Protein AF-0000000080598314 (afdb_homodimer)

Organism: Ricinus communis (NCBI:txid3988)

Structure (mmCIF, N/CA/C/O backbone):
data_AF-0000000080598314-model_v1
#
loop_
_entity.id
_entity.type
_entity.pdbx_description
1 polymer 'Transcriptional activator protein ahyR/asaR, putative'
#
loop_
_atom_site.group_PDB
_atom_site.id
_atom_site.type_symbol
_atom_site.label_atom_id
_atom_site.label_alt_id
_atom_site.label_comp_id
_atom_site.label_asym_id
_atom_site.label_entity_id
_atom_site.label_seq_id
_atom_site.pdbx_PDB_ins_code
_atom_site.Cartn_x
_atom_site.Cartn_y
_atom_site.Cartn_z
_atom_site.occupancy
_atom_site.B_iso_or_equiv
_atom_site.auth_seq_id
_atom_site.auth_comp_id
_atom_site.auth_asym_id
_atom_site.auth_atom_id
_atom_site.pdbx_PDB_model_num
ATOM 1 N N . MET A 1 1 ? 4.078 -26.5 -6.188 1 47.78 1 MET A N 1
ATOM 2 C CA . MET A 1 1 ? 5.285 -25.906 -5.629 1 47.78 1 MET A CA 1
ATOM 3 C C . MET A 1 1 ? 4.965 -24.562 -4.961 1 47.78 1 MET A C 1
ATOM 5 O O . MET A 1 1 ? 5.422 -24.312 -3.846 1 47.78 1 MET A O 1
ATOM 9 N N . GLU A 1 2 ? 4.184 -23.562 -5.617 1 55.38 2 GLU A N 1
ATOM 10 C CA . GLU A 1 2 ? 3.812 -22.297 -5 1 55.38 2 GLU A CA 1
ATOM 11 C C . GLU A 1 2 ? 2.939 -22.516 -3.766 1 55.38 2 GLU A C 1
ATOM 13 O O . GLU A 1 2 ? 3.098 -21.828 -2.756 1 55.38 2 GLU A O 1
ATOM 18 N N . ASP A 1 3 ? 2.238 -23.625 -3.836 1 63.28 3 ASP A N 1
ATOM 19 C CA . ASP A 1 3 ? 1.354 -24.031 -2.752 1 63.28 3 ASP A CA 1
ATOM 20 C C . ASP A 1 3 ? 2.152 -24.422 -1.51 1 63.28 3 ASP A C 1
ATOM 22 O O . ASP A 1 3 ? 1.759 -24.109 -0.387 1 63.28 3 ASP A O 1
ATOM 26 N N . GLU A 1 4 ? 3.418 -24.734 -1.801 1 84.06 4 GLU A N 1
ATOM 27 C CA . GLU A 1 4 ? 4.215 -25.266 -0.698 1 84.06 4 GLU A CA 1
ATOM 28 C C . GLU A 1 4 ? 4.883 -24.141 0.092 1 84.06 4 GLU A C 1
ATOM 30 O O . GLU A 1 4 ? 5.031 -24.234 1.312 1 84.06 4 GLU A O 1
ATOM 35 N N . PHE A 1 5 ? 5.137 -23.016 -0.471 1 91.69 5 PHE A N 1
ATOM 36 C CA . PHE A 1 5 ? 5.832 -21.938 0.22 1 91.69 5 PHE A CA 1
ATOM 37 C C . PHE A 1 5 ? 4.926 -21.297 1.263 1 91.69 5 PHE A C 1
ATOM 39 O O . PHE A 1 5 ? 5.34 -21.078 2.404 1 91.69 5 PHE A O 1
ATOM 46 N N . ALA A 1 6 ? 3.684 -21.016 0.855 1 90.88 6 ALA A N 1
ATOM 47 C CA . ALA A 1 6 ? 2.738 -20.391 1.767 1 90.88 6 ALA A CA 1
ATOM 48 C C . ALA A 1 6 ? 2.521 -21.234 3.018 1 90.88 6 ALA A C 1
ATOM 50 O O . ALA A 1 6 ? 2.525 -20.719 4.137 1 90.88 6 ALA A O 1
ATOM 51 N N . ALA A 1 7 ? 2.393 -22.453 2.77 1 90.31 7 ALA A N 1
ATOM 52 C CA . ALA A 1 7 ? 2.186 -23.375 3.891 1 90.31 7 ALA A CA 1
ATOM 53 C C . ALA A 1 7 ? 3.426 -23.438 4.777 1 90.31 7 ALA A C 1
ATOM 55 O O . ALA A 1 7 ? 3.316 -23.469 6.004 1 90.31 7 ALA A O 1
ATOM 56 N N . ALA A 1 8 ? 4.555 -23.484 4.172 1 94.62 8 ALA A N 1
ATOM 57 C CA . ALA A 1 8 ? 5.809 -23.547 4.914 1 94.62 8 ALA A CA 1
ATOM 58 C C . ALA A 1 8 ? 6.016 -22.266 5.734 1 94.62 8 ALA A C 1
ATOM 60 O O . ALA A 1 8 ? 6.512 -22.328 6.859 1 94.62 8 ALA A O 1
ATOM 61 N N . LEU A 1 9 ? 5.66 -21.156 5.156 1 94.81 9 LEU A N 1
ATOM 62 C CA . LEU A 1 9 ? 5.793 -19.875 5.855 1 94.81 9 LEU A CA 1
ATOM 63 C C . LEU A 1 9 ? 4.91 -19.859 7.102 1 94.81 9 LEU A C 1
ATOM 65 O O . LEU A 1 9 ? 5.324 -19.344 8.148 1 94.81 9 LEU A O 1
ATOM 69 N N . GLU A 1 10 ? 3.75 -20.375 6.957 1 90.56 10 GLU A N 1
ATOM 70 C CA . GLU A 1 10 ? 2.82 -20.406 8.086 1 90.56 10 GLU A CA 1
ATOM 71 C C . GLU A 1 10 ? 3.369 -21.234 9.242 1 90.56 10 GLU A C 1
ATOM 73 O O . GLU A 1 10 ? 3.084 -20.953 10.406 1 90.56 10 GLU A O 1
ATOM 78 N N . ALA A 1 11 ? 4.129 -22.188 8.93 1 93.56 11 ALA A N 1
ATOM 79 C CA . ALA A 1 11 ? 4.688 -23.094 9.93 1 93.56 11 ALA A CA 1
ATOM 80 C C . ALA A 1 11 ? 5.891 -22.469 10.625 1 93.56 11 ALA A C 1
ATOM 82 O O . ALA A 1 11 ? 6.34 -22.953 11.664 1 93.56 11 ALA A O 1
ATOM 83 N N . CYS A 1 12 ? 6.465 -21.406 10.055 1 96.5 12 CYS A N 1
ATOM 84 C CA . CYS A 1 12 ? 7.594 -20.734 10.68 1 96.5 12 CYS A CA 1
ATOM 85 C C . CYS A 1 12 ? 7.164 -20.031 11.961 1 96.5 12 CYS A C 1
ATOM 87 O O . CYS A 1 12 ? 6.215 -19.25 11.953 1 96.5 12 CYS A O 1
ATOM 89 N N . ALA A 1 13 ? 7.902 -20.234 13.039 1 96.62 13 ALA A N 1
ATOM 90 C CA . ALA A 1 13 ? 7.543 -19.641 14.328 1 96.62 13 ALA A CA 1
ATOM 91 C C . ALA A 1 13 ? 8.508 -18.531 14.719 1 96.62 13 ALA A C 1
ATOM 93 O O . ALA A 1 13 ? 8.328 -17.891 15.75 1 96.62 13 ALA A O 1
ATOM 94 N N . THR A 1 14 ? 9.539 -18.328 13.953 1 97.06 14 THR A N 1
ATOM 95 C CA . THR A 1 14 ? 10.516 -17.281 14.234 1 97.06 14 THR A CA 1
ATOM 96 C C . THR A 1 14 ? 10.875 -16.516 12.969 1 97.06 14 THR A C 1
ATOM 98 O O . THR A 1 14 ? 10.719 -17.031 11.859 1 97.06 14 THR A O 1
ATOM 101 N N . ILE A 1 15 ? 11.375 -15.375 13.203 1 97.19 15 ILE A N 1
ATOM 102 C CA . ILE A 1 15 ? 11.828 -14.555 12.086 1 97.19 15 ILE A CA 1
ATOM 103 C C . ILE A 1 15 ? 12.984 -15.25 11.367 1 97.19 15 ILE A C 1
ATOM 105 O O . ILE A 1 15 ? 13.062 -15.219 10.133 1 97.19 15 ILE A O 1
ATOM 109 N N . ASP A 1 16 ? 13.828 -15.867 12.086 1 97.56 16 ASP A N 1
ATOM 110 C CA . ASP A 1 16 ? 14.969 -16.562 11.5 1 97.56 16 ASP A CA 1
ATOM 111 C C . ASP A 1 16 ? 14.516 -17.688 10.57 1 97.56 16 ASP A C 1
ATOM 113 O O . ASP A 1 16 ? 15.125 -17.922 9.523 1 97.56 16 ASP A O 1
ATOM 117 N N . ALA A 1 17 ? 13.492 -18.375 11.008 1 98.06 17 ALA A N 1
ATOM 118 C CA . ALA A 1 17 ? 12.953 -19.438 10.164 1 98.06 17 ALA A CA 1
ATOM 119 C C . ALA A 1 17 ? 12.367 -18.859 8.875 1 98.06 17 ALA A C 1
ATOM 121 O O . ALA A 1 17 ? 12.539 -19.438 7.801 1 98.06 17 ALA A O 1
ATOM 122 N N . VAL A 1 18 ? 11.664 -17.719 8.977 1 98 18 VAL A N 1
ATOM 123 C CA . VAL A 1 18 ? 11.102 -17.047 7.812 1 98 18 VAL A CA 1
ATOM 124 C C . VAL A 1 18 ? 12.227 -16.609 6.875 1 98 18 VAL A C 1
ATOM 126 O O . VAL A 1 18 ? 12.164 -16.859 5.668 1 98 18 VAL A O 1
ATOM 129 N N . LYS A 1 19 ? 13.25 -16.016 7.469 1 98.12 19 LYS A N 1
ATOM 130 C CA . LYS A 1 19 ? 14.414 -15.547 6.723 1 98.12 19 LYS A CA 1
ATOM 131 C C . LYS A 1 19 ? 15.07 -16.703 5.961 1 98.12 19 LYS A C 1
ATOM 133 O O . LYS A 1 19 ? 15.383 -16.562 4.777 1 98.12 19 LYS A O 1
ATOM 138 N N . ALA A 1 20 ? 15.234 -17.828 6.578 1 97.81 20 ALA A N 1
ATOM 139 C CA . ALA A 1 20 ? 15.883 -18.984 5.969 1 97.81 20 ALA A CA 1
ATOM 140 C C . ALA A 1 20 ? 15.039 -19.531 4.824 1 97.81 20 ALA A C 1
ATOM 142 O O . ALA A 1 20 ? 15.57 -19.906 3.773 1 97.81 20 ALA A O 1
ATOM 143 N N . LEU A 1 21 ? 13.773 -19.672 5.082 1 97.38 21 LEU A N 1
ATOM 144 C CA . LEU A 1 21 ? 12.867 -20.188 4.059 1 97.38 21 LEU A CA 1
ATOM 145 C C . LEU A 1 21 ? 12.844 -19.266 2.842 1 97.38 21 LEU A C 1
ATOM 147 O O . LEU A 1 21 ? 12.898 -19.734 1.704 1 97.38 21 LEU A O 1
ATOM 151 N N . PHE A 1 22 ? 12.758 -17.938 3.066 1 98 22 PHE A N 1
ATOM 152 C CA . PHE A 1 22 ? 12.75 -16.969 1.981 1 98 22 PHE A CA 1
ATOM 153 C C . PHE A 1 22 ? 14.047 -17.016 1.192 1 98 22 PHE A C 1
ATOM 155 O O . PHE A 1 22 ? 14.031 -17.031 -0.041 1 98 22 PHE A O 1
ATOM 162 N N . LYS A 1 23 ? 15.109 -17.094 1.912 1 97.88 23 LYS A N 1
ATOM 163 C CA . LYS A 1 23 ? 16.422 -17.203 1.292 1 97.88 23 LYS A CA 1
ATOM 164 C C . LYS A 1 23 ? 16.484 -18.391 0.336 1 97.88 23 LYS A C 1
ATOM 166 O O . LYS A 1 23 ? 16.953 -18.25 -0.798 1 97.88 23 LYS A O 1
ATOM 171 N N . ARG A 1 24 ? 16.031 -19.5 0.752 1 96.75 24 ARG A N 1
ATOM 172 C CA . ARG A 1 24 ? 16.062 -20.719 -0.065 1 96.75 24 ARG A CA 1
ATOM 173 C C . ARG A 1 24 ? 15.195 -20.547 -1.312 1 96.75 24 ARG A C 1
ATOM 175 O O . ARG A 1 24 ? 15.578 -20.984 -2.402 1 96.75 24 ARG A O 1
ATOM 182 N N . ARG A 1 25 ? 14.094 -19.922 -1.12 1 96.25 25 ARG A N 1
ATOM 183 C CA . ARG A 1 25 ? 13.156 -19.797 -2.23 1 96.25 25 ARG A CA 1
ATOM 184 C C . ARG A 1 25 ? 13.688 -18.844 -3.293 1 96.25 25 ARG A C 1
ATOM 186 O O . ARG A 1 25 ? 13.594 -19.125 -4.488 1 96.25 25 ARG A O 1
ATOM 193 N N . ILE A 1 26 ? 14.242 -17.703 -2.906 1 96.81 26 ILE A N 1
ATOM 194 C CA . ILE A 1 26 ? 14.664 -16.719 -3.893 1 96.81 26 ILE A CA 1
ATOM 195 C C . ILE A 1 26 ? 15.977 -17.156 -4.531 1 96.81 26 ILE A C 1
ATOM 197 O O . ILE A 1 26 ? 16.328 -16.703 -5.625 1 96.81 26 ILE A O 1
ATOM 201 N N . ALA A 1 27 ? 16.75 -18.078 -3.846 1 96.5 27 ALA A N 1
ATOM 202 C CA . ALA A 1 27 ? 17.984 -18.609 -4.41 1 96.5 27 ALA A CA 1
ATOM 203 C C . ALA A 1 27 ? 17.703 -19.359 -5.711 1 96.5 27 ALA A C 1
ATOM 205 O O . ALA A 1 27 ? 18.516 -19.344 -6.633 1 96.5 27 ALA A O 1
ATOM 206 N N . ALA A 1 28 ? 16.547 -19.969 -5.766 1 94.25 28 ALA A N 1
ATOM 207 C CA . ALA A 1 28 ? 16.141 -20.703 -6.961 1 94.25 28 ALA A CA 1
ATOM 208 C C . ALA A 1 28 ? 15.969 -19.766 -8.156 1 94.25 28 ALA A C 1
ATOM 210 O O . ALA A 1 28 ? 15.945 -20.219 -9.305 1 94.25 28 ALA A O 1
ATOM 211 N N . HIS A 1 29 ? 15.922 -18.484 -7.855 1 94.56 29 HIS A N 1
ATOM 212 C CA . HIS A 1 29 ? 15.734 -17.516 -8.922 1 94.56 29 HIS A CA 1
ATOM 213 C C . HIS A 1 29 ? 16.953 -16.609 -9.07 1 94.56 29 HIS A C 1
ATOM 215 O O . HIS A 1 29 ? 16.875 -15.539 -9.672 1 94.56 29 HIS A O 1
ATOM 221 N N . GLY A 1 30 ? 18.047 -16.953 -8.414 1 94.38 30 GLY A N 1
ATOM 222 C CA . GLY A 1 30 ? 19.312 -16.281 -8.656 1 94.38 30 GLY A CA 1
ATOM 223 C C . GLY A 1 30 ? 19.594 -15.172 -7.668 1 94.38 30 GLY A C 1
ATOM 224 O O . GLY A 1 30 ? 20.562 -14.414 -7.84 1 94.38 30 GLY A O 1
ATOM 225 N N . TYR A 1 31 ? 18.844 -15.016 -6.598 1 97.38 31 TYR A N 1
ATOM 226 C CA . TYR A 1 31 ? 19.078 -14 -5.582 1 97.38 31 TYR A CA 1
ATOM 227 C C . TYR A 1 31 ? 19.812 -14.586 -4.379 1 97.38 31 TYR A C 1
ATOM 229 O O . TYR A 1 31 ? 19.516 -15.703 -3.951 1 97.38 31 TYR A O 1
ATOM 237 N N . THR A 1 32 ? 20.766 -13.852 -3.877 1 96.44 32 THR A N 1
ATOM 238 C CA . THR A 1 32 ? 21.656 -14.422 -2.879 1 96.44 32 THR A CA 1
ATOM 239 C C . THR A 1 32 ? 21.562 -13.656 -1.563 1 96.44 32 THR A C 1
ATOM 241 O O . THR A 1 32 ? 22.141 -14.07 -0.556 1 96.44 32 THR A O 1
ATOM 244 N N . ALA A 1 33 ? 20.938 -12.57 -1.5 1 97.44 33 ALA A N 1
ATOM 245 C CA . ALA A 1 33 ? 20.734 -11.766 -0.3 1 97.44 33 ALA A CA 1
ATOM 246 C C . ALA A 1 33 ? 19.359 -11.07 -0.327 1 97.44 33 ALA A C 1
ATOM 248 O O . ALA A 1 33 ? 18.781 -10.883 -1.396 1 97.44 33 ALA A O 1
ATOM 249 N N . SER A 1 34 ? 18.906 -10.75 0.827 1 97.94 34 SER A N 1
ATOM 250 C CA . SER A 1 34 ? 17.594 -10.109 0.901 1 97.94 34 SER A CA 1
ATOM 251 C C . SER A 1 34 ? 17.438 -9.352 2.215 1 97.94 34 SER A C 1
ATOM 253 O O . SER A 1 34 ? 18.219 -9.516 3.143 1 97.94 34 SER A O 1
ATOM 255 N N . ALA A 1 35 ? 16.516 -8.508 2.217 1 96.88 35 ALA A N 1
ATOM 256 C CA . ALA A 1 35 ? 16.078 -7.82 3.428 1 96.88 35 ALA A CA 1
ATOM 257 C C . ALA A 1 35 ? 14.578 -7.547 3.393 1 96.88 35 ALA A C 1
ATOM 259 O O . ALA A 1 35 ? 13.992 -7.398 2.316 1 96.88 35 ALA A O 1
ATOM 260 N N . CYS A 1 36 ? 14 -7.609 4.5 1 96.5 36 CYS A N 1
ATOM 261 C CA . CYS A 1 36 ? 12.602 -7.258 4.727 1 96.5 36 CYS A CA 1
ATOM 262 C C . CYS A 1 36 ? 12.469 -6.27 5.875 1 96.5 36 CYS A C 1
ATOM 264 O O . CYS A 1 36 ? 12.898 -6.551 6.996 1 96.5 36 CYS A O 1
ATOM 266 N N . GLY A 1 37 ? 11.906 -5.09 5.535 1 91.19 37 GLY A N 1
ATOM 267 C CA . GLY A 1 37 ? 11.781 -4.078 6.57 1 91.19 37 GLY A CA 1
ATOM 268 C C . GLY A 1 37 ? 10.633 -3.111 6.32 1 91.19 37 GLY A C 1
ATOM 269 O O . GLY A 1 37 ? 10.047 -3.102 5.234 1 91.19 37 GLY A O 1
ATOM 270 N N . ALA A 1 38 ? 10.281 -2.371 7.371 1 85.75 38 ALA A N 1
ATOM 271 C CA . ALA A 1 38 ? 9.18 -1.415 7.32 1 85.75 38 ALA A CA 1
ATOM 272 C C . ALA A 1 38 ? 9.617 -0.046 7.836 1 85.75 38 ALA A C 1
ATOM 274 O O . ALA A 1 38 ? 10.547 0.054 8.633 1 85.75 38 ALA A O 1
ATOM 275 N N . PHE A 1 39 ? 8.992 0.912 7.168 1 72.44 39 PHE A N 1
ATOM 276 C CA . PHE A 1 39 ? 9.172 2.291 7.605 1 72.44 39 PHE A CA 1
ATOM 277 C C . PHE A 1 39 ? 7.949 2.771 8.383 1 72.44 39 PHE A C 1
ATOM 279 O O . PHE A 1 39 ? 6.82 2.639 7.914 1 72.44 39 PHE A O 1
ATOM 286 N N . LEU A 1 40 ? 8.109 2.906 9.594 1 60.88 40 LEU A N 1
ATOM 287 C CA . LEU A 1 40 ? 7.008 3.307 10.461 1 60.88 40 LEU A CA 1
ATOM 288 C C . LEU A 1 40 ? 6.719 4.797 10.32 1 60.88 40 LEU A C 1
ATOM 290 O O . LEU A 1 40 ? 7.59 5.566 9.906 1 60.88 40 LEU A O 1
ATOM 294 N N . PRO A 1 41 ? 5.418 5.094 10.414 1 52 41 PRO A N 1
ATOM 295 C CA . PRO A 1 41 ? 5.027 6.5 10.273 1 52 41 PRO A CA 1
ATOM 296 C C . PRO A 1 41 ? 5.934 7.441 11.062 1 52 41 PRO A C 1
ATOM 298 O O . PRO A 1 41 ? 6.609 7.016 12.008 1 52 41 PRO A O 1
ATOM 301 N N . ALA A 1 42 ? 6.07 8.625 10.43 1 48.62 42 ALA A N 1
ATOM 302 C CA . ALA A 1 42 ? 6.992 9.703 10.773 1 48.62 42 ALA A CA 1
ATOM 303 C C . ALA A 1 42 ? 7.125 9.852 12.289 1 48.62 42 ALA A C 1
ATOM 305 O O . ALA A 1 42 ? 8.195 10.203 12.797 1 48.62 42 ALA A O 1
ATOM 306 N N . ASP A 1 43 ? 6.035 9.609 12.961 1 45.16 43 ASP A N 1
ATOM 307 C CA . ASP A 1 43 ? 6.172 9.922 14.383 1 45.16 43 ASP A CA 1
ATOM 308 C C . ASP A 1 43 ? 7.203 9.008 15.047 1 45.16 43 ASP A C 1
ATOM 310 O O . ASP A 1 43 ? 7.688 9.305 16.141 1 45.16 43 ASP A O 1
ATOM 314 N N . LYS A 1 44 ? 7.465 7.961 14.414 1 51.09 44 LYS A N 1
ATOM 315 C CA . LYS A 1 44 ? 8.312 6.988 15.102 1 51.09 44 LYS A CA 1
ATOM 316 C C . LYS A 1 44 ? 9.758 7.09 14.633 1 51.09 44 LYS A C 1
ATOM 318 O O . LYS A 1 44 ? 10.633 6.367 15.125 1 51.09 44 LYS A O 1
ATOM 323 N N . GLY A 1 45 ? 10.008 8.055 13.891 1 51.72 45 GLY A N 1
ATOM 324 C CA . GLY A 1 45 ? 11.375 8.266 13.438 1 51.72 45 GLY A CA 1
ATOM 325 C C . GLY A 1 45 ? 11.648 7.691 12.062 1 51.72 45 GLY A C 1
ATOM 326 O O . GLY A 1 45 ? 10.867 6.875 11.562 1 51.72 45 GLY A O 1
ATOM 327 N N . PRO A 1 46 ? 12.68 8.203 11.383 1 53.5 46 PRO A N 1
ATOM 328 C CA . PRO A 1 46 ? 13 7.926 9.984 1 53.5 46 PRO A CA 1
ATOM 329 C C . PRO A 1 46 ? 13.633 6.551 9.789 1 53.5 46 PRO A C 1
ATOM 331 O O . PRO A 1 46 ? 13.781 6.094 8.648 1 53.5 46 PRO A O 1
ATOM 334 N N . GLU A 1 47 ? 13.883 5.852 10.883 1 62.59 47 GLU A N 1
ATOM 335 C CA . GLU A 1 47 ? 14.648 4.625 10.688 1 62.59 47 GLU A CA 1
ATOM 336 C C . GLU A 1 47 ? 13.727 3.441 10.391 1 62.59 47 GLU A C 1
ATOM 338 O O . GLU A 1 47 ? 12.68 3.293 11.016 1 62.59 47 GLU A O 1
ATOM 343 N N . PRO A 1 48 ? 14.258 2.67 9.414 1 68.69 48 PRO A N 1
ATOM 344 C CA . PRO A 1 48 ? 13.461 1.484 9.094 1 68.69 48 PRO A CA 1
ATOM 345 C C . PRO A 1 48 ? 13.539 0.414 10.18 1 68.69 48 PRO A C 1
ATOM 347 O O . PRO A 1 48 ? 14.57 0.273 10.844 1 68.69 48 PRO A O 1
ATOM 350 N N . HIS A 1 49 ? 12.453 -0.182 10.469 1 79.06 49 HIS A N 1
ATOM 351 C CA . HIS A 1 49 ? 12.383 -1.407 11.258 1 79.06 49 HIS A CA 1
ATOM 352 C C . HIS A 1 49 ? 12.609 -2.637 10.391 1 79.06 49 HIS A C 1
ATOM 354 O O . HIS A 1 49 ? 11.727 -3.031 9.625 1 79.06 49 HIS A O 1
ATOM 360 N N . PHE A 1 50 ? 13.789 -3.229 10.531 1 83.38 50 PHE A N 1
ATOM 361 C CA . PHE A 1 50 ? 14.055 -4.445 9.773 1 83.38 50 PHE A CA 1
ATOM 362 C C . PHE A 1 50 ? 13.484 -5.664 10.492 1 83.38 50 PHE A C 1
ATOM 364 O O . PHE A 1 50 ? 13.82 -5.922 11.648 1 83.38 50 PHE A O 1
ATOM 371 N N . PHE A 1 51 ? 12.688 -6.355 9.734 1 91.31 51 PHE A N 1
ATOM 372 C CA . PHE A 1 51 ? 12.328 -7.676 10.234 1 91.31 51 PHE A CA 1
ATOM 373 C C . PHE A 1 51 ? 13.508 -8.633 10.148 1 91.31 51 PHE A C 1
ATOM 375 O O . PHE A 1 51 ? 13.805 -9.359 11.102 1 91.31 51 PHE A O 1
ATOM 382 N N . PHE A 1 52 ? 14.164 -8.648 9.031 1 93.5 52 PHE A N 1
ATOM 383 C CA . PHE A 1 52 ? 15.406 -9.406 8.867 1 93.5 52 PHE A CA 1
ATOM 384 C C . PHE A 1 52 ? 16.266 -8.812 7.762 1 93.5 52 PHE A C 1
ATOM 386 O O . PHE A 1 52 ? 15.766 -8.062 6.918 1 93.5 52 PHE A O 1
ATOM 393 N N . GLN A 1 53 ? 17.531 -9.094 7.828 1 93.44 53 GLN A N 1
ATOM 394 C CA . GLN A 1 53 ? 18.531 -8.828 6.801 1 93.44 53 GLN A CA 1
ATOM 395 C C . GLN A 1 53 ? 19.406 -10.062 6.562 1 93.44 53 GLN A C 1
ATOM 397 O O . GLN A 1 53 ? 20.141 -10.477 7.453 1 93.44 53 GLN A O 1
ATOM 402 N N . ASP A 1 54 ? 19.188 -10.594 5.445 1 94.81 54 ASP A N 1
ATOM 403 C CA . ASP A 1 54 ? 20.062 -11.688 5.043 1 94.81 54 ASP A CA 1
ATOM 404 C C . ASP A 1 54 ? 21.25 -11.164 4.223 1 94.81 54 ASP A C 1
ATOM 406 O O . ASP A 1 54 ? 21.359 -11.477 3.035 1 94.81 54 ASP A O 1
ATOM 410 N N . TRP A 1 55 ? 22.094 -10.391 4.84 1 93.38 55 TRP A N 1
ATOM 411 C CA . TRP A 1 55 ? 23.25 -9.758 4.215 1 93.38 55 TRP A CA 1
ATOM 412 C C . TRP A 1 55 ? 24.547 -10.281 4.812 1 93.38 55 TRP A C 1
ATOM 414 O O . TRP A 1 55 ? 24.594 -10.68 5.98 1 93.38 55 TRP A O 1
ATOM 424 N N . PRO A 1 56 ? 25.594 -10.344 3.959 1 93.25 56 PRO A N 1
ATOM 425 C CA . PRO A 1 56 ? 26.906 -10.625 4.562 1 93.25 56 PRO A CA 1
ATOM 426 C C . PRO A 1 56 ? 27.281 -9.609 5.637 1 93.25 56 PRO A C 1
ATOM 428 O O . PRO A 1 56 ? 26.984 -8.422 5.5 1 93.25 56 PRO A O 1
ATOM 431 N N . PRO A 1 57 ? 27.922 -10.109 6.668 1 93.5 57 PRO A N 1
ATOM 432 C CA . PRO A 1 57 ? 28.266 -9.227 7.785 1 93.5 57 PRO A CA 1
ATOM 433 C C . PRO A 1 57 ? 29.047 -7.992 7.344 1 93.5 57 PRO A C 1
ATOM 435 O O . PRO A 1 57 ? 28.812 -6.895 7.852 1 93.5 57 PRO A O 1
ATOM 438 N N . ASP A 1 58 ? 29.906 -8.133 6.414 1 93.12 58 ASP A N 1
ATOM 439 C CA . ASP A 1 58 ? 30.719 -7.016 5.953 1 93.12 58 ASP A CA 1
ATOM 440 C C . ASP A 1 58 ? 29.859 -5.965 5.246 1 93.12 58 ASP A C 1
ATOM 442 O O . ASP A 1 58 ? 30.109 -4.766 5.379 1 93.12 58 ASP A O 1
ATOM 446 N N . TRP A 1 59 ? 28.922 -6.449 4.508 1 91.88 59 TRP A N 1
ATOM 447 C CA . TRP A 1 59 ? 28.016 -5.527 3.842 1 91.88 59 TRP A CA 1
ATOM 448 C C . TRP A 1 59 ? 27.156 -4.781 4.859 1 91.88 59 TRP A C 1
ATOM 450 O O . TRP A 1 59 ? 26.938 -3.574 4.734 1 91.88 59 TRP A O 1
ATOM 460 N N . LEU A 1 60 ? 26.688 -5.52 5.77 1 89.75 60 LEU A N 1
ATOM 461 C CA . LEU A 1 60 ? 25.875 -4.898 6.812 1 89.75 60 LEU A CA 1
ATOM 462 C C . LEU A 1 60 ? 26.641 -3.785 7.512 1 89.75 60 LEU A C 1
ATOM 464 O O . LEU A 1 60 ? 26.109 -2.693 7.723 1 89.75 60 LEU A O 1
ATOM 468 N N . GLU A 1 61 ? 27.812 -4.031 7.883 1 91.19 61 GLU A N 1
ATOM 469 C CA . GLU A 1 61 ? 28.672 -3.039 8.531 1 91.19 61 GLU A CA 1
ATOM 470 C C . GLU A 1 61 ? 28.875 -1.816 7.645 1 91.19 61 GLU A C 1
ATOM 472 O O . GLU A 1 61 ? 28.781 -0.68 8.109 1 91.19 61 GLU A O 1
ATOM 477 N N . LEU A 1 62 ? 29.125 -2.094 6.445 1 89.31 62 LEU A N 1
ATOM 478 C CA . LEU A 1 62 ? 29.328 -1.016 5.484 1 89.31 62 LEU A CA 1
ATOM 479 C C . LEU A 1 62 ? 28.062 -0.192 5.305 1 89.31 62 LEU A C 1
ATOM 481 O O . LEU A 1 62 ? 28.109 1.04 5.309 1 89.31 62 LEU A O 1
ATOM 485 N N . TYR A 1 63 ? 26.938 -0.875 5.152 1 86.81 63 TYR A N 1
ATOM 486 C CA . TYR A 1 63 ? 25.641 -0.249 4.926 1 86.81 63 TYR A CA 1
ATOM 487 C C . TYR A 1 63 ? 25.281 0.682 6.074 1 86.81 63 TYR A C 1
ATOM 489 O O . TYR A 1 63 ? 24.781 1.791 5.852 1 86.81 63 TYR A O 1
ATOM 497 N N . VAL A 1 64 ? 25.547 0.284 7.262 1 83.88 64 VAL A N 1
ATOM 498 C CA . VAL A 1 64 ? 25.234 1.053 8.461 1 83.88 64 VAL A CA 1
ATOM 499 C C . VAL A 1 64 ? 26.234 2.197 8.617 1 83.88 64 VAL A C 1
ATOM 501 O O . VAL A 1 64 ? 25.844 3.352 8.805 1 83.88 64 VAL A O 1
ATOM 504 N N . ASN A 1 65 ? 27.484 1.9 8.508 1 87.38 65 ASN A N 1
ATOM 505 C CA . ASN A 1 65 ? 28.547 2.881 8.734 1 87.38 65 ASN A CA 1
ATOM 506 C C . ASN A 1 65 ? 28.453 4.035 7.742 1 87.38 65 ASN A C 1
ATOM 508 O O . ASN A 1 65 ? 28.734 5.184 8.094 1 87.38 65 ASN A O 1
ATOM 512 N N . ARG A 1 66 ? 28.031 3.693 6.582 1 86 66 ARG A N 1
ATOM 513 C CA . ARG A 1 66 ? 27.969 4.719 5.547 1 86 66 ARG A CA 1
ATOM 514 C C . ARG A 1 66 ? 26.562 5.324 5.465 1 86 66 ARG A C 1
ATOM 516 O O . ARG A 1 66 ? 26.297 6.172 4.609 1 86 66 ARG A O 1
ATOM 523 N N . ASN A 1 67 ? 25.672 4.859 6.246 1 81.94 67 ASN A N 1
ATOM 524 C CA . ASN A 1 67 ? 24.281 5.34 6.297 1 81.94 67 ASN A CA 1
ATOM 525 C C . ASN A 1 67 ? 23.625 5.266 4.926 1 81.94 67 ASN A C 1
ATOM 527 O O . ASN A 1 67 ? 23.031 6.246 4.465 1 81.94 67 ASN A O 1
ATOM 531 N N . PHE A 1 68 ? 23.797 4.164 4.32 1 83.75 68 PHE A N 1
ATOM 532 C CA . PHE A 1 68 ? 23.281 3.969 2.975 1 83.75 68 PHE A CA 1
ATOM 533 C C . PHE A 1 68 ? 21.766 4.137 2.947 1 83.75 68 PHE A C 1
ATOM 535 O O . PHE A 1 68 ? 21.203 4.562 1.938 1 83.75 68 PHE A O 1
ATOM 542 N N . VAL A 1 69 ? 21.109 3.848 4.102 1 77.5 69 VAL A N 1
ATOM 543 C CA . VAL A 1 69 ? 19.641 3.914 4.16 1 77.5 69 VAL A CA 1
ATOM 544 C C . VAL A 1 69 ? 19.172 5.324 3.799 1 77.5 69 VAL A C 1
ATOM 546 O O . VAL A 1 69 ? 18.141 5.496 3.152 1 77.5 69 VAL A O 1
ATOM 549 N N . ALA A 1 70 ? 19.938 6.277 4.121 1 72.19 70 ALA A N 1
ATOM 550 C CA . ALA A 1 70 ? 19.562 7.672 3.898 1 72.19 70 ALA A CA 1
ATOM 551 C C . ALA A 1 70 ? 19.672 8.039 2.422 1 72.19 70 ALA A C 1
ATOM 553 O O . ALA A 1 70 ? 18.953 8.922 1.939 1 72.19 70 ALA A O 1
ATOM 554 N N . ALA A 1 71 ? 20.469 7.355 1.688 1 80.25 71 ALA A N 1
ATOM 555 C CA . ALA A 1 71 ? 20.75 7.758 0.311 1 80.25 71 ALA A CA 1
ATOM 556 C C . ALA A 1 71 ? 20.359 6.652 -0.67 1 80.25 71 ALA A C 1
ATOM 558 O O . ALA A 1 71 ? 20.547 6.793 -1.88 1 80.25 71 ALA A O 1
ATOM 559 N N . ASP A 1 72 ? 19.812 5.605 -0.172 1 86.12 72 ASP A N 1
ATOM 560 C CA . ASP A 1 72 ? 19.469 4.469 -1.021 1 86.12 72 ASP A CA 1
ATOM 561 C C . ASP A 1 72 ? 18.328 4.824 -1.974 1 86.12 72 ASP A C 1
ATOM 563 O O . ASP A 1 72 ? 17.172 4.922 -1.559 1 86.12 72 ASP A O 1
ATOM 567 N N . TYR A 1 73 ? 18.688 4.949 -3.242 1 88.25 73 TYR A N 1
ATOM 568 C CA . TYR A 1 73 ? 17.672 5.348 -4.211 1 88.25 73 TYR A CA 1
ATOM 569 C C . TYR A 1 73 ? 16.625 4.258 -4.383 1 88.25 73 TYR A C 1
ATOM 571 O O . TYR A 1 73 ? 15.516 4.523 -4.855 1 88.25 73 TYR A O 1
ATOM 579 N N . GLY A 1 74 ? 16.969 2.961 -4.059 1 90 74 GLY A N 1
ATOM 580 C CA . GLY A 1 74 ? 15.977 1.897 -4.074 1 90 74 GLY A CA 1
ATOM 581 C C . GLY A 1 74 ? 14.836 2.137 -3.111 1 90 74 GLY A C 1
ATOM 582 O O . GLY A 1 74 ? 13.672 1.871 -3.438 1 90 74 GLY A O 1
ATOM 583 N N . VAL A 1 75 ? 15.203 2.6 -1.961 1 86.44 75 VAL A N 1
ATOM 584 C CA . VAL A 1 75 ? 14.188 2.908 -0.954 1 86.44 75 VAL A CA 1
ATOM 585 C C . VAL A 1 75 ? 13.336 4.09 -1.419 1 86.44 75 VAL A C 1
ATOM 587 O O . VAL A 1 75 ? 12.109 4.047 -1.332 1 86.44 75 VAL A O 1
ATOM 590 N N . ALA A 1 76 ? 13.969 5.105 -1.933 1 80.94 76 ALA A N 1
ATOM 591 C CA . ALA A 1 76 ? 13.258 6.277 -2.439 1 80.94 76 ALA A CA 1
ATOM 592 C C . ALA A 1 76 ? 12.297 5.891 -3.557 1 80.94 76 ALA A C 1
ATOM 594 O O . ALA A 1 76 ? 11.156 6.359 -3.592 1 80.94 76 ALA A O 1
ATOM 595 N N . GLU A 1 77 ? 12.742 5.055 -4.422 1 87.06 77 GLU A N 1
ATOM 596 C CA . GLU A 1 77 ? 11.906 4.609 -5.535 1 87.06 77 GLU A CA 1
ATOM 597 C C . GLU A 1 77 ? 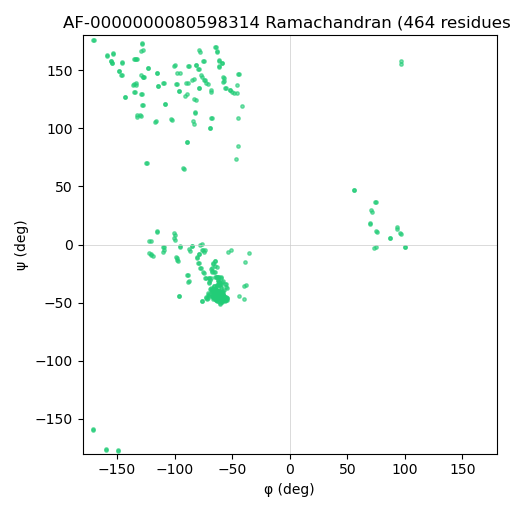10.742 3.758 -5.043 1 87.06 77 GLU A C 1
ATOM 599 O O . GLU A 1 77 ? 9.625 3.857 -5.562 1 87.06 77 GLU A O 1
ATOM 604 N N . ALA A 1 78 ? 11.008 2.896 -4.098 1 89.69 78 ALA A N 1
ATOM 605 C CA . ALA A 1 78 ? 9.969 2.027 -3.553 1 89.69 78 ALA A CA 1
ATOM 606 C C . ALA A 1 78 ? 8.836 2.848 -2.939 1 89.69 78 ALA A C 1
ATOM 608 O O . ALA A 1 78 ? 7.668 2.455 -3.012 1 89.69 78 ALA A O 1
ATOM 609 N N . ARG A 1 79 ? 9.148 3.932 -2.391 1 81.12 79 ARG A N 1
ATOM 610 C CA . ARG A 1 79 ? 8.148 4.797 -1.778 1 81.12 79 ARG A CA 1
ATOM 611 C C . ARG A 1 79 ? 7.211 5.379 -2.832 1 81.12 79 ARG A C 1
ATOM 613 O O . ARG A 1 79 ? 6.086 5.77 -2.52 1 81.12 79 ARG A O 1
ATOM 620 N N . ARG A 1 80 ? 7.652 5.293 -4.055 1 79.62 80 ARG A N 1
ATOM 621 C CA . ARG A 1 80 ? 6.914 5.969 -5.113 1 79.62 80 ARG A CA 1
ATOM 622 C C . ARG A 1 80 ? 6.207 4.957 -6.016 1 79.62 80 ARG A C 1
ATOM 624 O O . ARG A 1 80 ? 5.484 5.344 -6.938 1 79.62 80 ARG A O 1
ATOM 631 N N . ARG A 1 81 ? 6.387 3.75 -5.75 1 86.88 81 ARG A N 1
ATOM 632 C CA . ARG A 1 81 ? 5.871 2.723 -6.648 1 86.88 81 ARG A CA 1
ATOM 633 C C . ARG A 1 81 ? 4.934 1.771 -5.91 1 86.88 81 ARG A C 1
ATOM 635 O O . ARG A 1 81 ? 5.078 1.562 -4.703 1 86.88 81 ARG A O 1
ATOM 642 N N . ILE A 1 82 ? 4.031 1.237 -6.645 1 89.19 82 ILE A N 1
ATOM 643 C CA . ILE A 1 82 ? 3.221 0.13 -6.148 1 89.19 82 ILE A CA 1
ATOM 644 C C . ILE A 1 82 ? 3.822 -1.196 -6.609 1 89.19 82 ILE A C 1
ATOM 646 O O . ILE A 1 82 ? 3.975 -2.125 -5.812 1 89.19 82 ILE A O 1
ATOM 650 N N . ALA A 1 83 ? 4.207 -1.21 -7.906 1 92.75 83 ALA A N 1
ATOM 651 C CA . ALA A 1 83 ? 4.699 -2.43 -8.539 1 92.75 83 ALA A CA 1
ATOM 652 C C . ALA A 1 83 ? 6.16 -2.686 -8.172 1 92.75 83 ALA A C 1
ATOM 654 O O . ALA A 1 83 ? 6.918 -1.746 -7.922 1 92.75 83 ALA A O 1
ATOM 655 N N . PRO A 1 84 ? 6.547 -3.961 -8.156 1 96.62 84 PRO A N 1
ATOM 656 C CA . PRO A 1 84 ? 7.973 -4.266 -8.016 1 96.62 84 PRO A CA 1
ATOM 657 C C . PRO A 1 84 ? 8.82 -3.658 -9.133 1 96.62 84 PRO A C 1
ATOM 659 O O . PRO A 1 84 ? 8.305 -3.359 -10.211 1 96.62 84 PRO A O 1
ATOM 662 N N . PHE A 1 85 ? 10.078 -3.469 -8.82 1 96 85 PHE A N 1
ATOM 663 C CA . PHE A 1 85 ? 11 -2.943 -9.82 1 96 85 PHE A CA 1
ATOM 664 C C . PHE A 1 85 ? 12.406 -3.496 -9.617 1 96 85 PHE A C 1
ATOM 666 O O . PHE A 1 85 ? 12.797 -3.795 -8.484 1 96 85 PHE A O 1
ATOM 673 N N . THR A 1 86 ? 13.133 -3.637 -10.688 1 97.56 86 THR A N 1
ATOM 674 C CA . THR A 1 86 ? 14.547 -3.955 -10.562 1 97.56 86 THR A CA 1
ATOM 675 C C . THR A 1 86 ? 15.359 -2.697 -10.281 1 97.56 86 THR A C 1
ATOM 677 O O . THR A 1 86 ? 14.938 -1.588 -10.609 1 97.56 86 THR A O 1
ATOM 680 N N . TRP A 1 87 ? 16.484 -2.92 -9.656 1 97.38 87 TRP A N 1
ATOM 681 C CA . TRP A 1 87 ? 17.344 -1.79 -9.336 1 97.38 87 TRP A CA 1
ATOM 682 C C . TRP A 1 87 ? 17.812 -1.084 -10.609 1 97.38 87 TRP A C 1
ATOM 684 O O . TRP A 1 87 ? 17.891 0.146 -10.648 1 97.38 87 TRP A O 1
ATOM 694 N N . ARG A 1 88 ? 18.031 -1.793 -11.633 1 96 88 ARG A N 1
ATOM 695 C CA . ARG A 1 88 ? 18.484 -1.218 -12.891 1 96 88 ARG A CA 1
ATOM 696 C C . ARG A 1 88 ? 17.359 -0.422 -13.562 1 96 88 ARG A C 1
ATOM 698 O O . ARG A 1 88 ? 17.625 0.623 -14.164 1 96 88 ARG A O 1
ATOM 705 N N . GLU A 1 89 ? 16.141 -0.966 -13.539 1 94.19 89 GLU A N 1
ATOM 706 C CA . GLU A 1 89 ? 14.984 -0.217 -14.039 1 94.19 89 GLU A CA 1
ATOM 707 C C . GLU A 1 89 ? 14.867 1.14 -13.352 1 94.19 89 GLU A C 1
ATOM 709 O O . GLU A 1 89 ? 14.664 2.16 -14.008 1 94.19 89 GLU A O 1
ATOM 714 N N . ALA A 1 90 ? 15.016 1.122 -12.047 1 92.88 90 ALA A N 1
ATOM 715 C CA . ALA A 1 90 ? 14.914 2.354 -11.266 1 92.88 90 ALA A CA 1
ATOM 716 C C . ALA A 1 90 ? 16.047 3.309 -11.602 1 92.88 90 ALA A C 1
ATOM 718 O O . ALA A 1 90 ? 15.844 4.52 -11.727 1 92.88 90 ALA A O 1
ATOM 719 N N . LYS A 1 91 ? 17.219 2.797 -11.742 1 93.69 91 LYS A N 1
ATOM 720 C CA . LYS A 1 91 ? 18.375 3.611 -12.086 1 93.69 91 LYS A CA 1
ATOM 721 C C . LYS A 1 91 ? 18.203 4.289 -13.438 1 93.69 91 LYS A C 1
ATOM 723 O O . LYS A 1 91 ? 18.562 5.453 -13.609 1 93.69 91 LYS A O 1
ATOM 728 N N . ALA A 1 92 ? 17.672 3.566 -14.367 1 92.62 92 ALA A N 1
ATOM 729 C CA . ALA A 1 92 ? 17.5 4.074 -15.727 1 92.62 92 ALA A CA 1
ATOM 730 C C . ALA A 1 92 ? 16.5 5.23 -15.75 1 92.62 92 ALA A C 1
ATOM 732 O O . ALA A 1 92 ? 16.531 6.066 -16.656 1 92.62 92 ALA A O 1
ATOM 733 N N . GLU A 1 93 ? 15.633 5.297 -14.797 1 87.88 93 GLU A N 1
ATOM 734 C CA . GLU A 1 93 ? 14.555 6.285 -14.773 1 87.88 93 GLU A CA 1
ATOM 735 C C . GLU A 1 93 ? 14.906 7.457 -13.859 1 87.88 93 GLU A C 1
ATOM 737 O O . GLU A 1 93 ? 14.078 8.336 -13.625 1 87.88 93 GLU A O 1
ATOM 742 N N . ARG A 1 94 ? 16.141 7.367 -13.352 1 84.69 94 ARG A N 1
ATOM 743 C CA . ARG A 1 94 ? 16.531 8.352 -12.352 1 84.69 94 ARG A CA 1
ATOM 744 C C . ARG A 1 94 ? 17.922 8.898 -12.625 1 84.69 94 ARG A C 1
ATOM 746 O O . ARG A 1 94 ? 18.812 8.156 -13.062 1 84.69 94 ARG A O 1
ATOM 753 N N . THR A 1 95 ? 18.125 10.219 -12.477 1 87.69 95 THR A N 1
ATOM 754 C CA . THR A 1 95 ? 19.469 10.766 -12.383 1 87.69 95 THR A CA 1
ATOM 755 C C . THR A 1 95 ? 20.016 10.641 -10.969 1 87.69 95 THR A C 1
ATOM 757 O O . THR A 1 95 ? 19.516 11.289 -10.047 1 87.69 95 THR A O 1
ATOM 760 N N . LEU A 1 96 ? 21.016 9.844 -10.82 1 89.38 96 LEU A N 1
ATOM 761 C CA . LEU A 1 96 ? 21.531 9.539 -9.484 1 89.38 96 LEU A CA 1
ATOM 762 C C . LEU A 1 96 ? 22.406 10.68 -8.969 1 89.38 96 LEU A C 1
ATOM 764 O O . LEU A 1 96 ? 23.188 11.25 -9.727 1 89.38 96 LEU A O 1
ATOM 768 N N . SER A 1 97 ? 22.188 11.031 -7.77 1 86.12 97 SER A N 1
ATOM 769 C CA . SER A 1 97 ? 23.141 11.875 -7.078 1 86.12 97 SER A CA 1
ATOM 770 C C . SER A 1 97 ? 24.484 11.156 -6.895 1 86.12 97 SER A C 1
ATOM 772 O O . SER A 1 97 ? 24.594 9.961 -7.164 1 86.12 97 SER A O 1
ATOM 774 N N . ARG A 1 98 ? 25.453 11.906 -6.461 1 90.12 98 ARG A N 1
ATOM 775 C CA . ARG A 1 98 ? 26.766 11.312 -6.211 1 90.12 98 ARG A CA 1
ATOM 776 C C . ARG A 1 98 ? 26.672 10.227 -5.145 1 90.12 98 ARG A C 1
ATOM 778 O O . ARG A 1 98 ? 27.266 9.156 -5.297 1 90.12 98 ARG A O 1
ATOM 785 N N . ALA A 1 99 ? 25.953 10.539 -4.102 1 88.44 99 ALA A N 1
ATOM 786 C CA . ALA A 1 99 ? 25.797 9.578 -3.014 1 88.44 99 ALA A CA 1
ATOM 787 C C . ALA A 1 99 ? 25.094 8.305 -3.494 1 88.44 99 ALA A C 1
ATOM 789 O O . ALA A 1 99 ? 25.5 7.195 -3.15 1 88.44 99 ALA A O 1
ATOM 790 N N . GLU A 1 100 ? 24.094 8.422 -4.238 1 89.94 100 GLU A N 1
ATOM 791 C CA . GLU A 1 100 ? 23.359 7.289 -4.793 1 89.94 100 GLU A CA 1
ATOM 792 C C . GLU A 1 100 ? 24.234 6.461 -5.73 1 89.94 100 GLU A C 1
ATOM 794 O O . GLU A 1 100 ? 24.172 5.23 -5.715 1 89.94 100 GLU A O 1
ATOM 799 N N . GLN A 1 101 ? 25 7.141 -6.539 1 93.31 101 GLN A N 1
ATOM 800 C CA . GLN A 1 101 ? 25.922 6.461 -7.445 1 93.31 101 GLN A CA 1
ATOM 801 C C . GLN A 1 101 ? 26.953 5.652 -6.672 1 93.31 101 GLN A C 1
ATOM 803 O O . GLN A 1 101 ? 27.328 4.551 -7.082 1 93.31 101 GLN A O 1
ATOM 808 N N . ASP A 1 102 ? 27.406 6.25 -5.648 1 92.12 102 ASP A N 1
ATOM 809 C CA . ASP A 1 102 ? 28.375 5.559 -4.809 1 92.12 102 ASP A CA 1
ATOM 810 C C . ASP A 1 102 ? 27.797 4.246 -4.277 1 92.12 102 ASP A C 1
ATOM 812 O O . ASP A 1 102 ? 28.484 3.225 -4.258 1 92.12 102 ASP A O 1
ATOM 816 N N . ILE A 1 103 ? 26.609 4.262 -3.883 1 91.81 103 ILE A N 1
ATOM 817 C CA . ILE A 1 103 ? 25.953 3.062 -3.385 1 91.81 103 ILE A CA 1
ATOM 818 C C . ILE A 1 103 ? 25.844 2.029 -4.504 1 91.81 103 ILE A C 1
ATOM 820 O O . ILE A 1 103 ? 26.172 0.858 -4.309 1 91.81 103 ILE A O 1
ATOM 824 N N . TRP A 1 104 ? 25.406 2.445 -5.637 1 93.75 104 TRP A N 1
ATOM 825 C CA . TRP A 1 104 ? 25.281 1.544 -6.777 1 93.75 104 TRP A CA 1
ATOM 826 C C . TRP A 1 104 ? 26.609 0.898 -7.121 1 93.75 104 TRP A C 1
ATOM 828 O O . TRP A 1 104 ? 26.688 -0.32 -7.301 1 93.75 104 TRP A O 1
ATOM 838 N N . ASP A 1 105 ? 27.641 1.737 -7.172 1 94.5 105 ASP A N 1
ATOM 839 C CA . ASP A 1 105 ? 28.969 1.224 -7.504 1 94.5 105 ASP A CA 1
ATOM 840 C C . ASP A 1 105 ? 29.422 0.197 -6.477 1 94.5 105 ASP A C 1
ATOM 842 O O . ASP A 1 105 ? 30.031 -0.814 -6.832 1 94.5 105 ASP A O 1
ATOM 846 N N . THR A 1 106 ? 29.172 0.459 -5.262 1 93.44 106 THR A N 1
ATOM 847 C CA . THR A 1 106 ? 29.547 -0.443 -4.18 1 93.44 106 THR A CA 1
ATOM 848 C C . THR A 1 106 ? 28.797 -1.762 -4.281 1 93.44 106 THR A C 1
ATOM 850 O O . THR A 1 106 ? 29.375 -2.834 -4.109 1 93.44 106 THR A O 1
ATOM 853 N N . VAL A 1 107 ? 27.516 -1.709 -4.57 1 93.25 107 VAL A N 1
ATOM 854 C CA . VAL A 1 107 ? 26.672 -2.887 -4.707 1 93.25 107 VAL A CA 1
ATOM 855 C C . VAL A 1 107 ? 27.172 -3.758 -5.855 1 93.25 107 VAL A C 1
ATOM 857 O O . VAL A 1 107 ? 27.25 -4.984 -5.727 1 93.25 107 VAL A O 1
ATOM 860 N N . VAL A 1 108 ? 27.547 -3.143 -6.926 1 93.44 108 VAL A N 1
ATOM 861 C CA . VAL A 1 108 ? 28.047 -3.863 -8.094 1 93.44 108 VAL A CA 1
ATOM 862 C C . VAL A 1 108 ? 29.375 -4.531 -7.758 1 93.44 108 VAL A C 1
ATOM 864 O O . VAL A 1 108 ? 29.641 -5.66 -8.18 1 93.44 108 VAL A O 1
ATOM 867 N N . GLU A 1 109 ? 30.172 -3.822 -6.988 1 92.19 109 GLU A N 1
ATOM 868 C CA . GLU A 1 109 ? 31.453 -4.371 -6.578 1 92.19 109 GLU A CA 1
ATOM 869 C C . GLU A 1 109 ? 31.281 -5.613 -5.711 1 92.19 109 GLU A C 1
ATOM 871 O O . GLU A 1 109 ? 32.125 -6.516 -5.723 1 92.19 109 GLU A O 1
ATOM 876 N N . TRP A 1 110 ? 30.188 -5.711 -5.008 1 91.56 110 TRP A N 1
ATOM 877 C CA . TRP A 1 110 ? 29.875 -6.852 -4.148 1 91.56 110 TRP A CA 1
ATOM 878 C C . TRP A 1 110 ? 29.359 -8.031 -4.969 1 91.56 110 TRP A C 1
ATOM 880 O O . TRP A 1 110 ? 29.109 -9.109 -4.426 1 91.56 110 TRP A O 1
ATOM 890 N N . GLY A 1 111 ? 29.109 -7.734 -6.324 1 92.62 111 GLY A N 1
ATOM 891 C CA . GLY A 1 111 ? 28.656 -8.797 -7.207 1 92.62 111 GLY A CA 1
ATOM 892 C C . GLY A 1 111 ? 27.156 -8.766 -7.449 1 92.62 111 GLY A C 1
ATOM 893 O O . GLY A 1 111 ? 26.609 -9.664 -8.102 1 92.62 111 GLY A O 1
ATOM 894 N N . TRP A 1 112 ? 26.516 -7.844 -6.816 1 95.81 112 TRP A N 1
ATOM 895 C CA . TRP A 1 112 ? 25.078 -7.656 -7.055 1 95.81 112 TRP A CA 1
ATOM 896 C C . TRP A 1 112 ? 24.844 -6.68 -8.203 1 95.81 112 TRP A C 1
ATOM 898 O O . TRP A 1 112 ? 24.578 -5.5 -7.977 1 95.81 112 TRP A O 1
ATOM 908 N N . THR A 1 113 ? 24.797 -7.199 -9.398 1 96.19 113 THR A N 1
ATOM 909 C CA . THR A 1 113 ? 24.688 -6.328 -10.57 1 96.19 113 THR A CA 1
ATOM 910 C C . THR A 1 113 ? 23.25 -5.891 -10.789 1 96.19 113 THR A C 1
ATOM 912 O O . THR A 1 113 ? 22.984 -5.047 -11.641 1 96.19 113 THR A O 1
ATOM 915 N N . ASP A 1 114 ? 22.359 -6.512 -10.094 1 96.81 114 ASP A N 1
ATOM 916 C CA . ASP A 1 114 ? 20.969 -6.047 -10.047 1 96.81 114 ASP A CA 1
ATOM 917 C C . ASP A 1 114 ? 20.25 -6.602 -8.828 1 96.81 114 ASP A C 1
ATOM 919 O O . ASP A 1 114 ? 20.844 -7.305 -8.008 1 96.81 114 ASP A O 1
ATOM 923 N N . GLY A 1 115 ? 18.984 -6.332 -8.664 1 97.56 115 GLY A N 1
ATOM 924 C CA . GLY A 1 115 ? 18.078 -6.809 -7.637 1 97.56 115 GLY A CA 1
ATOM 925 C C . GLY A 1 115 ? 16.625 -6.457 -7.914 1 97.56 115 GLY A C 1
ATOM 926 O O . GLY A 1 115 ? 16.312 -5.855 -8.945 1 97.56 115 GLY A O 1
ATOM 927 N N . LEU A 1 116 ? 15.82 -6.945 -7.062 1 98.31 116 LEU A N 1
ATOM 928 C CA . LEU A 1 116 ? 14.391 -6.652 -7.152 1 98.31 116 LEU A CA 1
ATOM 929 C C . LEU A 1 116 ? 13.859 -6.137 -5.82 1 98.31 116 LEU A C 1
ATOM 931 O O . LEU A 1 116 ? 14.148 -6.707 -4.766 1 98.31 116 LEU A O 1
ATOM 935 N N . SER A 1 117 ? 13.172 -5.047 -5.855 1 98 117 SER A N 1
ATOM 936 C CA . SER A 1 117 ? 12.5 -4.512 -4.676 1 98 117 SER A CA 1
ATOM 937 C C . SER A 1 117 ? 10.984 -4.527 -4.84 1 98 117 SER A C 1
ATOM 939 O O . SER A 1 117 ? 10.469 -4.203 -5.91 1 98 117 SER A O 1
ATOM 941 N N . VAL A 1 118 ? 10.344 -4.934 -3.824 1 97.88 118 VAL A N 1
ATOM 942 C CA . VAL A 1 118 ? 8.883 -5.012 -3.779 1 97.88 118 VAL A CA 1
ATOM 943 C C . VAL A 1 118 ? 8.352 -4.059 -2.711 1 97.88 118 VAL A C 1
ATOM 945 O O . VAL A 1 118 ? 8.438 -4.344 -1.516 1 97.88 118 VAL A O 1
ATOM 948 N N . PRO A 1 119 ? 7.773 -2.971 -3.154 1 94.44 119 PRO A N 1
ATOM 949 C CA . PRO A 1 119 ? 7.152 -2.072 -2.178 1 94.44 119 PRO A CA 1
ATOM 950 C C . PRO A 1 119 ? 5.84 -2.619 -1.624 1 94.44 119 PRO A C 1
ATOM 952 O O . PRO A 1 119 ? 5.07 -3.246 -2.357 1 94.44 119 PRO A O 1
ATOM 955 N N . ILE A 1 120 ? 5.641 -2.4 -0.38 1 92.56 120 ILE A N 1
ATOM 956 C CA . ILE A 1 120 ? 4.391 -2.771 0.276 1 92.56 120 ILE A CA 1
ATOM 957 C C . ILE A 1 120 ? 3.848 -1.581 1.062 1 92.56 120 ILE A C 1
ATOM 959 O O . ILE A 1 120 ? 4.438 -1.166 2.061 1 92.56 120 ILE A O 1
ATOM 963 N N . HIS A 1 121 ? 2.77 -1.092 0.567 1 85.81 121 HIS A N 1
ATOM 964 C CA . HIS A 1 121 ? 2.096 0.016 1.236 1 85.81 121 HIS A CA 1
ATOM 965 C C . HIS A 1 121 ? 0.907 -0.475 2.055 1 85.81 121 HIS A C 1
ATOM 967 O O . HIS A 1 121 ? 0.345 -1.534 1.768 1 85.81 121 HIS A O 1
ATOM 973 N N . GLY A 1 122 ? 0.594 0.266 3.033 1 82.5 122 GLY A N 1
ATOM 974 C CA . GLY A 1 122 ? -0.546 -0.046 3.881 1 82.5 122 GLY A CA 1
ATOM 975 C C . GLY A 1 122 ? -1.215 1.188 4.457 1 82.5 122 GLY A C 1
ATOM 976 O O . GLY A 1 122 ? -0.865 2.314 4.102 1 82.5 122 GLY A O 1
ATOM 977 N N . PRO A 1 123 ? -2.184 0.891 5.25 1 76.19 123 PRO A N 1
ATOM 978 C CA . PRO A 1 123 ? -2.9 2.012 5.863 1 76.19 123 PRO A CA 1
ATOM 979 C C . PRO A 1 123 ? -2.004 2.873 6.75 1 76.19 123 PRO A C 1
ATOM 981 O O . PRO A 1 123 ? -0.992 2.389 7.262 1 76.19 123 PRO A O 1
ATOM 984 N N . GLY A 1 124 ? -2.414 4.172 6.855 1 66.12 124 GLY A N 1
ATOM 985 C CA . GLY A 1 124 ? -1.743 5.059 7.793 1 66.12 124 GLY A CA 1
ATOM 986 C C . GLY A 1 124 ? -0.325 5.406 7.379 1 66.12 124 GLY A C 1
ATOM 987 O O . GLY A 1 124 ? 0.519 5.703 8.227 1 66.12 124 GLY A O 1
ATOM 988 N N . GLY A 1 125 ? -0.022 5.176 6.102 1 69.5 125 GLY A N 1
ATOM 989 C CA . GLY A 1 125 ? 1.311 5.512 5.625 1 69.5 125 GLY A CA 1
ATOM 990 C C . GLY A 1 125 ? 2.314 4.391 5.828 1 69.5 125 GLY A C 1
ATOM 991 O O . GLY A 1 125 ? 3.512 4.574 5.598 1 69.5 125 GLY A O 1
ATOM 992 N N . TYR A 1 126 ? 1.811 3.271 6.281 1 78.38 126 TYR A N 1
ATOM 993 C CA . TYR A 1 126 ? 2.693 2.117 6.395 1 78.38 126 TYR A CA 1
ATOM 994 C C . TYR A 1 126 ? 3.43 1.86 5.086 1 78.38 126 TYR A C 1
ATOM 996 O O . TYR A 1 126 ? 2.836 1.941 4.004 1 78.38 126 TYR A O 1
ATOM 1004 N N . PHE A 1 127 ? 4.695 1.668 5.297 1 83.62 127 PHE A N 1
ATOM 1005 C CA . PHE A 1 127 ? 5.527 1.383 4.133 1 83.62 127 PHE A CA 1
ATOM 1006 C C . PHE A 1 127 ? 6.605 0.36 4.477 1 83.62 127 PHE A C 1
ATOM 1008 O O . PHE A 1 127 ? 7.301 0.498 5.484 1 83.62 127 PHE A O 1
ATOM 1015 N N . ALA A 1 128 ? 6.609 -0.652 3.674 1 90.62 128 ALA A N 1
ATOM 1016 C CA . ALA A 1 128 ? 7.625 -1.689 3.824 1 90.62 128 ALA A CA 1
ATOM 1017 C C . ALA A 1 128 ? 8.25 -2.045 2.479 1 90.62 128 ALA A C 1
ATOM 1019 O O . ALA A 1 128 ? 7.711 -1.692 1.426 1 90.62 128 ALA A O 1
ATOM 1020 N N . ILE A 1 129 ? 9.422 -2.629 2.529 1 93.88 129 ILE A N 1
ATOM 1021 C CA . ILE A 1 129 ? 10.125 -3.074 1.331 1 93.88 129 ILE A CA 1
ATOM 1022 C C . ILE A 1 129 ? 10.688 -4.477 1.551 1 93.88 129 ILE A C 1
ATOM 1024 O O . ILE A 1 129 ? 11.195 -4.789 2.631 1 93.88 129 ILE A O 1
ATOM 1028 N N . VAL A 1 130 ? 10.453 -5.293 0.643 1 97.94 130 VAL A N 1
ATOM 1029 C CA . VAL A 1 130 ? 11.219 -6.535 0.517 1 97.94 130 VAL A CA 1
ATOM 1030 C C . VAL A 1 130 ? 12.141 -6.449 -0.692 1 97.94 130 VAL A C 1
ATOM 1032 O O . VAL A 1 130 ? 11.688 -6.234 -1.818 1 97.94 130 VAL A O 1
ATOM 1035 N N . THR A 1 131 ? 13.406 -6.582 -0.431 1 97.5 131 THR A N 1
ATOM 1036 C CA . THR A 1 131 ? 14.375 -6.434 -1.508 1 97.5 131 THR A CA 1
ATOM 1037 C C . THR A 1 131 ? 15.305 -7.645 -1.571 1 97.5 131 THR A C 1
ATOM 1039 O O . THR A 1 131 ? 15.57 -8.281 -0.551 1 97.5 131 THR A O 1
ATOM 1042 N N . MET A 1 132 ? 15.68 -8.023 -2.732 1 98.31 132 MET A N 1
ATOM 1043 C CA . MET A 1 132 ? 16.562 -9.164 -2.961 1 98.31 132 MET A CA 1
ATOM 1044 C C . MET A 1 132 ? 17.672 -8.797 -3.953 1 98.31 132 MET A C 1
ATOM 1046 O O . MET A 1 132 ? 17.422 -8.07 -4.918 1 98.31 132 MET A O 1
ATOM 1050 N N . ALA A 1 133 ? 18.844 -9.227 -3.65 1 97.94 133 ALA A N 1
ATOM 1051 C CA . ALA A 1 133 ? 20.031 -8.883 -4.43 1 97.94 133 ALA A CA 1
ATOM 1052 C C . ALA A 1 133 ? 20.547 -10.094 -5.203 1 97.94 133 ALA A C 1
ATOM 1054 O O . ALA A 1 133 ? 20.547 -11.211 -4.684 1 97.94 133 ALA A O 1
ATOM 1055 N N . GLY A 1 134 ? 20.938 -9.844 -6.43 1 96.81 134 GLY A N 1
ATOM 1056 C CA . GLY A 1 134 ? 21.531 -10.867 -7.285 1 96.81 134 GLY A CA 1
ATOM 1057 C C . GLY A 1 134 ? 22.109 -10.305 -8.57 1 96.81 134 GLY A C 1
ATOM 1058 O O . GLY A 1 134 ? 22.5 -9.141 -8.617 1 96.81 134 GLY A O 1
ATOM 1059 N N . LYS A 1 135 ? 22.234 -11.219 -9.539 1 95.56 135 LYS A N 1
ATOM 1060 C CA . LYS A 1 135 ? 22.75 -10.812 -10.836 1 95.56 135 LYS A CA 1
ATOM 1061 C C . LYS A 1 135 ? 21.625 -10.328 -11.75 1 95.56 135 LYS A C 1
ATOM 1063 O O . LYS A 1 135 ? 20.469 -10.727 -11.586 1 95.56 135 LYS A O 1
ATOM 1068 N N . GLU A 1 136 ? 22.078 -9.477 -12.633 1 95.19 136 GLU A N 1
ATOM 1069 C CA . GLU A 1 136 ? 21.125 -9.047 -13.648 1 95.19 136 GLU A CA 1
ATOM 1070 C C . GLU A 1 136 ? 20.531 -10.25 -14.391 1 95.19 136 GLU A C 1
ATOM 1072 O O . GLU A 1 136 ? 21.266 -11.164 -14.781 1 95.19 136 GLU A O 1
ATOM 1077 N N . GLN A 1 137 ? 19.25 -10.258 -14.578 1 95.12 137 GLN A N 1
ATOM 1078 C CA . GLN A 1 137 ? 18.547 -11.336 -15.273 1 95.12 137 GLN A CA 1
ATOM 1079 C C . GLN A 1 137 ? 17.25 -10.836 -15.891 1 95.12 137 GLN A C 1
ATOM 1081 O O . GLN A 1 137 ? 16.703 -9.812 -15.469 1 95.12 137 GLN A O 1
ATOM 1086 N N . PRO A 1 138 ? 16.812 -11.57 -16.922 1 93.12 138 PRO A N 1
ATOM 1087 C CA . PRO A 1 138 ? 15.484 -11.227 -17.438 1 93.12 138 PRO A CA 1
ATOM 1088 C C . PRO A 1 138 ? 14.391 -11.312 -16.391 1 93.12 138 PRO A C 1
ATOM 1090 O O . PRO A 1 138 ? 14.422 -12.211 -15.539 1 93.12 138 PRO A O 1
ATOM 1093 N N . MET A 1 139 ? 13.5 -10.406 -16.406 1 93.31 139 MET A N 1
ATOM 1094 C CA . MET A 1 139 ? 12.414 -10.336 -15.438 1 93.31 139 MET A CA 1
ATOM 1095 C C . MET A 1 139 ? 11.062 -10.32 -16.141 1 93.31 139 MET A C 1
ATOM 1097 O O . MET A 1 139 ? 10.359 -9.312 -16.125 1 93.31 139 MET A O 1
ATOM 1101 N N . PRO A 1 140 ? 10.719 -11.445 -16.703 1 91.06 140 PRO A N 1
ATOM 1102 C CA . PRO A 1 140 ? 9.383 -11.477 -17.297 1 91.06 140 PRO A CA 1
ATOM 1103 C C . PRO A 1 140 ? 8.273 -11.242 -16.281 1 91.06 140 PRO A C 1
ATOM 1105 O O . PRO A 1 140 ? 8.445 -11.523 -15.094 1 91.06 140 PRO A O 1
ATOM 1108 N N . PRO A 1 141 ? 7.133 -10.812 -16.75 1 88.5 141 PRO A N 1
ATOM 1109 C CA . PRO A 1 141 ? 6.027 -10.484 -15.852 1 88.5 141 PRO A CA 1
ATOM 1110 C C . PRO A 1 141 ? 5.652 -11.641 -14.93 1 88.5 141 PRO A C 1
ATOM 1112 O O . PRO A 1 141 ? 5.32 -11.43 -13.766 1 88.5 141 PRO A O 1
ATOM 1115 N N . ALA A 1 142 ? 5.773 -12.82 -15.414 1 88.81 142 ALA A N 1
ATOM 1116 C CA . ALA A 1 142 ? 5.41 -13.984 -14.609 1 88.81 142 ALA A CA 1
ATOM 1117 C C . ALA A 1 142 ? 6.348 -14.133 -13.414 1 88.81 142 ALA A C 1
ATOM 1119 O O . ALA A 1 142 ? 5.902 -14.422 -12.297 1 88.81 142 ALA A O 1
ATOM 1120 N N . LEU A 1 143 ? 7.613 -14.008 -13.688 1 92.81 143 LEU A N 1
ATOM 1121 C CA . LEU A 1 143 ? 8.586 -14.109 -12.609 1 92.81 143 LEU A CA 1
ATOM 1122 C C . LEU A 1 143 ? 8.43 -12.961 -11.617 1 92.81 143 LEU A C 1
ATOM 1124 O O . LEU A 1 143 ? 8.477 -13.172 -10.406 1 92.81 143 LEU A O 1
ATOM 1128 N N . ARG A 1 144 ? 8.195 -11.805 -12.164 1 94.19 144 ARG A N 1
ATOM 1129 C CA . ARG A 1 144 ? 7.984 -10.633 -11.32 1 94.19 144 ARG A CA 1
ATOM 1130 C C . ARG A 1 144 ? 6.797 -10.836 -10.383 1 94.19 144 ARG A C 1
ATOM 1132 O O . ARG A 1 144 ? 6.879 -10.539 -9.188 1 94.19 144 ARG A O 1
ATOM 1139 N N . GLY A 1 145 ? 5.75 -11.289 -10.945 1 91.25 145 GLY A N 1
ATOM 1140 C CA . GLY A 1 145 ? 4.566 -11.562 -10.148 1 91.25 145 GLY A CA 1
ATOM 1141 C C . GLY A 1 145 ? 4.805 -12.617 -9.078 1 91.25 145 GLY A C 1
ATOM 1142 O O . GLY A 1 145 ? 4.32 -12.484 -7.953 1 91.25 145 GLY A O 1
ATOM 1143 N N . LYS A 1 146 ? 5.5 -13.609 -9.438 1 92.38 146 LYS A N 1
ATOM 1144 C CA . LYS A 1 146 ? 5.816 -14.672 -8.484 1 92.38 146 LYS A CA 1
ATOM 1145 C C . LYS A 1 146 ? 6.645 -14.141 -7.32 1 92.38 146 LYS A C 1
ATOM 1147 O O . LYS A 1 146 ? 6.348 -14.43 -6.16 1 92.38 146 LYS A O 1
ATOM 1152 N N . LEU A 1 147 ? 7.645 -13.438 -7.609 1 95.88 147 LEU A N 1
ATOM 1153 C CA . LEU A 1 147 ? 8.523 -12.898 -6.574 1 95.88 147 LEU A CA 1
ATOM 1154 C C . LEU A 1 147 ? 7.781 -11.875 -5.719 1 95.88 147 LEU A C 1
ATOM 1156 O O . LEU A 1 147 ? 8.039 -11.758 -4.516 1 95.88 147 LEU A O 1
ATOM 1160 N N . GLN A 1 148 ? 6.902 -11.125 -6.363 1 95.81 148 GLN A N 1
ATOM 1161 C CA . GLN A 1 148 ? 6.055 -10.211 -5.605 1 95.81 148 GLN A CA 1
ATOM 1162 C C . GLN A 1 148 ? 5.203 -10.969 -4.59 1 95.81 148 GLN A C 1
ATOM 1164 O O . GLN A 1 148 ? 5.09 -10.547 -3.436 1 95.81 148 GLN A O 1
ATOM 1169 N N . GLN A 1 149 ? 4.652 -12.055 -5.016 1 94.06 149 GLN A N 1
ATOM 1170 C CA . GLN A 1 149 ? 3.838 -12.859 -4.117 1 94.06 149 GLN A CA 1
ATOM 1171 C C . GLN A 1 149 ? 4.664 -13.391 -2.949 1 94.06 149 GLN A C 1
ATOM 1173 O O . GLN A 1 149 ? 4.234 -13.328 -1.797 1 94.06 149 GLN A O 1
ATOM 1178 N N . LEU A 1 150 ? 5.809 -13.906 -3.252 1 95.75 150 LEU A N 1
ATOM 1179 C CA . LEU A 1 150 ? 6.695 -14.414 -2.207 1 95.75 150 LEU A CA 1
ATOM 1180 C C . LEU A 1 150 ? 7.027 -13.312 -1.2 1 95.75 150 LEU A C 1
ATOM 1182 O O . LEU A 1 150 ? 7.02 -13.555 0.01 1 95.75 150 LEU A O 1
ATOM 1186 N N . ALA A 1 151 ? 7.285 -12.18 -1.729 1 97.38 151 ALA A N 1
ATOM 1187 C CA . ALA A 1 151 ? 7.641 -11.039 -0.885 1 97.38 151 ALA A CA 1
ATOM 1188 C C . ALA A 1 151 ? 6.477 -10.648 0.023 1 97.38 151 ALA A C 1
ATOM 1190 O O . ALA A 1 151 ? 6.668 -10.422 1.221 1 97.38 151 ALA A O 1
ATOM 1191 N N . PHE A 1 152 ? 5.32 -10.594 -0.524 1 95.44 152 PHE A N 1
ATOM 1192 C CA . PHE A 1 152 ? 4.148 -10.211 0.252 1 95.44 152 PHE A CA 1
ATOM 1193 C C . PHE A 1 152 ? 3.879 -11.219 1.364 1 95.44 152 PHE A C 1
ATOM 1195 O O . PHE A 1 152 ? 3.656 -10.836 2.516 1 95.44 152 PHE A O 1
ATOM 1202 N N . LEU A 1 153 ? 3.918 -12.461 1.014 1 95.25 153 LEU A N 1
ATOM 1203 C CA . LEU A 1 153 ? 3.672 -13.5 2.006 1 95.25 153 LEU A CA 1
ATOM 1204 C C . LEU A 1 153 ? 4.727 -13.461 3.107 1 95.25 153 LEU A C 1
ATOM 1206 O O . LEU A 1 153 ? 4.402 -13.617 4.289 1 95.25 153 LEU A O 1
ATOM 1210 N N . THR A 1 154 ? 5.918 -13.289 2.709 1 96.94 154 THR A N 1
ATOM 1211 C CA . THR A 1 154 ? 7.016 -13.211 3.668 1 96.94 154 THR A CA 1
ATOM 1212 C C . THR A 1 154 ? 6.812 -12.031 4.621 1 96.94 154 THR A C 1
ATOM 1214 O O . THR A 1 154 ? 6.918 -12.188 5.84 1 96.94 154 THR A O 1
ATOM 1217 N N . HIS A 1 155 ? 6.57 -10.906 4.066 1 95.94 155 HIS A N 1
ATOM 1218 C CA . HIS A 1 155 ? 6.324 -9.711 4.871 1 95.94 155 HIS A CA 1
ATOM 1219 C C . HIS A 1 155 ? 5.164 -9.93 5.84 1 95.94 155 HIS A C 1
ATOM 1221 O O . HIS A 1 155 ? 5.254 -9.562 7.012 1 95.94 155 HIS A O 1
ATOM 1227 N N . GLU A 1 156 ? 4.113 -10.484 5.363 1 93.12 156 GLU A N 1
ATOM 1228 C CA . GLU A 1 156 ? 2.941 -10.719 6.199 1 93.12 156 GLU A CA 1
ATOM 1229 C C . GLU A 1 156 ? 3.275 -11.641 7.371 1 93.12 156 GLU A C 1
ATOM 1231 O O . GLU A 1 156 ? 2.799 -11.43 8.484 1 93.12 156 GLU A O 1
ATOM 1236 N N . ARG A 1 157 ? 4.035 -12.656 7.125 1 94.88 157 ARG A N 1
ATOM 1237 C CA . ARG A 1 157 ? 4.43 -13.57 8.195 1 94.88 157 ARG A CA 1
ATOM 1238 C C . ARG A 1 157 ? 5.301 -12.859 9.227 1 94.88 157 ARG A C 1
ATOM 1240 O O . ARG A 1 157 ? 5.125 -13.055 10.43 1 94.88 157 ARG A O 1
ATOM 1247 N N . CYS A 1 158 ? 6.223 -12.07 8.742 1 95.56 158 CYS A N 1
ATOM 1248 C CA . CYS A 1 158 ? 7.07 -11.305 9.648 1 95.56 158 CYS A CA 1
ATOM 1249 C C . CYS A 1 158 ? 6.23 -10.391 10.531 1 95.56 158 CYS A C 1
ATOM 1251 O O . CYS A 1 158 ? 6.461 -10.305 11.742 1 95.56 158 CYS A O 1
ATOM 1253 N N . ARG A 1 159 ? 5.348 -9.75 9.93 1 90.88 159 ARG A N 1
ATOM 1254 C CA . ARG A 1 159 ? 4.465 -8.867 10.688 1 90.88 159 ARG A CA 1
ATOM 1255 C C . ARG A 1 159 ? 3.695 -9.648 11.75 1 90.88 159 ARG A C 1
ATOM 1257 O O . ARG A 1 159 ? 3.582 -9.195 12.891 1 90.88 159 ARG A O 1
ATOM 1264 N N . ALA A 1 160 ? 3.17 -10.742 11.344 1 90.25 160 ALA A N 1
ATOM 1265 C CA . ALA A 1 160 ? 2.4 -11.57 12.273 1 90.25 160 ALA A CA 1
ATOM 1266 C C . ALA A 1 160 ? 3.258 -12.008 13.453 1 90.25 160 ALA A C 1
ATOM 1268 O O . ALA A 1 160 ? 2.787 -12.039 14.594 1 90.25 160 ALA A O 1
ATOM 1269 N N . LEU A 1 161 ? 4.457 -12.359 13.188 1 93.69 161 LEU A N 1
ATOM 1270 C CA . LEU A 1 161 ? 5.348 -12.875 14.219 1 93.69 161 LEU A CA 1
ATOM 1271 C C . LEU A 1 161 ? 5.816 -11.75 15.141 1 93.69 161 LEU A C 1
ATOM 1273 O O . LEU A 1 161 ? 6.082 -11.984 16.328 1 93.69 161 LEU A O 1
ATOM 1277 N N . THR A 1 162 ? 5.898 -10.531 14.641 1 89.88 162 THR A N 1
ATOM 1278 C CA . THR A 1 162 ? 6.434 -9.422 15.422 1 89.88 162 THR A CA 1
ATOM 1279 C C . THR A 1 162 ? 5.309 -8.602 16.047 1 89.88 162 THR A C 1
ATOM 1281 O O . THR A 1 162 ? 5.547 -7.789 16.938 1 89.88 162 THR A O 1
ATOM 1284 N N . GLY A 1 163 ? 4.137 -8.82 15.609 1 81.25 163 GLY A N 1
ATOM 1285 C CA . GLY A 1 163 ? 3 -8.07 16.125 1 81.25 163 GLY A CA 1
ATOM 1286 C C . GLY A 1 163 ? 2.936 -6.652 15.594 1 81.25 163 GLY A C 1
ATOM 1287 O O . GLY A 1 163 ? 2.248 -5.801 16.172 1 81.25 163 GLY A O 1
ATOM 1288 N N . LEU A 1 164 ? 3.738 -6.41 14.625 1 73.06 164 LEU A N 1
ATOM 1289 C CA . LEU A 1 164 ? 3.686 -5.074 14.047 1 73.06 164 LEU A CA 1
ATOM 1290 C C . LEU A 1 164 ? 2.375 -4.859 13.297 1 73.06 164 LEU A C 1
ATOM 1292 O O . LEU A 1 164 ? 2.076 -5.578 12.336 1 73.06 164 LEU A O 1
ATOM 1296 N N . ALA A 1 165 ? 1.467 -4.211 13.898 1 61.75 165 ALA A N 1
ATOM 1297 C CA . ALA A 1 165 ? 0.181 -3.932 13.266 1 61.75 165 ALA A CA 1
ATOM 1298 C C . ALA A 1 165 ? 0.227 -2.621 12.484 1 61.75 165 ALA A C 1
ATOM 1300 O O . ALA A 1 165 ? 0.888 -1.667 12.898 1 61.75 165 ALA A O 1
ATOM 1301 N N . PRO A 1 166 ? -0.266 -2.795 11.156 1 57.19 166 PRO A N 1
ATOM 1302 C CA . PRO A 1 166 ? -0.405 -1.49 10.508 1 57.19 166 PRO A CA 1
ATOM 1303 C C . PRO A 1 166 ? -1.172 -0.484 11.359 1 57.19 166 PRO A C 1
ATOM 1305 O O . PRO A 1 166 ? -2.016 -0.874 12.172 1 57.19 166 PRO A O 1
ATOM 1308 N N . VAL A 1 167 ? -0.63 0.73 11.523 1 49.69 167 VAL A N 1
ATOM 1309 C CA . VAL A 1 167 ? -1.267 1.76 12.336 1 49.69 167 VAL A CA 1
ATOM 1310 C C . VAL A 1 167 ? -2.758 1.825 12.016 1 49.69 167 VAL A C 1
ATOM 1312 O O . VAL A 1 167 ? -3.143 2.023 10.859 1 49.69 167 VAL A O 1
ATOM 1315 N N . THR A 1 168 ? -3.467 0.955 12.68 1 49.53 168 THR A N 1
ATOM 1316 C CA . THR A 1 168 ? -4.922 0.959 12.562 1 49.53 168 THR A CA 1
ATOM 1317 C C . THR A 1 168 ? -5.469 2.379 12.672 1 49.53 168 THR A C 1
ATOM 1319 O O . THR A 1 168 ? -4.852 3.238 13.312 1 49.53 168 THR A O 1
ATOM 1322 N N . ASP A 1 169 ? -6.48 2.75 11.773 1 49.12 169 ASP A N 1
ATOM 1323 C CA . ASP A 1 169 ? -7.262 3.953 11.508 1 49.12 169 ASP A CA 1
ATOM 1324 C C . ASP A 1 169 ? -7.762 4.586 12.805 1 49.12 169 ASP A C 1
ATOM 1326 O O . ASP A 1 169 ? -8.438 3.928 13.602 1 49.12 169 ASP A O 1
ATOM 1330 N N . PRO A 1 170 ? -7.254 5.641 13.164 1 47.03 170 PRO A N 1
ATOM 1331 C CA . PRO A 1 170 ? -7.969 6.496 14.109 1 47.03 170 PRO A CA 1
ATOM 1332 C C . PRO A 1 170 ? -9.469 6.535 13.852 1 47.03 170 PRO A C 1
ATOM 1334 O O . PRO A 1 170 ? -10.211 7.18 14.594 1 47.03 170 PRO A O 1
ATOM 1337 N N . GLN A 1 171 ? -9.93 6.07 12.633 1 47.69 171 GLN A N 1
ATOM 1338 C CA . GLN A 1 171 ? -11.32 6.266 12.234 1 47.69 171 GLN A CA 1
ATOM 1339 C C . GLN A 1 171 ? -12.273 5.957 13.383 1 47.69 171 GLN A C 1
ATOM 1341 O O . GLN A 1 171 ? -13.32 6.598 13.516 1 47.69 171 GLN A O 1
ATOM 1346 N N . ALA A 1 172 ? -11.984 4.793 14.109 1 50.72 172 ALA A N 1
ATOM 1347 C CA . ALA A 1 172 ? -13 4.332 15.047 1 50.72 172 ALA A CA 1
ATOM 1348 C C . ALA A 1 172 ? -13.391 5.438 16.016 1 50.72 172 ALA A C 1
ATOM 1350 O O . ALA A 1 172 ? -14.461 5.391 16.625 1 50.72 172 ALA A O 1
ATOM 1351 N N . THR A 1 173 ? -12.641 6.531 15.906 1 59.78 173 THR A N 1
ATOM 1352 C CA . THR A 1 173 ? -12.938 7.359 17.062 1 59.78 173 THR A CA 1
ATOM 1353 C C . THR A 1 173 ? -13.477 8.719 16.641 1 59.78 173 THR A C 1
ATOM 1355 O O . THR A 1 173 ? -14.133 9.414 17.422 1 59.78 173 THR A O 1
ATOM 1358 N N . LEU A 1 174 ? -13.453 9.078 15.195 1 72.75 174 LEU A N 1
ATOM 1359 C CA . LEU A 1 174 ? -13.898 10.422 14.836 1 72.75 174 LEU A CA 1
ATOM 1360 C C . LEU A 1 174 ? -15.367 10.414 14.414 1 72.75 174 LEU A C 1
ATOM 1362 O O . LEU A 1 174 ? -15.805 9.5 13.711 1 72.75 174 LEU A O 1
ATOM 1366 N N . THR A 1 175 ? -16.188 11.352 14.953 1 75.06 175 THR A N 1
ATOM 1367 C CA . THR A 1 175 ? -17.547 11.555 14.445 1 75.06 175 THR A CA 1
ATOM 1368 C C . THR A 1 175 ? -17.516 12.031 12.992 1 75.06 175 THR A C 1
ATOM 1370 O O . THR A 1 175 ? -16.469 12.438 12.492 1 75.06 175 THR A O 1
ATOM 1373 N N . HIS A 1 176 ? -18.656 11.945 12.398 1 75.5 176 HIS A N 1
ATOM 1374 C CA . HIS A 1 176 ? -18.797 12.383 11.008 1 75.5 176 HIS A CA 1
ATOM 1375 C C . HIS A 1 176 ? -18.375 13.844 10.852 1 75.5 176 HIS A C 1
ATOM 1377 O O . HIS A 1 176 ? -17.625 14.18 9.938 1 75.5 176 HIS A O 1
ATOM 1383 N N . ARG A 1 177 ? -18.844 14.625 11.758 1 81.62 177 ARG A N 1
ATOM 1384 C CA . ARG A 1 177 ? -18.562 16.062 11.672 1 81.62 177 ARG A CA 1
ATOM 1385 C C . ARG A 1 177 ? -17.078 16.344 11.922 1 81.62 177 ARG A C 1
ATOM 1387 O O . ARG A 1 177 ? -16.484 17.203 11.266 1 81.62 177 ARG A O 1
ATOM 1394 N N . GLU A 1 178 ? -16.484 15.617 12.836 1 85.19 178 GLU A N 1
ATOM 1395 C CA . GLU A 1 178 ? -15.055 15.766 13.117 1 85.19 178 GLU A CA 1
ATOM 1396 C C . GLU A 1 178 ? -14.211 15.398 11.898 1 85.19 178 GLU A C 1
ATOM 1398 O O . GLU A 1 178 ? -13.281 16.125 11.539 1 85.19 178 GLU A O 1
ATOM 1403 N N . LEU A 1 179 ? -14.594 14.32 11.297 1 79.44 179 LEU A N 1
ATOM 1404 C CA . LEU A 1 179 ? -13.891 13.852 10.109 1 79.44 179 LEU A CA 1
ATOM 1405 C C . LEU A 1 179 ? -14.039 14.852 8.969 1 79.44 179 LEU A C 1
ATOM 1407 O O . LEU A 1 179 ? -13.062 15.18 8.289 1 79.44 179 LEU A O 1
ATOM 1411 N N . GLU A 1 180 ? -15.234 15.281 8.797 1 79.5 180 GLU A N 1
ATOM 1412 C CA . GLU A 1 180 ? -15.508 16.25 7.742 1 79.5 180 GLU A CA 1
ATOM 1413 C C . GLU A 1 180 ? -14.68 17.516 7.938 1 79.5 180 GLU A C 1
ATOM 1415 O O . GLU A 1 180 ? -14.078 18.031 6.984 1 79.5 180 GLU A O 1
ATOM 1420 N N . CYS A 1 181 ? -14.672 18.047 9.094 1 86.75 181 CYS A N 1
ATOM 1421 C CA . CYS A 1 181 ? -13.906 19.25 9.398 1 86.75 181 CYS A CA 1
ATOM 1422 C C . CYS A 1 181 ? -12.422 19.047 9.109 1 86.75 181 CYS A C 1
ATOM 1424 O O . CYS A 1 181 ? -11.781 19.875 8.469 1 86.75 181 CYS A O 1
ATOM 1426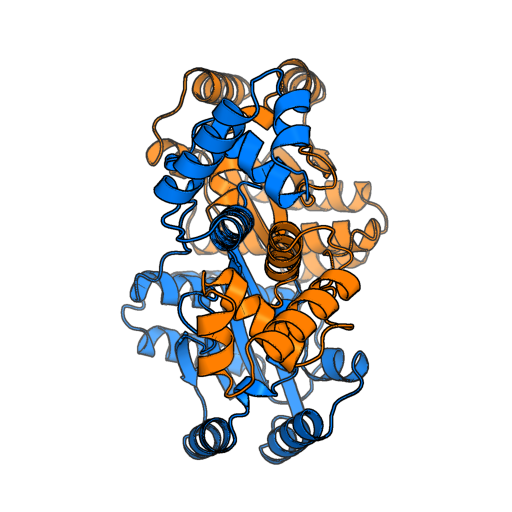 N N . LEU A 1 182 ? -11.914 17.906 9.516 1 84.81 182 LEU A N 1
ATOM 1427 C CA . LEU A 1 182 ? -10.484 17.641 9.359 1 84.81 182 LEU A CA 1
ATOM 1428 C C . LEU A 1 182 ? -10.125 17.453 7.887 1 84.81 182 LEU A C 1
ATOM 1430 O O . LEU A 1 182 ? -9.039 17.844 7.457 1 84.81 182 LEU A O 1
ATOM 1434 N N . ARG A 1 183 ? -11.047 16.922 7.141 1 80.5 183 ARG A N 1
ATOM 1435 C CA . ARG A 1 183 ? -10.828 16.781 5.703 1 80.5 183 ARG A CA 1
ATOM 1436 C C . ARG A 1 183 ? -10.727 18.156 5.039 1 80.5 183 ARG A C 1
ATOM 1438 O O . ARG A 1 183 ? -9.906 18.344 4.141 1 80.5 183 ARG A O 1
ATOM 1445 N N . TRP A 1 184 ? -11.594 19.047 5.469 1 84.12 184 TRP A N 1
ATOM 1446 C CA . TRP A 1 184 ? -11.539 20.406 4.934 1 84.12 184 TRP A CA 1
ATOM 1447 C C . TRP A 1 184 ? -10.234 21.094 5.324 1 84.12 184 TRP A C 1
ATOM 1449 O O . TRP A 1 184 ? -9.648 21.828 4.523 1 84.12 184 TRP A O 1
ATOM 1459 N N . VAL A 1 185 ? -9.789 20.844 6.566 1 87.62 185 VAL A N 1
ATOM 1460 C CA . VAL A 1 185 ? -8.492 21.375 6.984 1 87.62 185 VAL A CA 1
ATOM 1461 C C . VAL A 1 185 ? -7.402 20.844 6.059 1 87.62 185 VAL A C 1
ATOM 1463 O O . VAL A 1 185 ? -6.547 21.594 5.598 1 87.62 185 VAL A O 1
ATOM 1466 N N . ALA A 1 186 ? -7.488 19.594 5.773 1 82.25 186 ALA A N 1
ATOM 1467 C CA . ALA A 1 186 ? -6.508 18.953 4.902 1 82.25 186 ALA A CA 1
ATOM 1468 C C . ALA A 1 186 ? -6.543 19.547 3.5 1 82.25 186 ALA A C 1
ATOM 1470 O O . ALA A 1 186 ? -5.527 19.562 2.799 1 82.25 186 ALA A O 1
ATOM 1471 N N . ALA A 1 187 ? -7.703 20.016 3.174 1 80.12 187 ALA A N 1
ATOM 1472 C CA . ALA A 1 187 ? -7.887 20.609 1.856 1 80.12 187 ALA A CA 1
ATOM 1473 C C . ALA A 1 187 ? -7.473 22.078 1.862 1 80.12 187 ALA A C 1
ATOM 1475 O O . ALA A 1 187 ? -7.598 22.766 0.849 1 80.12 187 ALA A O 1
ATOM 1476 N N . GLY A 1 188 ? -7.055 22.562 2.996 1 87.44 188 GLY A N 1
ATOM 1477 C CA . GLY A 1 188 ? -6.492 23.906 3.062 1 87.44 188 GLY A CA 1
ATOM 1478 C C . GLY A 1 188 ? -7.516 24.969 3.418 1 87.44 188 GLY A C 1
ATOM 1479 O O . GLY A 1 188 ? -7.293 26.156 3.189 1 87.44 188 GLY A O 1
ATOM 1480 N N . LYS A 1 189 ? -8.609 24.547 3.885 1 90.25 189 LYS A N 1
ATOM 1481 C CA . LYS A 1 189 ? -9.648 25.5 4.246 1 90.25 189 LYS A CA 1
ATOM 1482 C C . LYS A 1 189 ? -9.43 26.031 5.66 1 90.25 189 LYS A C 1
ATOM 1484 O O . LYS A 1 189 ? -9.016 25.297 6.555 1 90.25 189 LYS A O 1
ATOM 1489 N N . THR A 1 190 ? -9.727 27.359 5.812 1 90.88 190 THR A N 1
ATOM 1490 C CA . THR A 1 190 ? -9.656 27.984 7.125 1 90.88 190 THR A CA 1
ATOM 1491 C C . THR A 1 190 ? -10.891 27.641 7.953 1 90.88 190 THR A C 1
ATOM 1493 O O . THR A 1 190 ? -11.891 27.156 7.418 1 90.88 190 THR A O 1
ATOM 1496 N N . ASP A 1 191 ? -10.734 27.969 9.273 1 92.44 191 ASP A N 1
ATOM 1497 C CA . ASP A 1 191 ? -11.875 27.703 10.156 1 92.44 191 ASP A CA 1
ATOM 1498 C C . ASP A 1 191 ? -13.117 28.453 9.672 1 92.44 191 ASP A C 1
ATOM 1500 O O . ASP A 1 191 ? -14.227 27.906 9.727 1 92.44 191 ASP A O 1
ATOM 1504 N N . LEU A 1 192 ? -12.898 29.656 9.234 1 93.81 192 LEU A N 1
ATOM 1505 C CA . LEU A 1 192 ? -14.016 30.453 8.734 1 93.81 192 LEU A CA 1
ATOM 1506 C C . LEU A 1 192 ? -14.633 29.828 7.496 1 93.81 192 LEU A C 1
ATOM 1508 O O . LEU A 1 192 ? -15.859 29.75 7.379 1 93.81 192 LEU A O 1
ATOM 1512 N N . GLN A 1 193 ? -13.891 29.422 6.602 1 93.81 193 GLN A N 1
ATOM 1513 C CA . GLN A 1 193 ? -14.367 28.766 5.391 1 93.81 193 GLN A CA 1
ATOM 1514 C C . GLN A 1 193 ? -15.109 27.469 5.723 1 93.81 193 GLN A C 1
ATOM 1516 O O . GLN A 1 193 ? -16.156 27.188 5.145 1 93.81 193 GLN A O 1
ATOM 1521 N N . ILE A 1 194 ? -14.562 26.688 6.617 1 92.88 194 ILE A N 1
ATOM 1522 C CA . ILE A 1 194 ? -15.164 25.422 7.02 1 92.88 194 ILE A CA 1
ATOM 1523 C C . ILE A 1 194 ? -16.531 25.688 7.672 1 92.88 194 ILE A C 1
ATOM 1525 O O . ILE A 1 194 ? -17.5 24.984 7.387 1 92.88 194 ILE A O 1
ATOM 1529 N N . ALA A 1 195 ? -16.594 26.719 8.508 1 94.56 195 ALA A N 1
ATOM 1530 C CA . ALA A 1 195 ? -17.844 27.109 9.148 1 94.56 195 ALA A CA 1
ATOM 1531 C C . ALA A 1 195 ? -18.938 27.406 8.117 1 94.56 195 ALA A C 1
ATOM 1533 O O . ALA A 1 195 ? -20.062 26.938 8.234 1 94.56 195 ALA A O 1
ATOM 1534 N N . ARG A 1 196 ? -18.594 28.094 7.117 1 94 196 ARG A N 1
ATOM 1535 C CA . ARG A 1 196 ? -19.516 28.453 6.055 1 94 196 ARG A CA 1
ATOM 1536 C C . ARG A 1 196 ? -19.984 27.219 5.281 1 94 196 ARG A C 1
ATOM 1538 O O . ARG A 1 196 ? -21.156 27.078 4.973 1 94 196 AR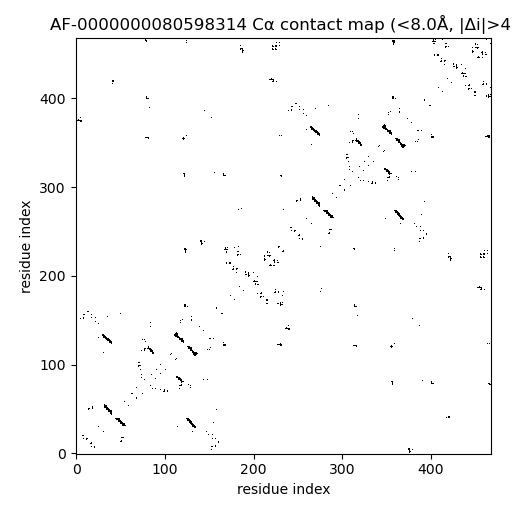G A O 1
ATOM 1545 N N . LEU A 1 197 ? -19.062 26.422 4.984 1 89.69 197 LEU A N 1
ATOM 1546 C CA . LEU A 1 197 ? -19.344 25.219 4.199 1 89.69 197 LEU A CA 1
ATOM 1547 C C . LEU A 1 197 ? -20.297 24.281 4.949 1 89.69 197 LEU A C 1
ATOM 1549 O O . LEU A 1 197 ? -21.125 23.625 4.336 1 89.69 197 LEU A O 1
ATOM 1553 N N . LEU A 1 198 ? -20.156 24.25 6.258 1 89.69 198 LEU A N 1
ATOM 1554 C CA . LEU A 1 198 ? -20.906 23.297 7.051 1 89.69 198 LEU A CA 1
ATOM 1555 C C . LEU A 1 198 ? -22.156 23.938 7.656 1 89.69 198 LEU A C 1
ATOM 1557 O O . LEU A 1 198 ? -23 23.25 8.219 1 89.69 198 LEU A O 1
ATOM 1561 N N . GLY A 1 199 ? -22.219 25.281 7.559 1 93.5 199 GLY A N 1
ATOM 1562 C CA . GLY A 1 199 ? -23.375 25.984 8.117 1 93.5 199 GLY A CA 1
ATOM 1563 C C . GLY A 1 199 ? -23.344 26.062 9.633 1 93.5 199 GLY A C 1
ATOM 1564 O O . GLY A 1 199 ? -24.375 25.875 10.289 1 93.5 199 GLY A O 1
ATOM 1565 N N . VAL A 1 200 ? -22.219 26.219 10.227 1 95.25 200 VAL A N 1
ATOM 1566 C CA . VAL A 1 200 ? -22.047 26.328 11.672 1 95.25 200 VAL A CA 1
ATOM 1567 C C . VAL A 1 200 ? -21.219 27.578 11.992 1 95.25 200 VAL A C 1
ATOM 1569 O O . VAL A 1 200 ? -20.766 28.281 11.086 1 95.25 200 VAL A O 1
ATOM 1572 N N . SER A 1 201 ? -21.109 27.859 13.258 1 95.56 201 SER A N 1
ATOM 1573 C CA . SER A 1 201 ? -20.25 28.969 13.656 1 95.56 201 SER A CA 1
ATOM 1574 C C . SER A 1 201 ? -18.781 28.594 13.562 1 95.56 201 SER A C 1
ATOM 1576 O O . SER A 1 201 ? -18.438 27.406 13.586 1 95.56 201 SER A O 1
ATOM 1578 N N . GLN A 1 202 ? -17.984 29.641 13.453 1 95.44 202 GLN A N 1
ATOM 1579 C CA . GLN A 1 202 ? -16.547 29.391 13.438 1 95.44 202 GLN A CA 1
ATOM 1580 C C . GLN A 1 202 ? -16.094 28.703 14.719 1 95.44 202 GLN A C 1
ATOM 1582 O O . GLN A 1 202 ? -15.195 27.844 14.688 1 95.44 202 GLN A O 1
ATOM 1587 N N . THR A 1 203 ? -16.688 29.094 15.789 1 95.56 203 THR A N 1
ATOM 1588 C CA . THR A 1 203 ? -16.359 28.484 17.078 1 95.56 203 THR A CA 1
ATOM 1589 C C . THR A 1 203 ? -16.719 27 17.078 1 95.56 203 THR A C 1
ATOM 1591 O O . THR A 1 203 ? -15.945 26.172 17.578 1 95.56 203 THR A O 1
ATOM 1594 N N . THR A 1 204 ? -17.812 26.656 16.562 1 94.94 204 THR A N 1
ATOM 1595 C CA . THR A 1 204 ? -18.219 25.266 16.469 1 94.94 204 THR A CA 1
ATOM 1596 C C . THR A 1 204 ? -17.266 24.469 15.578 1 94.94 204 THR A C 1
ATOM 1598 O O . THR A 1 204 ? -16.875 23.359 15.922 1 94.94 204 THR A O 1
ATOM 1601 N N . ALA A 1 205 ? -16.969 25.047 14.453 1 94.56 205 ALA A N 1
ATOM 1602 C CA . ALA A 1 205 ? -16.016 24.391 13.57 1 94.56 205 ALA A CA 1
ATOM 1603 C C . ALA A 1 205 ? -14.703 24.109 14.289 1 94.56 205 ALA A C 1
ATOM 1605 O O . ALA A 1 205 ? -14.156 23 14.195 1 94.56 205 ALA A O 1
ATOM 1606 N N . ARG A 1 206 ? -14.219 25.062 15.008 1 95.25 206 ARG A N 1
ATOM 1607 C CA . ARG A 1 206 ? -12.977 24.922 15.758 1 95.25 206 ARG A CA 1
ATOM 1608 C C . ARG A 1 206 ? -13.094 23.828 16.812 1 95.25 206 ARG A C 1
ATOM 1610 O O . ARG A 1 206 ? -12.141 23.078 17.031 1 95.25 206 ARG A O 1
ATOM 1617 N N . THR A 1 207 ? -14.188 23.797 17.422 1 94.69 207 THR A N 1
ATOM 1618 C CA . THR A 1 207 ? -14.414 22.766 18.422 1 94.69 207 THR A CA 1
ATOM 1619 C C . THR A 1 207 ? -14.336 21.375 17.797 1 94.69 207 THR A C 1
ATOM 1621 O O . THR A 1 207 ? -13.703 20.484 18.359 1 94.69 207 THR A O 1
ATOM 1624 N N . HIS A 1 208 ? -14.938 21.141 16.672 1 93 208 HIS A N 1
ATOM 1625 C CA . HIS A 1 208 ? -14.891 19.859 15.969 1 93 208 HIS A CA 1
ATOM 1626 C C . HIS A 1 208 ? -13.461 19.5 15.609 1 93 208 HIS A C 1
ATOM 1628 O O . HIS A 1 208 ? -13.062 18.328 15.742 1 93 208 HIS A O 1
ATOM 1634 N N . ILE A 1 209 ? -12.742 20.438 15.156 1 92.69 209 ILE A N 1
ATOM 1635 C CA . ILE A 1 209 ? -11.367 20.203 14.742 1 92.69 209 ILE A CA 1
ATOM 1636 C C . ILE A 1 209 ? -10.523 19.828 15.953 1 92.69 209 ILE A C 1
ATOM 1638 O O . ILE A 1 209 ? -9.711 18.906 15.898 1 92.69 209 ILE A O 1
ATOM 1642 N N . ASP A 1 210 ? -10.734 20.547 17.031 1 94.06 210 ASP A N 1
ATOM 1643 C CA . ASP A 1 210 ? -9.992 20.297 18.266 1 94.06 210 ASP A CA 1
ATOM 1644 C C . ASP A 1 210 ? -10.328 18.906 18.828 1 94.06 210 ASP A C 1
ATOM 1646 O O . ASP A 1 210 ? -9.453 18.203 19.328 1 94.06 210 ASP A O 1
ATOM 1650 N N . GLN A 1 211 ? -11.523 18.594 18.797 1 92.12 211 GLN A N 1
ATOM 1651 C CA . GLN A 1 211 ? -11.938 17.266 19.25 1 92.12 211 GLN A CA 1
ATOM 1652 C C . GLN A 1 211 ? -11.32 16.172 18.391 1 92.12 211 GLN A C 1
ATOM 1654 O O . GLN A 1 211 ? -10.844 15.164 18.906 1 92.12 211 GLN A O 1
ATOM 1659 N N . ALA A 1 212 ? -11.375 16.359 17.062 1 87.56 212 ALA A N 1
ATOM 1660 C CA . ALA A 1 212 ? -10.758 15.414 16.141 1 87.56 212 ALA A CA 1
ATOM 1661 C C . ALA A 1 212 ? -9.273 15.242 16.438 1 87.56 212 ALA A C 1
ATOM 1663 O O . ALA A 1 212 ? -8.758 14.125 16.469 1 87.56 212 ALA A O 1
ATOM 1664 N N . ARG A 1 213 ? -8.656 16.391 16.609 1 89 213 ARG A N 1
ATOM 1665 C CA . ARG A 1 213 ? -7.227 16.391 16.922 1 89 213 ARG A CA 1
ATOM 1666 C C . ARG A 1 213 ? -6.938 15.562 18.172 1 89 213 ARG A C 1
ATOM 1668 O O . ARG A 1 213 ? -6.047 14.711 18.172 1 89 213 ARG A O 1
ATOM 1675 N N . ARG A 1 214 ? -7.715 15.734 19.234 1 88.62 214 ARG A N 1
ATOM 1676 C CA . ARG A 1 214 ? -7.539 15.023 20.484 1 88.62 214 ARG A CA 1
ATOM 1677 C C . ARG A 1 214 ? -7.781 13.523 20.312 1 88.62 214 ARG A C 1
ATOM 1679 O O . ARG A 1 214 ? -7.012 12.703 20.812 1 88.62 214 ARG A O 1
ATOM 1686 N N . LYS A 1 215 ? -8.758 13.219 19.547 1 83.75 215 LYS A N 1
ATOM 1687 C CA . LYS A 1 215 ? -9.109 11.812 19.359 1 83.75 215 LYS A CA 1
ATOM 1688 C C . LYS A 1 215 ? -8.031 11.094 18.547 1 83.75 215 LYS A C 1
ATOM 1690 O O . LYS A 1 215 ? -7.809 9.891 18.734 1 83.75 215 LYS A O 1
ATOM 1695 N N . LEU A 1 216 ? -7.391 11.844 17.719 1 79.56 216 LEU A N 1
ATOM 1696 C CA . LEU A 1 216 ? -6.336 11.273 16.891 1 79.56 216 LEU A CA 1
ATOM 1697 C C . LEU A 1 216 ? -5 11.281 17.641 1 79.56 216 LEU A C 1
ATOM 1699 O O . LEU A 1 216 ? -3.98 10.852 17.094 1 79.56 216 LEU A O 1
ATOM 1703 N N . GLY A 1 217 ? -4.992 11.898 18.844 1 81.94 217 GLY A N 1
ATOM 1704 C CA . GLY A 1 217 ? -3.77 11.969 19.625 1 81.94 217 GLY A CA 1
ATOM 1705 C C . GLY A 1 217 ? -2.74 12.914 19.047 1 81.94 217 GLY A C 1
ATOM 1706 O O . GLY A 1 217 ? -1.535 12.664 19.141 1 81.94 217 GLY A O 1
ATOM 1707 N N . ALA A 1 218 ? -3.225 13.867 18.375 1 86.69 218 ALA A N 1
ATOM 1708 C CA . ALA A 1 218 ? -2.32 14.828 17.75 1 86.69 218 ALA A CA 1
ATOM 1709 C C . ALA A 1 218 ? -2.131 16.062 18.625 1 86.69 218 ALA A C 1
ATOM 1711 O O . ALA A 1 218 ? -3.07 16.5 19.297 1 86.69 218 ALA A O 1
ATOM 1712 N N . ARG A 1 219 ? -1.049 16.625 18.594 1 89.44 219 ARG A N 1
ATOM 1713 C CA . ARG A 1 219 ? -0.742 17.828 19.359 1 89.44 219 ARG A CA 1
ATOM 1714 C C . ARG A 1 219 ? -1.13 19.078 18.578 1 89.44 219 ARG A C 1
ATOM 1716 O O . ARG A 1 219 ? -1.46 20.109 19.172 1 89.44 219 ARG A O 1
ATOM 1723 N N . THR A 1 220 ? -1.05 19 17.297 1 89.88 220 THR A N 1
ATOM 1724 C CA . THR A 1 220 ? -1.332 20.141 16.453 1 89.88 220 THR A CA 1
ATOM 1725 C C . THR A 1 220 ? -2.332 19.766 15.352 1 89.88 220 THR A C 1
ATOM 1727 O O . THR A 1 220 ? -2.582 18.594 15.117 1 89.88 220 THR A O 1
ATOM 1730 N N . ARG A 1 221 ? -2.826 20.797 14.742 1 87.81 221 ARG A N 1
ATOM 1731 C CA . ARG A 1 221 ? -3.73 20.609 13.609 1 87.81 221 ARG A CA 1
ATOM 1732 C C . ARG A 1 221 ? -3.033 19.891 12.461 1 87.81 221 ARG A C 1
ATOM 1734 O O . ARG A 1 221 ? -3.621 19.016 11.828 1 87.81 221 ARG A O 1
ATOM 1741 N N . SER A 1 222 ? -1.822 20.281 12.281 1 86.44 222 SER A N 1
ATOM 1742 C CA . SER A 1 222 ? -1.052 19.688 11.195 1 86.44 222 SER A CA 1
ATOM 1743 C C . SER A 1 222 ? -0.81 18.203 11.445 1 86.44 222 SER A C 1
ATOM 1745 O O . SER A 1 222 ? -0.912 17.391 10.523 1 86.44 222 SER A O 1
ATOM 1747 N N . GLN A 1 223 ? -0.496 17.844 12.586 1 82.69 223 GLN A N 1
ATOM 1748 C CA . GLN A 1 223 ? -0.31 16.438 12.922 1 82.69 223 GLN A CA 1
ATOM 1749 C C . GLN A 1 223 ? -1.614 15.656 12.773 1 82.69 223 GLN A C 1
ATOM 1751 O O . GLN A 1 223 ? -1.611 14.508 12.328 1 82.69 223 GLN A O 1
ATOM 1756 N N . ALA A 1 224 ? -2.676 16.297 13.172 1 82.88 224 ALA A N 1
ATOM 1757 C CA . ALA A 1 224 ? -3.977 15.641 13.031 1 82.88 224 ALA A CA 1
ATOM 1758 C C . ALA A 1 224 ? -4.277 15.32 11.57 1 82.88 224 ALA A C 1
ATOM 1760 O O . ALA A 1 224 ? -4.738 14.219 11.25 1 82.88 224 ALA A O 1
ATOM 1761 N N . VAL A 1 225 ? -4 16.25 10.758 1 81.31 225 VAL A N 1
ATOM 1762 C CA . VAL A 1 225 ? -4.227 16.062 9.336 1 81.31 225 VAL A CA 1
ATOM 1763 C C . VAL A 1 225 ? -3.32 14.945 8.805 1 81.31 225 VAL A C 1
ATOM 1765 O O . VAL A 1 225 ? -3.75 14.109 8.008 1 81.31 225 VAL A O 1
ATOM 1768 N N . ALA A 1 226 ? -2.09 14.961 9.227 1 75 226 ALA A N 1
ATOM 1769 C CA . ALA A 1 226 ? -1.173 13.891 8.828 1 75 226 ALA A CA 1
ATOM 1770 C C . ALA A 1 226 ? -1.729 12.523 9.203 1 75 226 ALA A C 1
ATOM 1772 O O . ALA A 1 226 ? -1.751 11.609 8.383 1 75 226 ALA A O 1
ATOM 1773 N N . ARG A 1 227 ? -2.15 12.43 10.383 1 71.62 227 ARG A N 1
ATOM 1774 C CA . ARG A 1 227 ? -2.664 11.156 10.883 1 71.62 227 ARG A CA 1
ATOM 1775 C C . ARG A 1 227 ? -3.932 10.75 10.141 1 71.62 227 ARG A C 1
ATOM 1777 O O . ARG A 1 227 ? -4.137 9.57 9.859 1 71.62 227 ARG A O 1
ATOM 1784 N N . LEU A 1 228 ? -4.734 11.75 9.875 1 70.5 228 LEU A N 1
ATOM 1785 C CA . LEU A 1 228 ? -5.949 11.484 9.109 1 70.5 228 LEU A CA 1
ATOM 1786 C C . LEU A 1 228 ? -5.609 10.898 7.738 1 70.5 228 LEU A C 1
ATOM 1788 O O . LEU A 1 228 ? -6.164 9.875 7.34 1 70.5 228 LEU A O 1
ATOM 1792 N N . VAL A 1 229 ? -4.73 11.555 7.102 1 67.06 229 VAL A N 1
ATOM 1793 C CA . VAL A 1 229 ? -4.371 11.164 5.738 1 67.06 229 VAL A CA 1
ATOM 1794 C C . VAL A 1 229 ? -3.742 9.773 5.746 1 67.06 229 VAL A C 1
ATOM 1796 O O . VAL A 1 229 ? -4.02 8.953 4.871 1 67.06 229 VAL A O 1
ATOM 1799 N N . LEU A 1 230 ? -2.99 9.633 6.711 1 62.28 230 LEU A N 1
ATOM 1800 C CA . LEU A 1 230 ? -2.309 8.344 6.828 1 62.28 230 LEU A CA 1
ATOM 1801 C C . LEU A 1 230 ? -3.299 7.234 7.164 1 62.28 230 LEU A C 1
ATOM 1803 O O . LEU A 1 230 ? -3.068 6.07 6.824 1 62.28 230 LEU A O 1
ATOM 1807 N N . SER A 1 231 ? -4.316 7.684 7.871 1 59.88 231 SER A N 1
ATOM 1808 C CA . SER A 1 231 ? -5.297 6.68 8.273 1 59.88 231 SER A CA 1
ATOM 1809 C C . SER A 1 231 ? -6.152 6.234 7.09 1 59.88 231 SER A C 1
ATOM 1811 O O . SER A 1 231 ? -6.871 5.238 7.18 1 59.88 231 SER A O 1
ATOM 1813 N N . GLY A 1 232 ? -5.922 6.898 5.965 1 55.78 232 GLY A N 1
ATOM 1814 C CA . GLY A 1 232 ? -6.734 6.566 4.805 1 55.78 232 GLY A CA 1
ATOM 1815 C C . GLY A 1 232 ? -8.156 7.074 4.914 1 55.78 232 GLY A C 1
ATOM 1816 O O . GLY A 1 232 ? -9.008 6.734 4.086 1 55.78 232 GLY A O 1
ATOM 1817 N N . LEU A 1 233 ? -8.477 7.703 6.074 1 50.41 233 LEU A N 1
ATOM 1818 C CA . LEU A 1 233 ? -9.828 8.211 6.305 1 50.41 233 LEU A CA 1
ATOM 1819 C C . LEU A 1 233 ? -10.07 9.5 5.523 1 50.41 233 LEU A C 1
ATOM 1821 O O . LEU A 1 233 ? -11.172 10.047 5.547 1 50.41 233 LEU A O 1
ATOM 1825 N N . SER A 1 234 ? -9.039 9.883 4.801 1 47.19 234 SER A N 1
ATOM 1826 C CA . SER A 1 234 ? -9.219 11.172 4.148 1 47.19 234 SER A CA 1
ATOM 1827 C C . SER A 1 234 ? -10.086 11.055 2.9 1 47.19 234 SER A C 1
ATOM 1829 O O . SER A 1 234 ? -10.086 10.016 2.24 1 47.19 234 SER A O 1
ATOM 1831 N N . MET B 1 1 ? 1.029 -22.797 -15.578 1 47.59 1 MET B N 1
ATOM 1832 C CA . MET B 1 1 ? -0.301 -22.188 -15.625 1 47.59 1 MET B CA 1
ATOM 1833 C C . MET B 1 1 ? -0.275 -20.766 -15.086 1 47.59 1 MET B C 1
ATOM 1835 O O . MET B 1 1 ? -0.848 -19.859 -15.688 1 47.59 1 MET B O 1
ATOM 1839 N N . GLU B 1 2 ? 0.356 -20.438 -13.836 1 55.16 2 GLU B N 1
ATOM 1840 C CA . GLU B 1 2 ? 0.45 -19.078 -13.297 1 55.16 2 GLU B CA 1
ATOM 1841 C C . GLU B 1 2 ? 1.252 -18.172 -14.227 1 55.16 2 GLU B C 1
ATOM 1843 O O . GLU B 1 2 ? 0.904 -17 -14.406 1 55.16 2 GLU B O 1
ATOM 1848 N N . ASP B 1 3 ? 2.137 -18.828 -14.93 1 63.12 3 ASP B N 1
ATOM 1849 C CA . ASP B 1 3 ? 3 -18.156 -15.898 1 63.12 3 ASP B CA 1
ATOM 1850 C C . ASP B 1 3 ? 2.195 -17.641 -17.078 1 63.12 3 ASP B C 1
ATOM 1852 O O . ASP B 1 3 ? 2.447 -16.531 -17.578 1 63.12 3 ASP B O 1
ATOM 1856 N N . GLU B 1 4 ? 1.015 -18.25 -17.203 1 84.12 4 GLU B N 1
ATOM 1857 C CA . GLU B 1 4 ? 0.248 -17.938 -18.406 1 84.12 4 GLU B CA 1
ATOM 1858 C C . GLU B 1 4 ? -0.66 -16.734 -18.188 1 84.12 4 GLU B C 1
ATOM 1860 O O . GLU B 1 4 ? -0.871 -15.922 -19.094 1 84.12 4 GLU B O 1
ATOM 1865 N N . PHE B 1 5 ? -1.071 -16.438 -17 1 91.75 5 PHE B N 1
ATOM 1866 C CA . PHE B 1 5 ? -1.991 -15.336 -16.75 1 91.75 5 PHE B CA 1
ATOM 1867 C C . PHE B 1 5 ? -1.293 -13.992 -16.922 1 91.75 5 PHE B C 1
ATOM 1869 O O . PHE B 1 5 ? -1.82 -13.094 -17.578 1 91.75 5 PHE B O 1
ATOM 1876 N N . ALA B 1 6 ? -0.093 -13.898 -16.344 1 90.81 6 ALA B N 1
ATOM 1877 C CA . ALA B 1 6 ? 0.656 -12.641 -16.438 1 90.81 6 ALA B CA 1
ATOM 1878 C C . ALA B 1 6 ? 0.922 -12.266 -17.891 1 90.81 6 ALA B C 1
ATOM 1880 O O . ALA B 1 6 ? 0.745 -11.102 -18.266 1 90.81 6 ALA B O 1
ATOM 1881 N N . ALA B 1 7 ? 1.284 -13.227 -18.594 1 90.25 7 ALA B N 1
ATOM 1882 C CA . ALA B 1 7 ? 1.561 -12.992 -20.016 1 90.25 7 ALA B CA 1
ATOM 1883 C C . ALA B 1 7 ? 0.289 -12.602 -20.766 1 90.25 7 ALA B C 1
ATOM 1885 O O . ALA B 1 7 ? 0.307 -11.703 -21.609 1 90.25 7 ALA B O 1
ATOM 1886 N N . ALA B 1 8 ? -0.769 -13.273 -20.453 1 94.62 8 ALA B N 1
ATOM 1887 C CA . ALA B 1 8 ? -2.051 -12.984 -21.109 1 94.62 8 ALA B CA 1
ATOM 1888 C C . ALA B 1 8 ? -2.535 -11.586 -20.75 1 94.62 8 ALA B C 1
ATOM 1890 O O . ALA B 1 8 ? -3.096 -10.883 -21.609 1 94.62 8 ALA B O 1
ATOM 1891 N N . LEU B 1 9 ? -2.33 -11.195 -19.531 1 94.75 9 LEU B N 1
ATOM 1892 C CA . LEU B 1 9 ? -2.732 -9.859 -19.094 1 94.75 9 LEU B CA 1
ATOM 1893 C C . LEU B 1 9 ? -1.967 -8.789 -19.859 1 94.75 9 LEU B C 1
ATOM 1895 O O . LEU B 1 9 ? -2.541 -7.766 -20.25 1 94.75 9 LEU B O 1
ATOM 1899 N N . GLU B 1 10 ? -0.724 -9.031 -20.047 1 90.5 10 GLU B N 1
ATOM 1900 C CA . GLU B 1 10 ? 0.11 -8.07 -20.766 1 90.5 10 GLU B CA 1
ATOM 1901 C C . GLU B 1 10 ? -0.371 -7.879 -22.188 1 90.5 10 GLU B C 1
ATOM 1903 O O . GLU B 1 10 ? -0.23 -6.797 -22.766 1 90.5 10 GLU B O 1
ATOM 1908 N N . ALA B 1 11 ? -0.922 -8.891 -22.75 1 93.44 11 ALA B N 1
ATOM 1909 C CA . ALA B 1 11 ? -1.388 -8.859 -24.125 1 93.44 11 ALA B CA 1
ATOM 1910 C C . ALA B 1 11 ? -2.73 -8.141 -24.234 1 93.44 11 ALA B C 1
ATOM 1912 O O . ALA B 1 11 ? -3.162 -7.789 -25.344 1 93.44 11 ALA B O 1
ATOM 1913 N N . CYS B 1 12 ? -3.439 -7.949 -23.125 1 96.5 12 CYS B N 1
ATOM 1914 C CA . CYS B 1 12 ? -4.715 -7.242 -23.156 1 96.5 12 CYS B CA 1
ATOM 1915 C C . CYS B 1 12 ? -4.512 -5.766 -23.484 1 96.5 12 CYS B C 1
ATOM 1917 O O . CYS B 1 12 ? -3.709 -5.086 -22.844 1 96.5 12 CYS B O 1
ATOM 1919 N N . ALA B 1 13 ? -5.293 -5.246 -24.406 1 96.62 13 ALA B N 1
ATOM 1920 C CA . ALA B 1 13 ? -5.137 -3.859 -24.844 1 96.62 13 ALA B CA 1
ATOM 1921 C C . ALA B 1 13 ? -6.305 -3 -24.375 1 96.62 13 ALA B C 1
ATOM 1923 O O . ALA B 1 13 ? -6.32 -1.787 -24.594 1 96.62 13 ALA B O 1
ATOM 1924 N N . THR B 1 14 ? -7.305 -3.607 -23.797 1 97.12 14 THR B N 1
ATOM 1925 C CA . THR B 1 14 ? -8.461 -2.875 -23.297 1 97.12 14 THR B CA 1
ATOM 1926 C C . THR B 1 14 ? -8.852 -3.352 -21.906 1 97.12 14 THR B C 1
ATOM 1928 O O . THR B 1 14 ? -8.523 -4.473 -21.516 1 97.12 14 THR B O 1
ATOM 1931 N N . ILE B 1 15 ? -9.562 -2.508 -21.266 1 97.19 15 ILE B N 1
ATOM 1932 C CA . ILE B 1 15 ? -10.062 -2.854 -19.938 1 97.19 15 ILE B CA 1
ATOM 1933 C C . ILE B 1 15 ? -11.023 -4.039 -20.047 1 97.19 15 ILE B C 1
ATOM 1935 O O . ILE B 1 15 ? -11.016 -4.93 -19.188 1 97.19 15 ILE B O 1
ATOM 1939 N N . ASP B 1 16 ? -11.805 -4.074 -21.062 1 97.5 16 ASP B N 1
ATOM 1940 C CA . ASP B 1 16 ? -12.758 -5.16 -21.25 1 97.5 16 ASP B CA 1
ATOM 1941 C C . ASP B 1 16 ? -12.047 -6.504 -21.391 1 97.5 16 ASP B C 1
ATOM 1943 O O . ASP B 1 16 ? -12.523 -7.523 -20.906 1 97.5 16 ASP B O 1
ATOM 1947 N N . ALA B 1 17 ? -10.961 -6.461 -22.109 1 98.06 17 ALA B N 1
ATOM 1948 C CA . ALA B 1 17 ? -10.18 -7.688 -22.266 1 98.06 17 ALA B CA 1
ATOM 1949 C C . ALA B 1 17 ? -9.609 -8.141 -20.922 1 98.06 17 ALA B C 1
ATOM 1951 O O . ALA B 1 17 ? -9.594 -9.336 -20.625 1 98.06 17 ALA B O 1
ATOM 1952 N N . VAL B 1 18 ? -9.117 -7.176 -20.109 1 98 18 VAL B N 1
ATOM 1953 C CA . VAL B 1 18 ? -8.594 -7.477 -18.781 1 98 18 VAL B CA 1
ATOM 1954 C C . VAL B 1 18 ? -9.695 -8.07 -17.906 1 98 18 VAL B C 1
ATOM 1956 O O . VAL B 1 18 ? -9.5 -9.094 -17.266 1 98 18 VAL B O 1
ATOM 1959 N N . LYS B 1 19 ? -10.859 -7.422 -17.953 1 98.12 19 LYS B N 1
ATOM 1960 C CA . LYS B 1 19 ? -12.023 -7.859 -17.203 1 98.12 19 LYS B CA 1
ATOM 1961 C C . LYS B 1 19 ? -12.414 -9.289 -17.562 1 98.12 19 LYS B C 1
ATOM 1963 O O . LYS B 1 19 ? -12.656 -10.117 -16.688 1 98.12 19 LYS B O 1
ATOM 1968 N N . ALA B 1 20 ? -12.43 -9.617 -18.812 1 97.75 20 ALA B N 1
ATOM 1969 C CA . ALA B 1 20 ? -12.812 -10.945 -19.281 1 97.75 20 ALA B CA 1
ATOM 1970 C C . ALA B 1 20 ? -11.805 -12 -18.844 1 97.75 20 ALA B C 1
ATOM 1972 O O . ALA B 1 20 ? -12.188 -13.094 -18.438 1 97.75 20 ALA B O 1
ATOM 1973 N N . LEU B 1 21 ? -10.555 -11.672 -19.016 1 97.31 21 LEU B N 1
ATOM 1974 C CA . LEU B 1 21 ? -9.5 -12.602 -18.625 1 97.31 21 LEU B CA 1
ATOM 1975 C C . LEU B 1 21 ? -9.547 -12.867 -17.125 1 97.31 21 LEU B C 1
ATOM 1977 O O . LEU B 1 21 ? -9.43 -14.016 -16.688 1 97.31 21 LEU B O 1
ATOM 1981 N N . PHE B 1 22 ? -9.703 -11.812 -16.312 1 97.94 22 PHE B N 1
ATOM 1982 C CA . PHE B 1 22 ? -9.781 -11.945 -14.859 1 9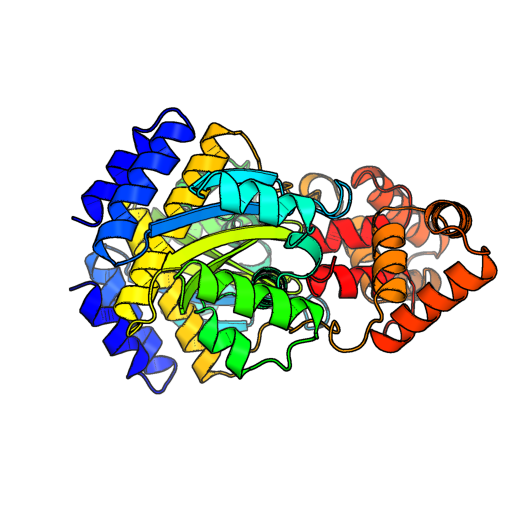7.94 22 PHE B CA 1
ATOM 1983 C C . PHE B 1 22 ? -10.992 -12.781 -14.461 1 97.94 22 PHE B C 1
ATOM 1985 O O . PHE B 1 22 ? -10.883 -13.688 -13.625 1 97.94 22 PHE B O 1
ATOM 1992 N N . LYS B 1 23 ? -12.07 -12.492 -15.078 1 97.81 23 LYS B N 1
ATOM 1993 C CA . LYS B 1 23 ? -13.305 -13.242 -14.828 1 97.81 23 LYS B CA 1
ATOM 1994 C C . LYS B 1 23 ? -13.086 -14.734 -15.047 1 97.81 23 LYS B C 1
ATOM 1996 O O . LYS B 1 23 ? -13.477 -15.547 -14.203 1 97.81 23 LYS B O 1
ATOM 2001 N N . ARG B 1 24 ? -12.484 -15.102 -16.109 1 96.69 24 ARG B N 1
ATOM 2002 C CA . ARG B 1 24 ? -12.234 -16.5 -16.438 1 96.69 24 ARG B CA 1
ATOM 2003 C C . ARG B 1 24 ? -11.32 -17.141 -15.398 1 96.69 24 ARG B C 1
ATOM 2005 O O . ARG B 1 24 ? -11.539 -18.297 -14.992 1 96.69 24 ARG B O 1
ATOM 2012 N N . ARG B 1 25 ? -10.359 -16.391 -14.984 1 96.25 25 ARG B N 1
ATOM 2013 C CA . ARG B 1 25 ? -9.367 -16.953 -14.07 1 96.25 25 ARG B CA 1
ATOM 2014 C C . ARG B 1 25 ? -9.977 -17.188 -12.688 1 96.25 25 ARG B C 1
ATOM 2016 O O . ARG B 1 25 ? -9.742 -18.219 -12.07 1 96.25 25 ARG B O 1
ATOM 2023 N N . ILE B 1 26 ? -10.75 -16.25 -12.172 1 96.81 26 ILE B N 1
ATOM 2024 C CA . ILE B 1 26 ? -11.258 -16.391 -10.812 1 96.81 26 ILE B CA 1
ATOM 2025 C C . ILE B 1 26 ? -12.43 -17.375 -10.789 1 96.81 26 ILE B C 1
ATOM 2027 O O . ILE B 1 26 ? -12.766 -17.922 -9.742 1 96.81 26 ILE B O 1
ATOM 2031 N N . ALA B 1 27 ? -13.07 -17.609 -11.984 1 96.5 27 ALA B N 1
ATOM 2032 C CA . ALA B 1 27 ? -14.141 -18.594 -12.078 1 96.5 27 ALA B CA 1
ATOM 2033 C C . ALA B 1 27 ? -13.641 -19.984 -11.719 1 96.5 27 ALA B C 1
ATOM 2035 O O . ALA B 1 27 ? -14.383 -20.781 -11.133 1 96.5 27 ALA B O 1
ATOM 2036 N N . ALA B 1 28 ? -12.398 -20.234 -12.031 1 94.25 28 ALA B N 1
ATOM 2037 C CA . ALA B 1 28 ? -11.781 -21.516 -11.719 1 94.25 28 ALA B CA 1
ATOM 2038 C C . ALA B 1 28 ? -11.688 -21.734 -10.211 1 94.25 28 ALA B C 1
ATOM 2040 O O . ALA B 1 28 ? -11.5 -22.859 -9.75 1 94.25 28 ALA B O 1
ATOM 2041 N N . HIS B 1 29 ? -11.883 -20.656 -9.492 1 94.62 29 HIS B N 1
ATOM 2042 C CA . HIS B 1 29 ? -11.781 -20.75 -8.039 1 94.62 29 HIS B CA 1
ATOM 2043 C C . HIS B 1 29 ? -13.125 -20.469 -7.379 1 94.62 29 HIS B C 1
ATOM 2045 O O . HIS B 1 29 ? -13.18 -20.172 -6.18 1 94.62 29 HIS B O 1
ATOM 2051 N N . GLY B 1 30 ? -14.18 -20.406 -8.148 1 94.31 30 GLY B N 1
ATOM 2052 C CA . GLY B 1 30 ? -15.523 -20.359 -7.59 1 94.31 30 GLY B CA 1
ATOM 2053 C C . GLY B 1 30 ? -16.078 -18.953 -7.48 1 94.31 30 GLY B C 1
ATOM 2054 O O . GLY B 1 30 ? -17.125 -18.734 -6.879 1 94.31 30 GLY B O 1
ATOM 2055 N N . TYR B 1 31 ? -15.445 -17.953 -8.031 1 97.38 31 TYR B N 1
ATOM 2056 C CA . TYR B 1 31 ? -15.93 -16.578 -8.008 1 97.38 31 TYR B CA 1
ATOM 2057 C C . TYR B 1 31 ? -16.641 -16.219 -9.305 1 97.38 31 TYR B C 1
ATOM 2059 O O . TYR B 1 31 ? -16.172 -16.594 -10.391 1 97.38 31 TYR B O 1
ATOM 2067 N N . THR B 1 32 ? -17.734 -15.531 -9.203 1 96.44 32 THR B N 1
ATOM 2068 C CA . THR B 1 32 ? -18.578 -15.344 -10.375 1 96.44 32 THR B CA 1
ATOM 2069 C C . THR B 1 32 ? -18.734 -13.867 -10.703 1 96.44 32 THR B C 1
ATOM 2071 O O . THR B 1 32 ? -19.312 -13.508 -11.734 1 96.44 32 THR B O 1
ATOM 2074 N N . ALA B 1 33 ? -18.312 -12.984 -9.906 1 97.44 33 ALA B N 1
ATOM 2075 C CA . ALA B 1 33 ? -18.344 -11.539 -10.125 1 97.44 33 ALA B CA 1
ATOM 2076 C C . ALA B 1 33 ? -17.141 -10.867 -9.5 1 97.44 33 ALA B C 1
ATOM 2078 O O . ALA B 1 33 ? -16.516 -11.406 -8.578 1 97.44 33 ALA B O 1
ATOM 2079 N N . SER B 1 34 ? -16.812 -9.734 -10.008 1 97.88 34 SER B N 1
ATOM 2080 C CA . SER B 1 34 ? -15.656 -9.023 -9.492 1 97.88 34 SER B CA 1
ATOM 2081 C C . SER B 1 34 ? -15.719 -7.535 -9.828 1 97.88 34 SER B C 1
ATOM 2083 O O . SER B 1 34 ? -16.547 -7.113 -10.641 1 97.88 34 SER B O 1
ATOM 2085 N N . ALA B 1 35 ? -14.961 -6.812 -9.156 1 96.81 35 ALA B N 1
ATOM 2086 C CA . ALA B 1 35 ? -14.75 -5.402 -9.453 1 96.81 35 ALA B CA 1
ATOM 2087 C C . ALA B 1 35 ? -13.32 -4.98 -9.117 1 96.81 35 ALA B C 1
ATOM 2089 O O . ALA B 1 35 ? -12.695 -5.555 -8.219 1 96.81 35 ALA B O 1
ATOM 2090 N N . CYS B 1 36 ? -12.82 -4.117 -9.875 1 96.44 36 CYS B N 1
ATOM 2091 C CA . CYS B 1 36 ? -11.531 -3.477 -9.672 1 96.44 36 CYS B CA 1
ATOM 2092 C C . CYS B 1 36 ? -11.656 -1.959 -9.727 1 96.44 36 CYS B C 1
ATOM 2094 O O . CYS B 1 36 ? -12.117 -1.407 -10.727 1 96.44 36 CYS B O 1
ATOM 2096 N N . GLY B 1 37 ? -11.281 -1.315 -8.602 1 90.94 37 GLY B N 1
ATOM 2097 C CA . GLY B 1 37 ? -11.414 0.133 -8.562 1 90.94 37 GLY B CA 1
ATOM 2098 C C . GLY B 1 37 ? -10.438 0.795 -7.602 1 90.94 37 GLY B C 1
ATOM 2099 O O . GLY B 1 37 ? -9.805 0.12 -6.789 1 90.94 37 GLY B O 1
ATOM 2100 N N . ALA B 1 38 ? -10.289 2.111 -7.773 1 85.31 38 ALA B N 1
ATOM 2101 C CA . ALA B 1 38 ? -9.375 2.906 -6.961 1 85.31 38 ALA B CA 1
ATOM 2102 C C . ALA B 1 38 ? -10.086 4.105 -6.344 1 85.31 38 ALA B C 1
ATOM 2104 O O . ALA B 1 38 ? -11.078 4.598 -6.895 1 85.31 38 ALA B O 1
ATOM 2105 N N . PHE B 1 39 ? -9.617 4.359 -5.137 1 71.81 39 PHE B N 1
ATOM 2106 C CA . PHE B 1 39 ? -10.07 5.555 -4.438 1 71.81 39 PHE B CA 1
ATOM 2107 C C . PHE B 1 39 ? -9.023 6.656 -4.504 1 71.81 39 PHE B C 1
ATOM 2109 O O . PHE B 1 39 ? -7.859 6.43 -4.164 1 71.81 39 PHE B O 1
ATOM 2116 N N . LEU B 1 40 ? -9.281 7.602 -5.25 1 60.28 40 LEU B N 1
ATOM 2117 C CA . LEU B 1 40 ? -8.336 8.695 -5.457 1 60.28 40 LEU B CA 1
ATOM 2118 C C . LEU B 1 40 ? -8.344 9.656 -4.273 1 60.28 40 LEU B C 1
ATOM 2120 O O . LEU B 1 40 ? -9.328 9.727 -3.533 1 60.28 40 LEU B O 1
ATOM 2124 N N . PRO B 1 41 ? -7.16 10.18 -4.012 1 51.91 41 PRO B N 1
ATOM 2125 C CA . PRO B 1 41 ? -7.059 11.117 -2.893 1 51.91 41 PRO B CA 1
ATOM 2126 C C . PRO B 1 41 ? -8.188 12.148 -2.883 1 51.91 41 PRO B C 1
ATOM 2128 O O . PRO B 1 41 ? -8.805 12.398 -3.92 1 51.91 41 PRO B O 1
ATOM 2131 N N . ALA B 1 42 ? -8.508 12.469 -1.639 1 48.19 42 ALA B N 1
ATOM 2132 C CA . ALA B 1 42 ? -9.664 13.273 -1.232 1 48.19 42 ALA B CA 1
ATOM 2133 C C . ALA B 1 42 ? -9.891 14.43 -2.199 1 48.19 42 ALA B C 1
ATOM 2135 O O . ALA B 1 42 ? -11.031 14.836 -2.428 1 48.19 42 ALA B O 1
ATOM 2136 N N . ASP B 1 43 ? -8.82 14.969 -2.695 1 43.62 43 ASP B N 1
ATOM 2137 C CA . ASP B 1 43 ? -9.086 16.156 -3.506 1 43.62 43 ASP B CA 1
ATOM 2138 C C . ASP B 1 43 ? -9.922 15.797 -4.73 1 43.62 43 ASP B C 1
ATOM 2140 O O . ASP B 1 43 ? -10.523 16.672 -5.352 1 43.62 43 ASP B O 1
ATOM 2144 N N . LYS B 1 44 ? -9.898 14.57 -5.023 1 49.69 44 LYS B N 1
ATOM 2145 C CA . LYS B 1 44 ? -10.555 14.227 -6.281 1 49.69 44 LYS B CA 1
ATOM 2146 C C . LYS B 1 44 ? -11.953 13.656 -6.031 1 49.69 44 LYS B C 1
ATOM 2148 O O . LYS B 1 44 ? -12.672 13.328 -6.977 1 49.69 44 LYS B O 1
ATOM 2153 N N . GLY B 1 45 ? -12.375 13.758 -4.855 1 49.66 45 GLY B N 1
ATOM 2154 C CA . GLY B 1 45 ? -13.719 13.328 -4.527 1 49.66 45 GLY B CA 1
ATOM 2155 C C . GLY B 1 45 ? -13.773 11.922 -3.967 1 49.66 45 GLY B C 1
ATOM 2156 O O . GLY B 1 45 ? -12.82 11.148 -4.109 1 49.66 45 GLY B O 1
ATOM 2157 N N . PRO B 1 46 ? -14.805 11.648 -3.213 1 51.81 46 PRO B N 1
ATOM 2158 C CA . PRO B 1 46 ? -14.969 10.422 -2.428 1 51.81 46 PRO B CA 1
ATOM 2159 C C . PRO B 1 46 ? -15.336 9.219 -3.289 1 51.81 46 PRO B C 1
ATOM 2161 O O . PRO B 1 46 ? -15.312 8.078 -2.809 1 51.81 46 PRO B O 1
ATOM 2164 N N . GLU B 1 47 ? -15.547 9.461 -4.562 1 61.09 47 GLU B N 1
ATOM 2165 C CA . GLU B 1 47 ? -16.078 8.344 -5.332 1 61.09 47 GLU B CA 1
ATOM 2166 C C . GLU B 1 47 ? -14.945 7.5 -5.918 1 61.09 47 GLU B C 1
ATOM 2168 O O . GLU B 1 47 ? -13.945 8.039 -6.398 1 61.09 47 GLU B O 1
ATOM 2173 N N . PRO B 1 48 ? -15.258 6.203 -5.801 1 66.81 48 PRO B N 1
ATOM 2174 C CA . PRO B 1 48 ? -14.242 5.324 -6.383 1 66.81 48 PRO B CA 1
ATOM 2175 C C . PRO B 1 48 ? -14.211 5.391 -7.91 1 66.81 48 PRO B C 1
ATOM 2177 O O . PRO B 1 48 ? -15.25 5.586 -8.547 1 66.81 48 PRO B O 1
ATOM 2180 N N . HIS B 1 49 ? -13.055 5.418 -8.469 1 78.62 49 HIS B N 1
ATOM 2181 C CA . HIS B 1 49 ? -12.836 5.195 -9.898 1 78.62 49 HIS B CA 1
ATOM 2182 C C . HIS B 1 49 ? -12.773 3.705 -10.219 1 78.62 49 HIS B C 1
ATOM 2184 O O . HIS B 1 49 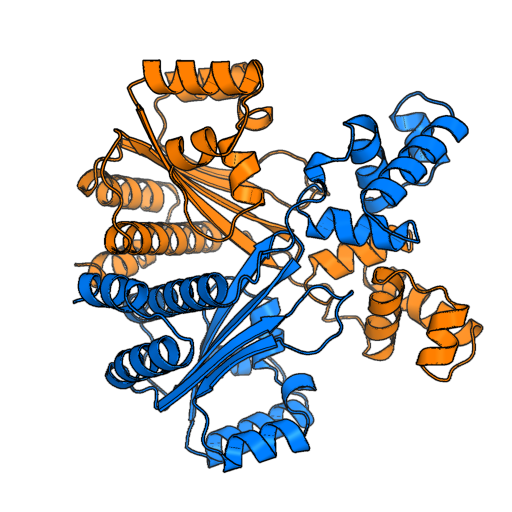? -11.766 3.049 -9.938 1 78.62 49 HIS B O 1
ATOM 2190 N N . PHE B 1 50 ? -13.859 3.199 -10.797 1 82.94 50 PHE B N 1
ATOM 2191 C CA . PHE B 1 50 ? -13.852 1.793 -11.188 1 82.94 50 PHE B CA 1
ATOM 2192 C C . PHE B 1 50 ? -13.133 1.606 -12.523 1 82.94 50 PHE B C 1
ATOM 2194 O O . PHE B 1 50 ? -13.5 2.23 -13.523 1 82.94 50 PHE B O 1
ATOM 2201 N N . PHE B 1 51 ? -12.148 0.749 -12.445 1 91.25 51 PHE B N 1
ATOM 2202 C CA . PHE B 1 51 ? -11.609 0.303 -13.727 1 91.25 51 PHE B CA 1
ATOM 2203 C C . PHE B 1 51 ? -12.594 -0.604 -14.445 1 91.25 51 PHE B C 1
ATOM 2205 O O . PHE B 1 51 ? -12.828 -0.445 -15.648 1 91.25 51 PHE B O 1
ATOM 2212 N N . PHE B 1 52 ? -13.156 -1.545 -13.75 1 93.38 52 PHE B N 1
ATOM 2213 C CA . PHE B 1 52 ? -14.227 -2.383 -14.281 1 93.38 52 PHE B CA 1
ATOM 2214 C C . PHE B 1 52 ? -15.086 -2.945 -13.156 1 93.38 52 PHE B C 1
ATOM 2216 O O . PHE B 1 52 ? -14.656 -2.971 -12 1 93.38 52 PHE B O 1
ATOM 2223 N N . GLN B 1 53 ? -16.281 -3.311 -13.492 1 93.31 53 GLN B N 1
ATOM 2224 C CA . GLN B 1 53 ? -17.219 -4.066 -12.68 1 93.31 53 GLN B CA 1
ATOM 2225 C C . GLN B 1 53 ? -17.844 -5.207 -13.477 1 93.31 53 GLN B C 1
ATOM 2227 O O . GLN B 1 53 ? -18.562 -4.965 -14.453 1 93.31 53 GLN B O 1
ATOM 2232 N N . ASP B 1 54 ? -17.469 -6.34 -13.086 1 94.81 54 ASP B N 1
ATOM 2233 C CA . ASP B 1 54 ? -18.125 -7.508 -13.672 1 94.81 54 ASP B CA 1
ATOM 2234 C C . ASP B 1 54 ? -19.312 -7.961 -12.836 1 94.81 54 ASP B C 1
ATOM 2236 O O . ASP B 1 54 ? -19.297 -9.055 -12.258 1 94.81 54 ASP B O 1
ATOM 2240 N N . TRP B 1 55 ? -20.328 -7.145 -12.758 1 93.38 55 TRP B N 1
ATOM 2241 C CA . TRP B 1 55 ? -21.516 -7.379 -11.961 1 93.38 55 TRP B CA 1
ATOM 2242 C C . TRP B 1 55 ? -22.75 -7.52 -12.852 1 93.38 55 TRP B C 1
ATOM 2244 O O . TRP B 1 55 ? -22.812 -6.938 -13.938 1 93.38 55 TRP B O 1
ATOM 2254 N N . PRO B 1 56 ? -23.703 -8.367 -12.398 1 93.12 56 PRO B N 1
ATOM 2255 C CA . PRO B 1 56 ? -24.969 -8.336 -13.117 1 93.12 56 PRO B CA 1
ATOM 2256 C C . PRO B 1 56 ? -25.609 -6.949 -13.133 1 93.12 56 PRO B C 1
ATOM 2258 O O . PRO B 1 56 ? -25.516 -6.207 -12.156 1 93.12 56 PRO B O 1
ATOM 2261 N N . PRO B 1 57 ? -26.25 -6.641 -14.242 1 93.31 57 PRO B N 1
ATOM 2262 C CA . PRO B 1 57 ? -26.812 -5.301 -14.391 1 93.31 57 PRO B CA 1
ATOM 2263 C C . PRO B 1 57 ? -27.766 -4.941 -13.25 1 93.31 57 PRO B C 1
ATOM 2265 O O . PRO B 1 57 ? -27.766 -3.803 -12.773 1 93.31 57 PRO B O 1
ATOM 2268 N N . ASP B 1 58 ? -28.5 -5.867 -12.781 1 93.06 58 ASP B N 1
ATOM 2269 C CA . ASP B 1 58 ? -29.453 -5.602 -11.719 1 93.06 58 ASP B CA 1
ATOM 2270 C C . ASP B 1 58 ? -28.75 -5.27 -10.406 1 93.06 58 ASP B C 1
ATOM 2272 O O . ASP B 1 58 ? -29.203 -4.418 -9.641 1 93.06 58 ASP B O 1
ATOM 2276 N N . TRP B 1 59 ? -27.703 -5.965 -10.188 1 91.81 59 TRP B N 1
ATOM 2277 C CA . TRP B 1 59 ? -26.922 -5.676 -8.992 1 91.81 59 TRP B CA 1
ATOM 2278 C C . TRP B 1 59 ? -26.281 -4.293 -9.078 1 91.81 59 TRP B C 1
ATOM 2280 O O . TRP B 1 59 ? -26.266 -3.545 -8.094 1 91.81 59 TRP B O 1
ATOM 2290 N N . LEU B 1 60 ? -25.734 -4.035 -10.203 1 89.69 60 LEU B N 1
ATOM 2291 C CA . LEU B 1 60 ? -25.141 -2.723 -10.398 1 89.69 60 LEU B CA 1
ATOM 2292 C C . LEU B 1 60 ? -26.141 -1.611 -10.117 1 89.69 60 LEU B C 1
ATOM 2294 O O . LEU B 1 60 ? -25.828 -0.64 -9.43 1 89.69 60 LEU B O 1
ATOM 2298 N N . GLU B 1 61 ? -27.281 -1.709 -10.641 1 91 61 GLU B N 1
ATOM 2299 C CA . GLU B 1 61 ? -28.344 -0.729 -10.43 1 91 61 GLU B CA 1
ATOM 2300 C C . GLU B 1 61 ? -28.688 -0.597 -8.953 1 91 61 GLU B C 1
ATOM 2302 O O . GLU B 1 61 ? -28.828 0.515 -8.438 1 91 61 GLU B O 1
ATOM 2307 N N . LEU B 1 62 ? -28.781 -1.69 -8.344 1 89.19 62 LEU B N 1
ATOM 2308 C CA . LEU B 1 62 ? -29.094 -1.707 -6.922 1 89.19 62 LEU B CA 1
ATOM 2309 C C . LEU B 1 62 ? -27.984 -1.065 -6.109 1 89.19 62 LEU B C 1
ATOM 2311 O O . LEU B 1 62 ? -28.25 -0.251 -5.219 1 89.19 62 LEU B O 1
ATOM 2315 N N . TYR B 1 63 ? -26.75 -1.439 -6.406 1 86.56 63 TYR B N 1
ATOM 2316 C CA . TYR B 1 63 ? -25.578 -0.964 -5.703 1 86.56 63 TYR B CA 1
ATOM 2317 C C . TYR B 1 63 ? -25.469 0.554 -5.781 1 86.56 63 TYR B C 1
ATOM 2319 O O . TYR B 1 63 ? -25.156 1.215 -4.789 1 86.56 63 TYR B O 1
ATOM 2327 N N . VAL B 1 64 ? -25.75 1.108 -6.902 1 83.31 64 VAL B N 1
ATOM 2328 C CA . VAL B 1 64 ? -25.656 2.547 -7.137 1 83.31 64 VAL B CA 1
ATOM 2329 C C . VAL B 1 64 ? -26.859 3.246 -6.488 1 83.31 64 VAL B C 1
ATOM 2331 O O . VAL B 1 64 ? -26.688 4.219 -5.746 1 83.31 64 VAL B O 1
ATOM 2334 N N . ASN B 1 65 ? -28.016 2.758 -6.734 1 87.12 65 ASN B N 1
ATOM 2335 C CA . ASN B 1 65 ? -29.25 3.393 -6.258 1 87.12 65 ASN B CA 1
ATOM 2336 C C . ASN B 1 65 ? -29.281 3.457 -4.734 1 87.12 65 ASN B C 1
ATOM 2338 O O . ASN B 1 65 ? -29.781 4.434 -4.164 1 87.12 65 ASN B O 1
ATOM 2342 N N . ARG B 1 66 ? -28.719 2.463 -4.156 1 85.81 66 ARG B N 1
ATOM 2343 C CA . ARG B 1 66 ? -28.75 2.408 -2.697 1 85.81 66 ARG B CA 1
ATOM 2344 C C . ARG B 1 66 ? -27.484 2.99 -2.098 1 85.81 66 ARG B C 1
ATOM 2346 O O . ARG B 1 66 ? -27.312 2.988 -0.877 1 85.81 66 ARG B O 1
ATOM 2353 N N . ASN B 1 67 ? -26.578 3.398 -2.91 1 81.88 67 ASN B N 1
ATOM 2354 C CA . ASN B 1 67 ? -25.312 3.992 -2.494 1 81.88 67 ASN B CA 1
ATOM 2355 C C . ASN B 1 67 ? -24.547 3.064 -1.559 1 81.88 67 ASN B C 1
ATOM 2357 O O . ASN B 1 67 ? -24.094 3.482 -0.486 1 81.88 67 ASN B O 1
ATOM 2361 N N . PHE B 1 68 ? -24.484 1.866 -1.944 1 83.19 68 PHE B N 1
ATOM 2362 C CA . PHE B 1 68 ? -23.844 0.849 -1.12 1 83.19 68 PHE B CA 1
ATOM 2363 C C . PHE B 1 68 ? -22.391 1.203 -0.862 1 83.19 68 PHE B C 1
ATOM 2365 O O . PHE B 1 68 ? -21.828 0.845 0.178 1 83.19 68 PHE B O 1
ATOM 2372 N N . VAL B 1 69 ? -21.766 1.956 -1.828 1 76.94 69 VAL B N 1
ATOM 2373 C CA . VAL B 1 69 ? -20.344 2.293 -1.703 1 76.94 69 VAL B CA 1
ATOM 2374 C C . VAL B 1 69 ? -20.109 3.049 -0.398 1 76.94 69 VAL B C 1
ATOM 2376 O O . VAL B 1 69 ? -19.078 2.867 0.251 1 76.94 69 VAL B O 1
ATOM 2379 N N . ALA B 1 70 ? -21.047 3.781 0.032 1 71.88 70 ALA B N 1
ATOM 2380 C CA . ALA B 1 70 ? -20.906 4.613 1.224 1 71.88 70 ALA B CA 1
ATOM 2381 C C . ALA B 1 70 ? -20.969 3.77 2.492 1 71.88 70 ALA B C 1
ATOM 2383 O O . ALA B 1 70 ? -20.375 4.125 3.514 1 71.88 70 ALA B O 1
ATOM 2384 N N . ALA B 1 71 ? -21.562 2.643 2.428 1 79.5 71 ALA B N 1
ATOM 2385 C CA . ALA B 1 71 ? -21.797 1.864 3.641 1 79.5 71 ALA B CA 1
ATOM 2386 C C . ALA B 1 71 ? -21.156 0.485 3.541 1 79.5 71 ALA B C 1
ATOM 2388 O O . ALA B 1 71 ? -21.281 -0.333 4.457 1 79.5 71 ALA B O 1
ATOM 2389 N N . ASP B 1 72 ? -20.484 0.255 2.479 1 86.06 72 ASP B N 1
ATOM 2390 C CA . ASP B 1 72 ? -19.875 -1.056 2.258 1 86.06 72 ASP B CA 1
ATOM 2391 C C . ASP B 1 72 ? -18.75 -1.315 3.254 1 86.06 72 ASP B C 1
ATOM 2393 O O . ASP B 1 72 ? -17.656 -0.743 3.131 1 86.06 72 ASP B O 1
ATOM 2397 N N . TYR B 1 73 ? -19.016 -2.225 4.176 1 88.06 73 TYR B N 1
ATOM 2398 C CA . TYR B 1 73 ? -18.016 -2.49 5.207 1 88.06 73 TYR B CA 1
ATOM 2399 C C . TYR B 1 73 ? -16.781 -3.152 4.609 1 88.06 73 TYR B C 1
ATOM 2401 O O . TYR B 1 73 ? -15.703 -3.129 5.211 1 88.06 73 TYR B O 1
ATOM 2409 N N . GLY B 1 74 ? -16.922 -3.836 3.426 1 89.75 74 GLY B N 1
ATOM 2410 C CA . GLY B 1 74 ? -15.766 -4.379 2.738 1 89.75 74 GLY B CA 1
ATOM 2411 C C . GLY B 1 74 ? -14.758 -3.32 2.338 1 89.75 74 GLY B C 1
ATOM 2412 O O . GLY B 1 74 ? -13.555 -3.531 2.455 1 89.75 74 GLY B O 1
ATOM 2413 N N . VAL B 1 75 ? -15.289 -2.238 1.855 1 86 75 VAL B N 1
ATOM 2414 C CA . VAL B 1 75 ? -14.43 -1.124 1.469 1 86 75 VAL B CA 1
ATOM 2415 C C . VAL B 1 75 ? -13.766 -0.528 2.707 1 86 75 VAL B C 1
ATOM 2417 O O . VAL B 1 75 ? -12.562 -0.275 2.713 1 86 75 VAL B O 1
ATOM 2420 N N . ALA B 1 76 ? -14.523 -0.342 3.752 1 80.62 76 ALA B N 1
ATOM 2421 C CA . ALA B 1 76 ? -13.992 0.195 5.004 1 80.62 76 ALA B CA 1
ATOM 2422 C C . ALA B 1 76 ? -12.891 -0.702 5.562 1 80.62 76 ALA B C 1
ATOM 2424 O O . ALA B 1 76 ? -11.852 -0.214 6.012 1 80.62 76 ALA B O 1
ATOM 2425 N N . GLU B 1 77 ? -13.117 -1.962 5.512 1 86.88 77 GLU B N 1
ATOM 2426 C CA . GLU B 1 77 ? -12.133 -2.92 6.012 1 86.88 77 GLU B CA 1
ATOM 2427 C C . GLU B 1 77 ? -10.883 -2.926 5.145 1 86.88 77 GLU B C 1
ATOM 2429 O O . GLU B 1 77 ? -9.766 -3.043 5.656 1 86.88 77 GLU B O 1
ATOM 2434 N N . ALA B 1 78 ? -11.07 -2.85 3.854 1 89.62 78 ALA B N 1
ATOM 2435 C CA . ALA B 1 78 ? -9.938 -2.852 2.928 1 89.62 78 ALA B CA 1
ATOM 2436 C C . ALA B 1 78 ? -9.016 -1.663 3.189 1 89.62 78 ALA B C 1
ATOM 2438 O O . ALA B 1 78 ? -7.797 -1.772 3.041 1 89.62 78 ALA B O 1
ATOM 2439 N N . ARG B 1 79 ? -9.555 -0.602 3.578 1 80.75 79 ARG B N 1
ATOM 2440 C CA . ARG B 1 79 ? -8.766 0.594 3.865 1 80.75 79 ARG B CA 1
ATOM 2441 C C . ARG B 1 79 ? -7.867 0.379 5.078 1 80.75 79 ARG B C 1
ATOM 2443 O O . ARG B 1 79 ? -6.855 1.067 5.234 1 80.75 79 ARG B O 1
ATOM 2450 N N . ARG B 1 80 ? -8.188 -0.643 5.809 1 79.38 80 ARG B N 1
ATOM 2451 C CA . ARG B 1 80 ? -7.496 -0.834 7.082 1 79.38 80 ARG B CA 1
ATOM 2452 C C . ARG B 1 80 ? -6.562 -2.039 7.02 1 79.38 80 ARG B C 1
ATOM 2454 O O . ARG B 1 80 ? -5.852 -2.33 7.984 1 79.38 80 ARG B O 1
ATOM 2461 N N . ARG B 1 81 ? -6.555 -2.676 5.945 1 86.94 81 ARG B N 1
ATOM 2462 C CA . ARG B 1 81 ? -5.801 -3.922 5.852 1 86.94 81 ARG B CA 1
ATOM 2463 C C . ARG B 1 81 ? -4.773 -3.859 4.727 1 86.94 81 ARG B C 1
ATOM 2465 O O . ARG B 1 81 ? -4.973 -3.148 3.738 1 86.94 81 ARG B O 1
ATOM 2472 N N . ILE B 1 82 ? -3.732 -4.598 4.91 1 89.12 82 ILE B N 1
ATOM 2473 C CA . ILE B 1 82 ? -2.789 -4.836 3.824 1 89.12 82 ILE B CA 1
ATOM 2474 C C . ILE B 1 82 ? -3.117 -6.16 3.135 1 89.12 82 ILE B C 1
ATOM 2476 O O . ILE B 1 82 ? -3.172 -6.227 1.905 1 89.12 82 ILE B O 1
ATOM 2480 N N . ALA B 1 83 ? -3.381 -7.18 3.988 1 92.69 83 ALA B N 1
ATOM 2481 C CA . ALA B 1 83 ? -3.611 -8.539 3.5 1 92.69 83 ALA B CA 1
ATOM 2482 C C . ALA B 1 83 ? -5.027 -8.688 2.951 1 92.69 83 ALA B C 1
ATOM 2484 O O . ALA B 1 83 ? -5.953 -8.023 3.416 1 92.69 83 ALA B O 1
ATOM 2485 N N . PRO B 1 84 ? -5.188 -9.594 1.973 1 96.62 84 PRO B N 1
ATOM 2486 C CA . PRO B 1 84 ? -6.547 -9.938 1.544 1 96.62 84 PRO B CA 1
ATOM 2487 C C . PRO B 1 84 ? -7.398 -10.492 2.682 1 96.62 84 PRO B C 1
ATOM 2489 O O . PRO B 1 84 ? -6.863 -10.992 3.674 1 96.62 84 PRO B O 1
ATOM 2492 N N . PHE B 1 85 ? -8.68 -10.359 2.512 1 96 85 PHE B N 1
ATOM 2493 C CA . PHE B 1 85 ? -9.602 -10.898 3.51 1 96 85 PHE B CA 1
ATOM 2494 C C . PHE B 1 85 ? -10.898 -11.359 2.859 1 96 85 PHE B C 1
ATOM 2496 O O . PHE B 1 85 ? -11.32 -10.805 1.839 1 96 85 PHE B O 1
ATOM 2503 N N . THR B 1 86 ? -11.508 -12.359 3.441 1 97.56 86 THR B N 1
ATOM 2504 C CA . THR B 1 86 ? -12.852 -12.727 3.016 1 97.56 86 THR B CA 1
ATOM 2505 C C . THR B 1 86 ? -13.891 -11.828 3.674 1 97.56 86 THR B C 1
ATOM 2507 O O . THR B 1 86 ? -13.641 -11.25 4.73 1 97.56 86 THR B O 1
ATOM 2510 N N . TRP B 1 87 ? -14.992 -11.711 3.002 1 97.31 87 TRP B N 1
ATOM 2511 C CA . TRP B 1 87 ? -16.062 -10.883 3.541 1 97.31 87 TRP B CA 1
ATOM 2512 C C . TRP B 1 87 ? -16.547 -11.414 4.883 1 97.31 87 TRP B C 1
ATOM 2514 O O . TRP B 1 87 ? -16.844 -10.641 5.801 1 97.31 87 TRP B O 1
ATOM 2524 N N . ARG B 1 88 ? -16.562 -12.672 5.051 1 96.06 88 ARG B N 1
ATOM 2525 C CA . ARG B 1 88 ? -17 -13.289 6.297 1 96.06 88 ARG B CA 1
ATOM 2526 C C . ARG B 1 88 ? -16 -13.047 7.418 1 96.06 88 ARG B C 1
ATOM 2528 O O . ARG B 1 88 ? -16.391 -12.836 8.57 1 96.06 88 ARG B O 1
ATOM 2535 N N . GLU B 1 89 ? -14.703 -13.18 7.09 1 94.25 89 GLU B N 1
ATOM 2536 C CA . GLU B 1 89 ? -13.664 -12.844 8.062 1 94.25 89 GLU B CA 1
ATOM 2537 C C . GLU B 1 89 ? -13.836 -11.422 8.586 1 94.25 89 GLU B C 1
ATOM 2539 O O . GLU B 1 89 ? -13.766 -11.188 9.797 1 94.25 89 GLU B O 1
ATOM 2544 N N . ALA B 1 90 ? -14.07 -10.508 7.68 1 92.75 90 ALA B N 1
ATOM 2545 C CA . ALA B 1 90 ? -14.25 -9.102 8.047 1 92.75 90 ALA B CA 1
ATOM 2546 C C . ALA B 1 90 ? -15.508 -8.914 8.891 1 92.75 90 ALA B C 1
ATOM 2548 O O . ALA B 1 90 ? -15.5 -8.164 9.875 1 92.75 90 ALA B O 1
ATOM 2549 N N . LYS B 1 91 ? -16.547 -9.555 8.516 1 93.62 91 LYS B N 1
ATOM 2550 C CA . LYS B 1 91 ? -17.812 -9.461 9.258 1 93.62 91 LYS B CA 1
ATOM 2551 C C . LYS B 1 91 ? -17.641 -9.969 10.688 1 93.62 91 LYS B C 1
ATOM 2553 O O . LYS B 1 91 ? -18.188 -9.383 11.625 1 93.62 91 LYS B O 1
ATOM 2558 N N . ALA B 1 92 ? -16.922 -11.047 10.836 1 92.75 92 ALA B N 1
ATOM 2559 C CA . ALA B 1 92 ? -16.734 -11.664 12.141 1 92.75 92 ALA B CA 1
ATOM 2560 C C . ALA B 1 92 ? -15.953 -10.742 13.07 1 92.75 92 ALA B C 1
ATOM 2562 O O . ALA B 1 92 ? -16.062 -10.844 14.297 1 92.75 92 ALA B O 1
ATOM 2563 N N . GLU B 1 93 ? -15.188 -9.844 12.531 1 88.06 93 GLU B N 1
ATOM 2564 C CA . GLU B 1 93 ? -14.312 -8.984 13.32 1 88.06 93 GLU B CA 1
ATOM 2565 C C . GLU B 1 93 ? -14.922 -7.602 13.523 1 88.06 93 GLU B C 1
ATOM 2567 O O . GLU B 1 93 ? -14.281 -6.699 14.062 1 88.06 93 GLU B O 1
ATOM 2572 N N . ARG B 1 94 ? -16.172 -7.52 13.031 1 84.69 94 ARG B N 1
ATOM 2573 C CA . ARG B 1 94 ? -16.797 -6.199 13.031 1 84.69 94 ARG B CA 1
ATOM 2574 C C . ARG B 1 94 ? -18.234 -6.285 13.508 1 84.69 94 ARG B C 1
ATOM 2576 O O . ARG B 1 94 ? -18.938 -7.246 13.203 1 84.69 94 ARG B O 1
ATOM 2583 N N . THR B 1 95 ? -18.672 -5.332 14.359 1 87.81 95 THR B N 1
ATOM 2584 C CA . THR B 1 95 ? -20.094 -5.141 14.594 1 87.81 95 THR B CA 1
ATOM 2585 C C . THR B 1 95 ? -20.719 -4.281 13.492 1 87.81 95 THR B C 1
ATOM 2587 O O . THR B 1 95 ? -20.406 -3.094 13.375 1 87.81 95 THR B O 1
ATOM 2590 N N . LEU B 1 96 ? -21.578 -4.875 12.742 1 89.38 96 LEU B N 1
ATOM 2591 C CA . LEU B 1 96 ? -22.125 -4.195 11.57 1 89.38 96 LEU B CA 1
ATOM 2592 C C . LEU B 1 96 ? -23.219 -3.213 11.977 1 89.38 96 LEU B C 1
ATOM 2594 O O . LEU B 1 96 ? -24.031 -3.514 12.852 1 89.38 96 LEU B O 1
ATOM 2598 N N . SER B 1 97 ? -23.156 -2.07 11.43 1 86.31 97 SER B N 1
ATOM 2599 C CA . SER B 1 97 ? -24.312 -1.171 11.492 1 86.31 97 SER B CA 1
ATOM 2600 C C . SER B 1 97 ? -25.516 -1.748 10.75 1 86.31 97 SER B C 1
ATOM 2602 O O . SER B 1 97 ? -25.391 -2.764 10.062 1 86.31 97 SER B O 1
ATOM 2604 N N . ARG B 1 98 ? -26.625 -1.111 10.93 1 90.12 98 ARG B N 1
ATOM 2605 C CA . ARG B 1 98 ? -27.828 -1.554 10.227 1 90.12 98 ARG B CA 1
ATOM 2606 C C . ARG B 1 98 ? -27.641 -1.488 8.719 1 90.12 98 ARG B C 1
ATOM 2608 O O . ARG B 1 98 ? -28.031 -2.412 7.996 1 90.12 98 ARG B O 1
ATOM 2615 N N . ALA B 1 99 ? -27.047 -0.389 8.289 1 88.5 99 ALA B N 1
ATOM 2616 C CA . ALA B 1 99 ? -26.828 -0.213 6.859 1 88.5 99 ALA B CA 1
ATOM 2617 C C . ALA B 1 99 ? -25.875 -1.282 6.32 1 88.5 99 ALA B C 1
ATOM 2619 O O . ALA B 1 99 ? -26.109 -1.839 5.242 1 88.5 99 ALA B O 1
ATOM 2620 N N . GLU B 1 100 ? -24.859 -1.578 6.973 1 90 100 GLU B N 1
ATOM 2621 C CA . GLU B 1 100 ? -23.891 -2.602 6.586 1 90 100 GLU B CA 1
ATOM 2622 C C . GLU B 1 100 ? -24.531 -3.984 6.562 1 90 100 GLU B C 1
ATOM 2624 O O . GLU B 1 100 ? -24.266 -4.785 5.664 1 90 100 GLU B O 1
ATOM 2629 N N . GLN B 1 101 ? -25.344 -4.254 7.551 1 93.31 101 GLN B N 1
ATOM 2630 C CA . GLN B 1 101 ? -26.062 -5.527 7.609 1 93.31 101 GLN B CA 1
ATOM 2631 C C . GLN B 1 101 ? -27 -5.684 6.418 1 93.31 101 GLN B C 1
ATOM 2633 O O . GLN B 1 101 ? -27.141 -6.773 5.863 1 93.31 101 GLN B O 1
ATOM 2638 N N . ASP B 1 102 ? -27.609 -4.617 6.117 1 91.94 102 ASP B N 1
ATOM 2639 C CA . ASP B 1 102 ? -28.516 -4.637 4.969 1 91.94 102 ASP B CA 1
ATOM 2640 C C . ASP B 1 102 ? -27.766 -5.023 3.693 1 91.94 102 ASP B C 1
ATOM 2642 O O . ASP B 1 102 ? -28.266 -5.809 2.887 1 91.94 102 ASP B O 1
ATOM 2646 N N . ILE B 1 103 ? -26.625 -4.52 3.527 1 91.81 103 ILE B N 1
ATOM 2647 C CA . ILE B 1 103 ? -25.797 -4.836 2.363 1 91.81 103 ILE B CA 1
ATOM 2648 C C . ILE B 1 103 ? -25.438 -6.32 2.383 1 91.81 103 ILE B C 1
ATOM 2650 O O . ILE B 1 103 ? -25.578 -7.012 1.372 1 91.81 103 ILE B O 1
ATOM 2654 N N . TRP B 1 104 ? -25 -6.789 3.49 1 93.75 104 TRP B N 1
ATOM 2655 C CA . TRP B 1 104 ? -24.625 -8.195 3.619 1 93.75 104 TRP B CA 1
ATOM 2656 C C . TRP B 1 104 ? -25.797 -9.102 3.285 1 93.75 104 TRP B C 1
ATOM 2658 O O . TRP B 1 104 ? -25.656 -10.055 2.516 1 93.75 104 TRP B O 1
ATOM 2668 N N . ASP B 1 105 ? -26.938 -8.766 3.848 1 94.44 105 ASP B N 1
ATOM 2669 C CA . ASP B 1 105 ? -28.125 -9.578 3.604 1 94.44 105 ASP B CA 1
ATOM 2670 C C . ASP B 1 105 ? -28.484 -9.594 2.119 1 94.44 105 ASP B C 1
ATOM 2672 O O . ASP B 1 105 ? -28.875 -10.633 1.58 1 94.44 105 ASP B O 1
ATOM 2676 N N . THR B 1 106 ? -28.375 -8.492 1.509 1 93.31 106 THR B N 1
ATOM 2677 C CA . THR B 1 106 ? -28.688 -8.375 0.087 1 93.31 106 THR B CA 1
ATOM 2678 C C . THR B 1 106 ? -27.703 -9.188 -0.746 1 93.31 106 THR B C 1
ATOM 2680 O O . THR B 1 106 ? -28.094 -9.883 -1.686 1 93.31 106 THR B O 1
ATOM 2683 N N . VAL B 1 107 ? -26.422 -9.133 -0.424 1 93.19 107 VAL B N 1
ATOM 2684 C CA . VAL B 1 107 ? -25.375 -9.859 -1.125 1 93.19 107 VAL B CA 1
ATOM 2685 C C . VAL B 1 107 ? -25.625 -11.367 -1.013 1 93.19 107 VAL B C 1
ATOM 2687 O O . VAL B 1 107 ? -25.5 -12.094 -1.996 1 93.19 107 VAL B O 1
ATOM 2690 N N . VAL B 1 108 ? -26.031 -11.812 0.138 1 93.38 108 VAL B N 1
ATOM 2691 C CA . VAL B 1 108 ? -26.312 -13.219 0.375 1 93.38 108 VAL B CA 1
ATOM 2692 C C . VAL B 1 108 ? -27.531 -13.656 -0.438 1 93.38 108 VAL B C 1
ATOM 2694 O O . VAL B 1 108 ? -27.547 -14.758 -0.993 1 93.38 108 VAL B O 1
ATOM 2697 N N . GLU B 1 109 ? -28.469 -12.766 -0.515 1 92.12 109 GLU B N 1
ATOM 2698 C CA . GLU B 1 109 ? -29.672 -13.055 -1.292 1 92.12 109 GLU B CA 1
ATOM 2699 C C . GLU B 1 109 ? -29.344 -13.219 -2.773 1 92.12 109 GLU B C 1
ATOM 2701 O O . GLU B 1 109 ? -30.016 -13.969 -3.482 1 92.12 109 GLU B O 1
ATOM 2706 N N . TRP B 1 110 ? -28.312 -12.578 -3.234 1 91.44 110 TRP B N 1
ATOM 2707 C CA . TRP B 1 110 ? -27.875 -12.664 -4.625 1 91.44 110 TRP B CA 1
ATOM 2708 C C . TRP B 1 110 ? -27.094 -13.945 -4.883 1 91.44 110 TRP B C 1
ATOM 2710 O O . TRP B 1 110 ? -26.688 -14.219 -6.012 1 91.44 110 TRP B O 1
ATOM 2720 N N . GLY B 1 111 ? -26.797 -14.695 -3.717 1 92.5 111 GLY B N 1
ATOM 2721 C CA . GLY B 1 111 ? -26.109 -15.969 -3.85 1 92.5 111 GLY B CA 1
ATOM 2722 C C . GLY B 1 111 ? -24.625 -15.867 -3.545 1 92.5 111 GLY B C 1
ATOM 2723 O O . GLY B 1 111 ? -23.875 -16.844 -3.703 1 92.5 111 GLY B O 1
ATOM 2724 N N . TRP B 1 112 ? -24.188 -14.68 -3.262 1 95.81 112 TRP B N 1
ATOM 2725 C CA . TRP B 1 112 ? -22.797 -14.477 -2.854 1 95.81 112 TRP B CA 1
ATOM 2726 C C . TRP B 1 112 ? -22.656 -14.609 -1.343 1 95.81 112 TRP B C 1
ATOM 2728 O O . TRP B 1 112 ? -22.609 -13.609 -0.624 1 95.81 112 TRP B O 1
ATOM 2738 N N . THR B 1 113 ? -22.438 -15.812 -0.897 1 96.19 113 THR B N 1
ATOM 2739 C CA . THR B 1 113 ? -22.391 -16.062 0.539 1 96.19 113 THR B CA 1
ATOM 2740 C C . THR B 1 113 ? -21.031 -15.68 1.119 1 96.19 113 THR B C 1
ATOM 2742 O O . THR B 1 113 ? -20.844 -15.688 2.338 1 96.19 113 THR B O 1
ATOM 2745 N N . ASP B 1 114 ? -20.109 -15.43 0.262 1 96.81 114 ASP B N 1
ATOM 2746 C CA . ASP B 1 114 ? -18.828 -14.852 0.673 1 96.81 114 ASP B CA 1
ATOM 2747 C C . ASP B 1 114 ? -18.125 -14.203 -0.508 1 96.81 114 ASP B C 1
ATOM 2749 O O . ASP B 1 114 ? -18.656 -14.164 -1.618 1 96.81 114 ASP B O 1
ATOM 2753 N N . GLY B 1 115 ? -16.938 -13.703 -0.336 1 97.56 115 GLY B N 1
ATOM 2754 C CA . GLY B 1 115 ? -16.031 -13.109 -1.314 1 97.56 115 GLY B CA 1
ATOM 2755 C C . GLY B 1 115 ? -14.648 -12.828 -0.759 1 97.56 115 GLY B C 1
ATOM 2756 O O . GLY B 1 115 ? -14.367 -13.125 0.404 1 97.56 115 GLY B O 1
ATOM 2757 N N . LEU B 1 116 ? -13.852 -12.383 -1.632 1 98.31 116 LEU B N 1
ATOM 2758 C CA . LEU B 1 116 ? -12.5 -12.008 -1.253 1 98.31 116 LEU B CA 1
ATOM 2759 C C . LEU B 1 116 ? -12.164 -10.602 -1.746 1 98.31 116 LEU B C 1
ATOM 2761 O O . LEU B 1 116 ? -12.43 -10.273 -2.904 1 98.31 116 LEU B O 1
ATOM 2765 N N . SER B 1 117 ? -11.672 -9.781 -0.882 1 97.94 117 SER B N 1
ATOM 2766 C CA . SER B 1 117 ? -11.195 -8.453 -1.247 1 97.94 117 SER B CA 1
ATOM 2767 C C . SER B 1 117 ? -9.695 -8.32 -1.035 1 97.94 117 SER B C 1
ATOM 2769 O O . SER B 1 117 ? -9.156 -8.789 -0.027 1 97.94 117 SER B O 1
ATOM 2771 N N . VAL B 1 118 ? -9.07 -7.738 -1.97 1 97.88 118 VAL B N 1
ATOM 2772 C CA . VAL B 1 118 ? -7.629 -7.508 -1.949 1 97.88 118 VAL B CA 1
ATOM 2773 C C . VAL B 1 118 ? -7.348 -6.004 -1.947 1 97.88 118 VAL B C 1
ATOM 2775 O O . VAL B 1 118 ? -7.477 -5.34 -2.979 1 97.88 118 VAL B O 1
ATOM 2778 N N . PRO B 1 119 ? -6.949 -5.496 -0.814 1 94.38 119 PRO B N 1
ATOM 2779 C CA . PRO B 1 119 ? -6.566 -4.082 -0.781 1 94.38 119 PRO B CA 1
ATOM 2780 C C . PRO B 1 119 ? -5.223 -3.816 -1.457 1 94.38 119 PRO B C 1
ATOM 2782 O O . PRO B 1 119 ? -4.305 -4.629 -1.353 1 94.38 119 PRO B O 1
ATOM 2785 N N . ILE B 1 120 ? -5.164 -2.732 -2.143 1 92.62 120 ILE B N 1
ATOM 2786 C CA . ILE B 1 120 ? -3.924 -2.289 -2.768 1 92.62 120 ILE B CA 1
ATOM 2787 C C . ILE B 1 120 ? -3.654 -0.831 -2.398 1 92.62 120 ILE B C 1
ATOM 2789 O O . ILE B 1 120 ? -4.379 0.069 -2.83 1 92.62 120 ILE B O 1
ATOM 2793 N N . HIS B 1 121 ? -2.641 -0.681 -1.611 1 85.75 121 HIS B N 1
ATOM 2794 C CA . HIS B 1 121 ? -2.221 0.658 -1.214 1 85.75 121 HIS B CA 1
ATOM 2795 C C . HIS B 1 121 ? -1.031 1.131 -2.041 1 85.75 121 HIS B C 1
ATOM 2797 O O . HIS B 1 121 ? -0.274 0.314 -2.57 1 85.75 121 HIS B O 1
ATOM 2803 N N . GLY B 1 122 ? -0.921 2.379 -2.15 1 82.69 122 GLY B N 1
ATOM 2804 C CA . GLY B 1 122 ? 0.188 2.982 -2.871 1 82.69 122 GLY B CA 1
ATOM 2805 C C . GLY B 1 122 ? 0.59 4.34 -2.32 1 82.69 122 GLY B C 1
ATOM 2806 O O . GLY B 1 122 ? 0.08 4.77 -1.285 1 82.69 122 GLY B O 1
ATOM 2807 N N . PRO B 1 123 ? 1.535 4.871 -3.012 1 76.56 123 PRO B N 1
ATOM 2808 C CA . PRO B 1 123 ? 2 6.184 -2.562 1 76.56 123 PRO B CA 1
ATOM 2809 C C . PRO B 1 123 ? 0.904 7.246 -2.609 1 76.56 123 PRO B C 1
ATOM 2811 O O . PRO B 1 123 ? -0.048 7.121 -3.385 1 76.56 123 PRO B O 1
ATOM 2814 N N . GLY B 1 124 ? 1.066 8.273 -1.719 1 66.12 124 GLY B N 1
ATOM 2815 C CA . GLY B 1 124 ? 0.186 9.43 -1.769 1 66.12 124 GLY B CA 1
ATOM 2816 C C . GLY B 1 124 ? -1.235 9.117 -1.34 1 66.12 124 GLY B C 1
ATOM 2817 O O . GLY B 1 124 ? -2.18 9.781 -1.772 1 66.12 124 GLY B O 1
ATOM 2818 N N . GLY B 1 125 ? -1.392 8 -0.648 1 69.25 125 GLY B N 1
ATOM 2819 C CA . GLY B 1 125 ? -2.723 7.652 -0.178 1 69.25 125 GLY B CA 1
ATOM 2820 C C . GLY B 1 125 ? -3.529 6.871 -1.198 1 69.25 125 GLY B C 1
ATOM 2821 O O . GLY B 1 125 ? -4.719 6.613 -0.993 1 69.25 125 GLY B O 1
ATOM 2822 N N . TYR B 1 126 ? -2.875 6.535 -2.285 1 78.31 126 TYR B N 1
ATOM 2823 C CA . TYR B 1 126 ? -3.553 5.695 -3.266 1 78.31 126 TYR B CA 1
ATOM 2824 C C . TYR B 1 126 ? -4.133 4.449 -2.607 1 78.31 126 TYR B C 1
ATOM 2826 O O . TYR B 1 126 ? -3.486 3.828 -1.76 1 78.31 126 TYR B O 1
ATOM 2834 N N . PHE B 1 127 ? -5.355 4.258 -2.992 1 83.38 127 PHE B N 1
ATOM 2835 C CA . PHE B 1 127 ? -6.039 3.082 -2.469 1 83.38 127 PHE B CA 1
ATOM 2836 C C . PHE B 1 127 ? -6.945 2.469 -3.525 1 83.38 127 PHE B C 1
ATOM 2838 O O . PHE B 1 127 ? -7.73 3.174 -4.164 1 83.38 127 PHE B O 1
ATOM 2845 N N . ALA B 1 128 ? -6.719 1.211 -3.713 1 90.44 128 ALA B N 1
ATOM 2846 C CA . ALA B 1 128 ? -7.551 0.455 -4.645 1 90.44 128 ALA B CA 1
ATOM 2847 C C . ALA B 1 128 ? -8 -0.868 -4.027 1 90.44 128 ALA B C 1
ATOM 2849 O O . ALA B 1 128 ? -7.449 -1.307 -3.016 1 90.44 128 ALA B O 1
ATOM 2850 N N . ILE B 1 129 ? -9.047 -1.417 -4.57 1 93.75 129 ILE B N 1
ATOM 2851 C CA . ILE B 1 129 ? -9.57 -2.705 -4.125 1 93.75 129 ILE B CA 1
ATOM 2852 C C . ILE B 1 129 ? -9.891 -3.578 -5.336 1 93.75 129 ILE B C 1
ATOM 2854 O O . ILE B 1 129 ? -10.414 -3.09 -6.34 1 93.75 129 ILE B O 1
ATOM 2858 N N . VAL B 1 130 ? -9.453 -4.75 -5.301 1 97.94 130 VAL B N 1
ATOM 2859 C CA . VAL B 1 130 ? -9.984 -5.797 -6.168 1 97.94 130 VAL B CA 1
ATOM 2860 C C . VAL B 1 130 ? -10.812 -6.777 -5.348 1 97.94 130 VAL B C 1
ATOM 2862 O O . VAL B 1 130 ? -10.32 -7.375 -4.387 1 97.94 130 VAL B O 1
ATOM 2865 N N . THR B 1 131 ? -12.047 -6.895 -5.711 1 97.44 131 THR B N 1
ATOM 2866 C CA . THR B 1 131 ? -12.945 -7.75 -4.938 1 97.44 131 THR B CA 1
ATOM 2867 C C . THR B 1 131 ? -13.641 -8.766 -5.844 1 97.44 131 THR B C 1
ATOM 2869 O O . THR B 1 131 ? -13.875 -8.492 -7.023 1 97.44 131 THR B O 1
ATOM 2872 N N . MET B 1 132 ? -13.852 -9.93 -5.359 1 98.31 132 MET B N 1
ATOM 2873 C CA . MET B 1 132 ? -14.516 -11.008 -6.094 1 98.31 132 MET B CA 1
ATOM 2874 C C . MET B 1 132 ? -15.578 -11.68 -5.234 1 98.31 132 MET B C 1
ATOM 2876 O O . MET B 1 132 ? -15.391 -11.852 -4.031 1 98.31 132 MET B O 1
ATOM 2880 N N . ALA B 1 133 ? -16.672 -11.961 -5.844 1 97.94 133 ALA B N 1
ATOM 2881 C CA . ALA B 1 133 ? -17.828 -12.508 -5.152 1 97.94 133 ALA B CA 1
ATOM 2882 C C . ALA B 1 133 ? -18.062 -13.961 -5.539 1 97.94 133 ALA B C 1
ATOM 2884 O O . ALA B 1 133 ? -17.922 -14.336 -6.703 1 97.94 133 ALA B O 1
ATOM 2885 N N . GLY B 1 134 ? -18.391 -14.75 -4.551 1 96.81 134 GLY B N 1
ATOM 2886 C CA . GLY B 1 134 ? -18.734 -16.156 -4.75 1 96.81 134 GLY B CA 1
ATOM 2887 C C . GLY B 1 134 ? -19.297 -16.812 -3.51 1 96.81 134 GLY B C 1
ATOM 2888 O O . GLY B 1 134 ? -19.875 -16.141 -2.65 1 96.81 134 GLY B O 1
ATOM 2889 N N . LYS B 1 135 ? -19.203 -18.141 -3.527 1 95.5 135 LYS B N 1
ATOM 2890 C CA . LYS B 1 135 ? -19.688 -18.906 -2.379 1 95.5 135 LYS B CA 1
ATOM 2891 C C . LYS B 1 135 ? -18.594 -19.047 -1.323 1 95.5 135 LYS B C 1
ATOM 2893 O O . LYS B 1 135 ? -17.406 -19 -1.644 1 95.5 135 LYS B O 1
ATOM 2898 N N . GLU B 1 136 ? -19.125 -19.203 -0.117 1 95.12 136 GLU B N 1
ATOM 2899 C CA . GLU B 1 136 ? -18.172 -19.484 0.954 1 95.12 136 GLU B CA 1
ATOM 2900 C C . GLU B 1 136 ? -17.328 -20.719 0.636 1 95.12 136 GLU B C 1
ATOM 2902 O O . GLU B 1 136 ? -17.859 -21.734 0.186 1 95.12 136 GLU B O 1
ATOM 2907 N N . GLN B 1 137 ? -16.047 -20.641 0.844 1 95.06 137 GLN B N 1
ATOM 2908 C CA . GLN B 1 137 ? -15.125 -21.75 0.596 1 95.06 137 GLN B CA 1
ATOM 2909 C C . GLN B 1 137 ? -13.883 -21.625 1.478 1 95.06 137 GLN B C 1
ATOM 2911 O O . GLN B 1 137 ? -13.562 -20.547 1.969 1 95.06 137 GLN B O 1
ATOM 2916 N N . PRO B 1 138 ? -13.266 -22.797 1.688 1 93.19 138 PRO B N 1
ATOM 2917 C CA . PRO B 1 138 ? -11.984 -22.703 2.395 1 93.19 138 PRO B CA 1
ATOM 2918 C C . PRO B 1 138 ? -10.977 -21.797 1.685 1 93.19 138 PRO B C 1
ATOM 2920 O O . PRO B 1 138 ? -10.914 -21.797 0.453 1 93.19 138 PRO B O 1
ATOM 2923 N N . MET B 1 139 ? -10.258 -21.062 2.414 1 93.38 139 MET B N 1
ATOM 2924 C CA . MET B 1 139 ? -9.273 -20.125 1.884 1 93.38 139 MET B CA 1
ATOM 2925 C C . MET B 1 139 ? -7.895 -20.391 2.48 1 93.38 139 MET B C 1
ATOM 2927 O O . MET B 1 139 ? -7.387 -19.578 3.256 1 93.38 139 MET B O 1
ATOM 2931 N N . PRO B 1 140 ? -7.328 -21.484 2.082 1 91.12 140 PRO B N 1
ATOM 2932 C CA . PRO B 1 140 ? -5.969 -21.703 2.578 1 91.12 140 PRO B CA 1
ATOM 2933 C C . PRO B 1 140 ? -4.992 -20.609 2.135 1 91.12 140 PRO B C 1
ATOM 2935 O O . PRO B 1 140 ? -5.207 -19.969 1.101 1 91.12 140 PRO B O 1
ATOM 2938 N N . PRO B 1 141 ? -3.912 -20.469 2.838 1 88.56 141 PRO B N 1
ATOM 2939 C CA . PRO B 1 141 ? -2.955 -19.391 2.541 1 88.56 141 PRO B CA 1
ATOM 2940 C C . PRO B 1 141 ? -2.455 -19.438 1.098 1 88.56 141 PRO B C 1
ATOM 2942 O O . PRO B 1 141 ? -2.258 -18.391 0.481 1 88.56 141 PRO B O 1
ATOM 2945 N N . ALA B 1 142 ? -2.326 -20.594 0.575 1 88.88 142 ALA B N 1
ATOM 2946 C CA . ALA B 1 142 ? -1.83 -20.719 -0.793 1 88.88 142 ALA B CA 1
ATOM 2947 C C . ALA B 1 142 ? -2.816 -20.125 -1.791 1 88.88 142 ALA B C 1
ATOM 2949 O O . ALA B 1 142 ? -2.416 -19.422 -2.725 1 88.88 142 ALA B O 1
ATOM 2950 N N . LEU B 1 143 ? -4.062 -20.453 -1.603 1 92.94 143 LEU B N 1
ATOM 2951 C CA . LEU B 1 143 ? -5.086 -19.906 -2.49 1 92.94 143 LEU B CA 1
ATOM 2952 C C . LEU B 1 143 ? -5.203 -18.406 -2.324 1 92.94 143 LEU B C 1
ATOM 2954 O O . LEU B 1 143 ? -5.309 -17.672 -3.311 1 92.94 143 LEU B O 1
ATOM 2958 N N . ARG B 1 144 ? -5.145 -17.984 -1.101 1 94.31 144 ARG B N 1
ATOM 2959 C CA . ARG B 1 144 ? -5.207 -16.562 -0.812 1 94.31 144 ARG B CA 1
ATOM 2960 C C . ARG B 1 144 ? -4.074 -15.812 -1.506 1 94.31 144 ARG B C 1
ATOM 2962 O O . ARG B 1 144 ? -4.297 -14.766 -2.119 1 94.31 144 ARG B O 1
ATOM 2969 N N . GLY B 1 145 ? -2.912 -16.328 -1.368 1 91.38 145 GLY B N 1
ATOM 2970 C CA . GLY B 1 145 ? -1.763 -15.727 -2.025 1 91.38 145 GLY B CA 1
ATOM 2971 C C . GLY B 1 145 ? -1.891 -15.695 -3.537 1 91.38 145 GLY B C 1
ATOM 2972 O O . GLY B 1 145 ? -1.523 -14.703 -4.176 1 91.38 145 GLY B O 1
ATOM 2973 N N . LYS B 1 146 ? -2.383 -16.734 -4.062 1 92.38 146 LYS B N 1
ATOM 2974 C CA . LYS B 1 146 ? -2.58 -16.812 -5.508 1 92.38 146 LYS B CA 1
ATOM 2975 C C . LYS B 1 146 ? -3.576 -15.758 -5.984 1 92.38 146 LYS B C 1
ATOM 2977 O O . LYS B 1 146 ? -3.322 -15.055 -6.965 1 92.38 146 LYS B O 1
ATOM 2982 N N . LEU B 1 147 ? -4.66 -15.68 -5.348 1 95.88 147 LEU B N 1
ATOM 2983 C CA . LEU B 1 147 ? -5.691 -14.719 -5.73 1 95.88 147 LEU B CA 1
ATOM 2984 C C . LEU B 1 147 ? -5.211 -13.289 -5.52 1 95.88 147 LEU B C 1
ATOM 2986 O O . LEU B 1 147 ? -5.578 -12.391 -6.277 1 95.88 147 LEU B O 1
ATOM 2990 N N . GLN B 1 148 ? -4.426 -13.102 -4.465 1 95.81 148 GLN B N 1
ATOM 2991 C CA . GLN B 1 148 ? -3.809 -11.797 -4.254 1 95.81 148 GLN B CA 1
ATOM 2992 C C . GLN B 1 148 ? -2.922 -11.414 -5.438 1 95.81 148 GLN B C 1
ATOM 2994 O O . GLN B 1 148 ? -2.975 -10.281 -5.918 1 95.81 148 GLN B O 1
ATOM 2999 N N . GLN B 1 149 ? -2.152 -12.344 -5.895 1 94.06 149 GLN B N 1
ATOM 3000 C CA . GLN B 1 149 ? -1.283 -12.086 -7.035 1 94.06 149 GLN B CA 1
ATOM 3001 C C . GLN B 1 149 ? -2.096 -11.742 -8.281 1 94.06 149 GLN B C 1
ATOM 3003 O O . GLN B 1 149 ? -1.77 -10.789 -8.992 1 94.06 149 GLN B O 1
ATOM 3008 N N . LEU B 1 150 ? -3.107 -12.5 -8.531 1 95.75 150 LEU B N 1
ATOM 3009 C CA . LEU B 1 150 ? -3.969 -12.234 -9.68 1 95.75 150 LEU B CA 1
ATOM 3010 C C . LEU B 1 150 ? -4.566 -10.836 -9.602 1 95.75 150 LEU B C 1
ATOM 3012 O O . LEU B 1 150 ? -4.609 -10.117 -10.602 1 95.75 150 LEU B O 1
ATOM 3016 N N . ALA B 1 151 ? -4.977 -10.508 -8.438 1 97.38 151 ALA B N 1
ATOM 3017 C CA . ALA B 1 151 ? -5.59 -9.203 -8.219 1 97.38 151 ALA B CA 1
ATOM 3018 C C . ALA B 1 151 ? -4.586 -8.078 -8.461 1 97.38 151 ALA B C 1
ATOM 3020 O O . ALA B 1 151 ? -4.902 -7.09 -9.133 1 97.38 151 ALA B O 1
ATOM 3021 N N . PHE B 1 152 ? -3.412 -8.234 -7.957 1 95.44 152 PHE B N 1
ATOM 3022 C CA . PHE B 1 152 ? -2.387 -7.215 -8.117 1 95.44 152 PHE B CA 1
ATOM 3023 C C . PHE B 1 152 ? -2.033 -7.027 -9.586 1 95.44 152 PHE B C 1
ATOM 3025 O O . PHE B 1 152 ? -1.972 -5.898 -10.078 1 95.44 152 PHE B O 1
ATOM 3032 N N . LEU B 1 153 ? -1.828 -8.117 -10.258 1 95.25 153 LEU B N 1
ATOM 3033 C CA . LEU B 1 153 ? -1.479 -8.039 -11.672 1 95.25 153 LEU B CA 1
ATOM 3034 C C . LEU B 1 153 ? -2.604 -7.402 -12.477 1 95.25 153 LEU B C 1
ATOM 3036 O O . LEU B 1 153 ? -2.348 -6.602 -13.375 1 95.25 153 LEU B O 1
ATOM 3040 N N . THR B 1 154 ? -3.771 -7.785 -12.172 1 96.94 154 THR B N 1
ATOM 3041 C CA . THR B 1 154 ? -4.934 -7.227 -12.852 1 96.94 154 THR B CA 1
ATOM 3042 C C . THR B 1 154 ? -5.02 -5.719 -12.633 1 96.94 154 THR B C 1
ATOM 3044 O O . THR B 1 154 ? -5.184 -4.957 -13.586 1 96.94 154 THR B O 1
ATOM 3047 N N . HIS B 1 155 ? -4.93 -5.32 -11.414 1 95.94 155 HIS B N 1
ATOM 3048 C CA . HIS B 1 155 ? -4.961 -3.9 -11.086 1 95.94 155 HIS B CA 1
ATOM 3049 C C . HIS B 1 155 ? -3.857 -3.141 -11.812 1 95.94 155 HIS B C 1
ATOM 3051 O O . HIS B 1 155 ? -4.098 -2.059 -12.352 1 95.94 155 HIS B O 1
ATOM 3057 N N . GLU B 1 156 ? -2.697 -3.672 -11.805 1 93.12 156 GLU B N 1
ATOM 3058 C CA . GLU B 1 156 ? -1.568 -3.02 -12.461 1 93.12 156 GLU B CA 1
ATOM 3059 C C . GLU B 1 156 ? -1.825 -2.842 -13.953 1 93.12 156 GLU B C 1
ATOM 3061 O O . GLU B 1 156 ? -1.479 -1.807 -14.531 1 93.12 156 GLU B O 1
ATOM 3066 N N . ARG B 1 157 ? -2.371 -3.83 -14.586 1 94.88 157 ARG B N 1
ATOM 3067 C CA . ARG B 1 157 ? -2.678 -3.729 -16 1 94.88 157 ARG B CA 1
ATOM 3068 C C . ARG B 1 157 ? -3.736 -2.66 -16.266 1 94.88 157 ARG B C 1
ATOM 3070 O O . ARG B 1 157 ? -3.623 -1.885 -17.219 1 94.88 157 ARG B O 1
ATOM 3077 N N . CYS B 1 158 ? -4.746 -2.645 -15.43 1 95.62 158 CYS B N 1
ATOM 3078 C CA . CYS B 1 158 ? -5.781 -1.626 -15.555 1 95.62 158 CYS B CA 1
ATOM 3079 C C . CYS B 1 158 ? -5.188 -0.227 -15.43 1 95.62 158 CYS B C 1
ATOM 3081 O O . CYS B 1 158 ? -5.523 0.665 -16.219 1 95.62 158 CYS B O 1
ATOM 3083 N N . ARG B 1 159 ? -4.387 -0.093 -14.484 1 91 159 ARG B N 1
ATOM 3084 C CA . ARG B 1 159 ? -3.736 1.199 -14.297 1 91 159 ARG B CA 1
ATOM 3085 C C . ARG B 1 159 ? -2.926 1.592 -15.523 1 91 159 ARG B C 1
ATOM 3087 O O . ARG B 1 159 ? -2.979 2.742 -15.969 1 91 159 ARG B O 1
ATOM 3094 N N . ALA B 1 160 ? -2.188 0.663 -16.016 1 90.25 160 ALA B N 1
ATOM 3095 C CA . ALA B 1 160 ? -1.359 0.923 -17.188 1 90.25 160 ALA B CA 1
ATOM 3096 C C . ALA B 1 160 ? -2.215 1.338 -18.375 1 90.25 160 ALA B C 1
ATOM 3098 O O . ALA B 1 160 ? -1.837 2.229 -19.141 1 90.25 160 ALA B O 1
ATOM 3099 N N . LEU B 1 161 ? -3.299 0.694 -18.547 1 93.81 161 LEU B N 1
ATOM 3100 C CA . LEU B 1 161 ? -4.164 0.943 -19.688 1 93.81 161 LEU B CA 1
ATOM 3101 C C . LEU B 1 161 ? -4.895 2.275 -19.547 1 93.81 161 LEU B C 1
ATOM 3103 O O . LEU B 1 161 ? -5.207 2.93 -20.531 1 93.81 161 LEU B O 1
ATOM 3107 N N . THR B 1 162 ? -5.152 2.699 -18.312 1 89.88 162 THR B N 1
ATOM 3108 C CA . THR B 1 162 ? -5.934 3.91 -18.078 1 89.88 162 THR B CA 1
ATOM 3109 C C . THR B 1 162 ? -5.02 5.105 -17.828 1 89.88 162 THR B C 1
ATOM 3111 O O . THR B 1 162 ? -5.465 6.254 -17.875 1 89.88 162 THR B O 1
ATOM 3114 N N . GLY B 1 163 ? -3.816 4.848 -17.594 1 81.31 163 GLY B N 1
ATOM 3115 C CA . GLY B 1 163 ? -2.871 5.918 -17.312 1 81.31 163 GLY B CA 1
ATOM 3116 C C . GLY B 1 163 ? -3.018 6.492 -15.922 1 81.31 163 GLY B C 1
ATOM 3117 O O . GLY B 1 163 ? -2.523 7.586 -15.641 1 81.31 163 GLY B O 1
ATOM 3118 N N . LEU B 1 164 ? -3.773 5.805 -15.133 1 72.38 164 LEU B N 1
ATOM 3119 C CA . LEU B 1 164 ? -3.91 6.285 -13.758 1 72.38 164 LEU B CA 1
ATOM 3120 C C . LEU B 1 164 ? -2.602 6.121 -12.992 1 72.38 164 LEU B C 1
ATOM 3122 O O . LEU B 1 164 ? -2.092 5.008 -12.859 1 72.38 164 LEU B O 1
ATOM 3126 N N . ALA B 1 165 ? -1.872 7.145 -12.859 1 61.31 165 ALA B N 1
ATOM 3127 C CA . ALA B 1 165 ? -0.602 7.102 -12.141 1 61.31 165 ALA B CA 1
ATOM 3128 C C . ALA B 1 165 ? -0.795 7.43 -10.664 1 61.31 165 ALA B C 1
ATOM 3130 O O . ALA B 1 165 ? -1.632 8.266 -10.312 1 61.31 165 ALA B O 1
ATOM 3131 N N . PRO B 1 166 ? -0.199 6.422 -9.836 1 57.03 166 PRO B N 1
ATOM 3132 C CA . PRO B 1 166 ? -0.217 6.875 -8.445 1 57.03 166 PRO B CA 1
ATOM 3133 C C . PRO B 1 166 ? 0.313 8.297 -8.273 1 57.03 166 PRO B C 1
ATOM 3135 O O . PRO B 1 166 ? 1.145 8.75 -9.07 1 57.03 166 PRO B O 1
ATOM 3138 N N . VAL B 1 167 ? -0.432 9.156 -7.551 1 49 167 VAL B N 1
ATOM 3139 C CA . VAL B 1 167 ? -0.045 10.547 -7.348 1 49 167 VAL B CA 1
ATOM 3140 C C . VAL B 1 167 ? 1.429 10.625 -6.953 1 49 167 VAL B C 1
ATOM 3142 O O . VAL B 1 167 ? 1.835 10.062 -5.934 1 49 167 VAL B O 1
ATOM 3145 N N . THR B 1 168 ? 2.275 10.406 -7.891 1 49.59 168 THR B N 1
ATOM 3146 C CA . THR B 1 168 ? 3.707 10.562 -7.652 1 49.59 168 THR B CA 1
ATOM 3147 C C . THR B 1 168 ? 3.992 11.867 -6.914 1 49.59 168 THR B C 1
ATOM 3149 O O . THR B 1 168 ? 3.242 12.836 -7.047 1 49.59 168 THR B O 1
ATOM 3152 N N . ASP B 1 169 ? 4.801 11.82 -5.801 1 48.28 169 ASP B N 1
ATOM 3153 C CA . ASP B 1 169 ? 5.32 12.742 -4.793 1 48.28 169 ASP B CA 1
ATOM 3154 C C . ASP B 1 169 ? 5.746 14.062 -5.422 1 48.28 169 ASP B C 1
ATOM 3156 O O . ASP B 1 169 ? 6.414 14.078 -6.457 1 48.28 169 ASP B O 1
ATOM 3160 N N . PRO B 1 170 ? 5.195 15.062 -5.055 1 46.34 170 PRO B N 1
ATOM 3161 C CA . PRO B 1 170 ? 5.836 16.375 -5.09 1 46.34 170 PRO B CA 1
ATOM 3162 C C . PRO B 1 170 ? 7.336 16.312 -4.793 1 46.34 170 PRO B C 1
ATOM 3164 O O . PRO B 1 170 ? 7.992 17.359 -4.703 1 46.34 170 PRO B O 1
ATOM 3167 N N . GLN B 1 171 ? 7.867 15.109 -4.391 1 47.06 171 GLN B N 1
ATOM 3168 C CA . GLN B 1 171 ? 9.25 15.039 -3.934 1 47.06 171 GLN B CA 1
ATOM 3169 C C . GLN B 1 171 ? 10.156 15.93 -4.777 1 47.06 171 GLN B C 1
ATOM 3171 O O . GLN B 1 171 ? 11.117 16.516 -4.266 1 47.06 171 GLN B O 1
ATOM 3176 N N . ALA B 1 172 ? 9.969 15.789 -6.168 1 50.75 172 ALA B N 1
ATOM 3177 C CA . ALA B 1 172 ? 11 16.375 -7.016 1 50.75 172 ALA B CA 1
ATOM 3178 C C . ALA B 1 172 ? 11.266 17.828 -6.633 1 50.75 172 ALA B C 1
ATOM 3180 O O . ALA B 1 172 ? 12.305 18.391 -7 1 50.75 172 ALA B O 1
ATOM 3181 N N . THR B 1 173 ? 10.438 18.297 -5.676 1 59.56 173 THR B N 1
ATOM 3182 C CA . THR B 1 173 ? 10.672 19.734 -5.68 1 59.56 173 THR B CA 1
ATOM 3183 C C . THR B 1 173 ? 11.117 20.219 -4.301 1 59.56 173 THR B C 1
ATOM 3185 O O . THR B 1 173 ? 11.688 21.312 -4.172 1 59.56 173 THR B O 1
ATOM 3188 N N . LEU B 1 174 ? 11.094 19.25 -3.158 1 73.19 174 LEU B N 1
ATOM 3189 C CA . LEU B 1 174 ? 11.461 19.781 -1.853 1 73.19 174 LEU B CA 1
ATOM 3190 C C . LEU B 1 174 ? 12.938 19.516 -1.56 1 73.19 174 LEU B C 1
ATOM 3192 O O . LEU B 1 174 ? 13.453 18.438 -1.859 1 73.19 174 LEU B O 1
ATOM 3196 N N . THR B 1 175 ? 13.68 20.578 -1.096 1 75.19 175 THR B N 1
ATOM 3197 C CA . THR B 1 175 ? 15.031 20.359 -0.59 1 75.19 175 THR B CA 1
ATOM 3198 C C . THR B 1 175 ? 15.008 19.469 0.649 1 75.19 175 THR B C 1
ATOM 3200 O O . THR B 1 175 ? 13.953 19.25 1.242 1 75.19 175 THR B O 1
ATOM 3203 N N . HIS B 1 176 ? 16.188 19.016 0.986 1 75.25 176 HIS B N 1
ATOM 3204 C CA . HIS B 1 176 ? 16.328 18.156 2.164 1 75.25 176 HIS B CA 1
ATOM 3205 C C . HIS B 1 176 ? 15.828 18.875 3.418 1 75.25 176 HIS B C 1
ATOM 3207 O O . HIS B 1 176 ? 15.078 18.297 4.215 1 75.25 176 HIS B O 1
ATOM 3213 N N . ARG B 1 177 ? 16.203 20.094 3.52 1 82 177 ARG B N 1
ATOM 3214 C CA . ARG B 1 177 ? 15.844 20.859 4.711 1 82 177 ARG B CA 1
ATOM 3215 C C . ARG B 1 177 ? 14.352 21.125 4.746 1 82 177 ARG B C 1
ATOM 3217 O O . ARG B 1 177 ? 13.727 21.078 5.809 1 82 177 ARG B O 1
ATOM 3224 N N . GLU B 1 178 ? 13.773 21.391 3.598 1 85 178 GLU B N 1
ATOM 3225 C CA . GLU B 1 178 ? 12.336 21.625 3.506 1 85 178 GLU B CA 1
ATOM 3226 C C . GLU B 1 178 ? 11.547 20.375 3.908 1 85 178 GLU B C 1
ATOM 3228 O O . GLU B 1 178 ? 10.586 20.469 4.676 1 85 178 GLU B O 1
ATOM 3233 N N . LEU B 1 179 ? 12.016 19.297 3.414 1 79.75 179 LEU B N 1
ATOM 3234 C CA . LEU B 1 179 ? 11.367 18.016 3.725 1 79.75 179 LEU B CA 1
ATOM 3235 C C . LEU B 1 179 ? 11.492 17.703 5.211 1 79.75 179 LEU B C 1
ATOM 3237 O O . LEU B 1 179 ? 10.516 17.281 5.84 1 79.75 179 LEU B O 1
ATOM 3241 N N . GLU B 1 180 ? 12.656 17.891 5.703 1 80.31 180 GLU B N 1
ATOM 3242 C CA . GLU B 1 180 ? 12.898 17.625 7.121 1 80.31 180 GLU B CA 1
ATOM 3243 C C . GLU B 1 180 ? 11.992 18.484 7.996 1 80.31 180 GLU B C 1
ATOM 3245 O O . GLU B 1 180 ? 11.391 17.984 8.953 1 80.31 180 GLU B O 1
ATOM 3250 N N . CYS B 1 181 ? 11.914 19.719 7.742 1 87.19 181 CYS B N 1
ATOM 3251 C CA . CYS B 1 181 ? 11.062 20.641 8.5 1 87.19 181 CYS B CA 1
ATOM 3252 C C . CYS B 1 181 ? 9.609 20.188 8.453 1 87.19 181 CYS B C 1
ATOM 3254 O O . CYS B 1 181 ? 8.938 20.125 9.484 1 87.19 181 CYS B O 1
ATOM 3256 N N . LEU B 1 182 ? 9.156 19.812 7.289 1 84.62 182 LEU B N 1
ATOM 3257 C CA . LEU B 1 182 ? 7.754 19.453 7.129 1 84.62 182 LEU B CA 1
ATOM 3258 C C . LEU B 1 182 ? 7.449 18.141 7.84 1 84.62 182 LEU B C 1
ATOM 3260 O O . LEU B 1 182 ? 6.348 17.953 8.367 1 84.62 182 LEU B O 1
ATO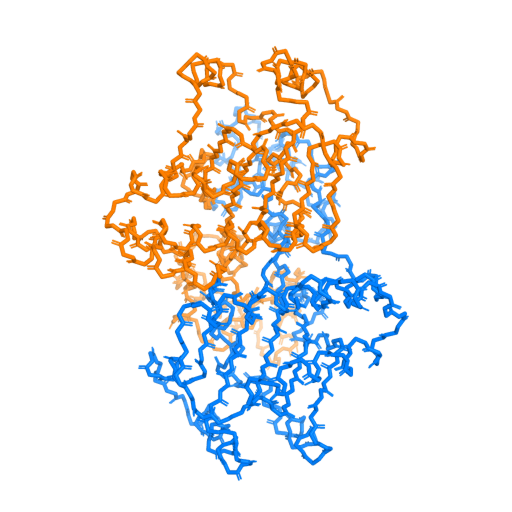M 3264 N N . ARG B 1 183 ? 8.406 17.281 7.867 1 80.31 183 ARG B N 1
ATOM 3265 C CA . ARG B 1 183 ? 8.242 16.031 8.609 1 80.31 183 ARG B CA 1
ATOM 3266 C C . ARG B 1 183 ? 8.07 16.297 10.102 1 80.31 183 ARG B C 1
ATOM 3268 O O . ARG B 1 183 ? 7.262 15.648 10.766 1 80.31 183 ARG B O 1
ATOM 3275 N N . TRP B 1 184 ? 8.867 17.219 10.602 1 84.44 184 TRP B N 1
ATOM 3276 C CA . TRP B 1 184 ? 8.742 17.594 12.008 1 84.44 184 TRP B CA 1
ATOM 3277 C C . TRP B 1 184 ? 7.387 18.234 12.289 1 84.44 184 TRP B C 1
ATOM 3279 O O . TRP B 1 184 ? 6.781 18 13.336 1 84.44 184 TRP B O 1
ATOM 3289 N N . VAL B 1 185 ? 6.926 19.062 11.336 1 87.31 185 VAL B N 1
ATOM 3290 C CA . VAL B 1 185 ? 5.59 19.641 11.469 1 87.31 185 VAL B CA 1
ATOM 3291 C C . VAL B 1 185 ? 4.555 18.516 11.555 1 87.31 185 VAL B C 1
ATOM 3293 O O . VAL B 1 185 ? 3.668 18.547 12.414 1 87.31 185 VAL B O 1
ATOM 3296 N N . ALA B 1 186 ? 4.727 17.562 10.719 1 82.06 186 ALA B N 1
ATOM 3297 C CA . ALA B 1 186 ? 3.809 16.438 10.688 1 82.06 186 ALA B CA 1
ATOM 3298 C C . ALA B 1 186 ? 3.846 15.656 12 1 82.06 186 ALA B C 1
ATOM 3300 O O . ALA B 1 186 ? 2.85 15.055 12.406 1 82.06 186 ALA B O 1
ATOM 3301 N N . ALA B 1 187 ? 4.984 15.734 12.609 1 80 187 ALA B N 1
ATOM 3302 C CA . ALA B 1 187 ? 5.168 15.039 13.883 1 80 187 ALA B CA 1
ATOM 3303 C C . ALA B 1 187 ? 4.66 15.891 15.047 1 80 187 ALA B C 1
ATOM 3305 O O . ALA B 1 187 ? 4.77 15.492 16.203 1 80 187 ALA B O 1
ATOM 3306 N N . GLY B 1 188 ? 4.18 17.062 14.758 1 87.56 188 GLY B N 1
ATOM 3307 C CA . GLY B 1 188 ? 3.539 17.875 15.773 1 87.56 188 G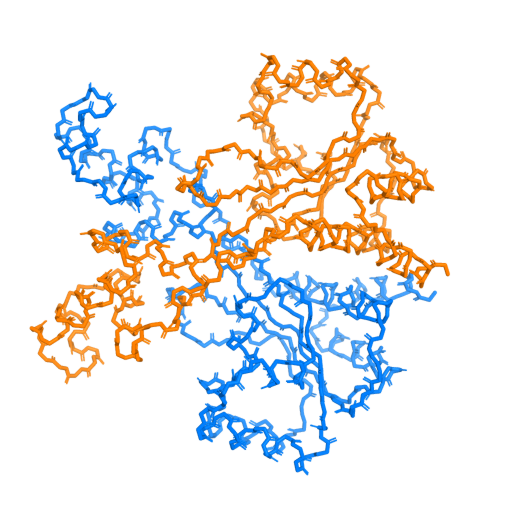LY B CA 1
ATOM 3308 C C . GLY B 1 188 ? 4.488 18.859 16.453 1 87.56 188 GLY B C 1
ATOM 3309 O O . GLY B 1 188 ? 4.195 19.359 17.531 1 87.56 188 GLY B O 1
ATOM 3310 N N . LYS B 1 189 ? 5.605 19.016 15.875 1 90.38 189 LYS B N 1
ATOM 3311 C CA . LYS B 1 189 ? 6.574 19.938 16.469 1 90.38 189 LYS B CA 1
ATOM 3312 C C . LYS B 1 189 ? 6.289 21.375 16.047 1 90.38 189 LYS B C 1
ATOM 3314 O O . LYS B 1 189 ? 5.914 21.641 14.906 1 90.38 189 LYS B O 1
ATOM 3319 N N . THR B 1 190 ? 6.488 22.312 17.016 1 91 190 THR B N 1
ATOM 3320 C CA . THR B 1 190 ? 6.352 23.734 16.734 1 91 190 THR B CA 1
ATOM 3321 C C . THR B 1 190 ? 7.582 24.266 16.016 1 91 190 THR B C 1
ATOM 3323 O O . THR B 1 190 ? 8.617 23.609 15.969 1 91 190 THR B O 1
ATOM 3326 N N . ASP B 1 191 ? 7.375 25.5 15.469 1 92.44 191 ASP B N 1
ATOM 3327 C CA . ASP B 1 191 ? 8.5 26.109 14.781 1 92.44 191 ASP B CA 1
ATOM 3328 C C . ASP B 1 191 ? 9.711 26.234 15.695 1 92.44 191 ASP B C 1
ATOM 3330 O O . ASP B 1 191 ? 10.844 26.031 15.273 1 92.44 191 ASP B O 1
ATOM 3334 N N . LEU B 1 192 ? 9.438 26.578 16.922 1 93.81 192 LEU B N 1
ATOM 3335 C CA . LEU B 1 192 ? 10.516 26.719 17.891 1 93.81 192 LEU B CA 1
ATOM 3336 C C . LEU B 1 192 ? 11.203 25.375 18.141 1 93.81 192 LEU B C 1
ATOM 3338 O O . LEU B 1 192 ? 12.438 25.312 18.188 1 93.81 192 LEU B O 1
ATOM 3342 N N . GLN B 1 193 ? 10.508 24.375 18.328 1 94.12 193 GLN B N 1
ATOM 3343 C CA . GLN B 1 193 ? 11.055 23.047 18.531 1 94.12 193 GLN B CA 1
ATOM 3344 C C . GLN B 1 193 ? 11.859 22.594 17.312 1 94.12 193 GLN B C 1
ATOM 3346 O O . GLN B 1 193 ? 12.945 22.016 17.469 1 94.12 193 GLN B O 1
ATOM 3351 N N . ILE B 1 194 ? 11.344 22.812 16.141 1 93.19 194 ILE B N 1
ATOM 3352 C CA . ILE B 1 194 ? 12.008 22.422 14.906 1 93.19 194 ILE B CA 1
ATOM 3353 C C . ILE B 1 194 ? 13.328 23.172 14.766 1 93.19 194 ILE B C 1
ATOM 3355 O O . ILE B 1 194 ? 14.352 22.594 14.398 1 93.19 194 ILE B O 1
ATOM 3359 N N . ALA B 1 195 ? 13.305 24.453 15.109 1 94.81 195 ALA B N 1
ATOM 3360 C CA . ALA B 1 195 ? 14.516 25.281 15.062 1 94.81 195 ALA B CA 1
ATOM 3361 C C . ALA B 1 195 ? 15.609 24.688 15.961 1 94.81 195 ALA B C 1
ATOM 3363 O O . ALA B 1 195 ? 16.766 24.578 15.547 1 94.81 195 ALA B O 1
ATOM 3364 N N . ARG B 1 196 ? 15.273 24.266 17.078 1 94.25 196 ARG B N 1
ATOM 3365 C CA . ARG B 1 196 ? 16.219 23.672 18.031 1 94.25 196 ARG B CA 1
ATOM 3366 C C . ARG B 1 196 ? 16.766 22.359 17.516 1 94.25 196 ARG B C 1
ATOM 3368 O O . ARG B 1 196 ? 17.969 22.094 17.609 1 94.25 196 ARG B O 1
ATOM 3375 N N . LEU B 1 197 ? 15.898 21.594 17.016 1 89.75 197 LEU B N 1
ATOM 3376 C CA . LEU B 1 197 ? 16.266 20.266 16.531 1 89.75 197 LEU B CA 1
ATOM 3377 C C . LEU B 1 197 ? 17.25 20.375 15.359 1 89.75 197 LEU B C 1
ATOM 3379 O O . LEU B 1 197 ? 18.141 19.531 15.219 1 89.75 197 LEU B O 1
ATOM 3383 N N . LEU B 1 198 ? 17.078 21.406 14.555 1 89.69 198 LEU B N 1
ATOM 3384 C CA . LEU B 1 198 ? 17.859 21.516 13.328 1 89.69 198 LEU B CA 1
ATOM 3385 C C . LEU B 1 198 ? 19.047 22.453 13.531 1 89.69 198 LEU B C 1
ATOM 3387 O O . LEU B 1 198 ? 19.922 22.562 12.656 1 89.69 198 LEU B O 1
ATOM 3391 N N . GLY B 1 199 ? 19.047 23.172 14.664 1 93.56 199 GLY B N 1
ATOM 3392 C CA . GLY B 1 199 ? 20.125 24.109 14.938 1 93.56 199 GLY B CA 1
ATOM 3393 C C . GLY B 1 199 ? 20.047 25.375 14.102 1 93.56 199 GLY B C 1
ATOM 3394 O O . GLY B 1 199 ? 21.078 25.859 13.602 1 93.56 199 GLY B O 1
ATOM 3395 N N . VAL B 1 200 ? 18.922 25.875 13.836 1 95.19 200 VAL B N 1
ATOM 3396 C CA . VAL B 1 200 ? 18.703 27.094 13.07 1 95.19 200 VAL B CA 1
ATOM 3397 C C . VAL B 1 200 ? 17.797 28.031 13.852 1 95.19 200 VAL B C 1
ATOM 3399 O O . VAL B 1 200 ? 17.328 27.703 14.938 1 95.19 200 VAL B O 1
ATOM 3402 N N . SER B 1 201 ? 17.641 29.234 13.328 1 95.44 201 SER B N 1
ATOM 3403 C CA . SER B 1 201 ? 16.719 30.156 13.961 1 95.44 201 SER B CA 1
ATOM 3404 C C . SER B 1 201 ? 15.266 29.766 13.664 1 95.44 201 SER B C 1
ATOM 3406 O O . SER B 1 201 ? 14.992 29.078 12.688 1 95.44 201 SER B O 1
ATOM 3408 N N . GLN B 1 202 ? 14.391 30.25 14.539 1 95.38 202 GLN B N 1
ATOM 3409 C CA . GLN B 1 202 ? 12.969 30.016 14.305 1 95.38 202 GLN B CA 1
ATOM 3410 C C . GLN B 1 202 ? 12.523 30.609 12.977 1 95.38 202 GLN B C 1
ATOM 3412 O O . GLN B 1 202 ? 11.688 30.016 12.281 1 95.38 202 GLN B O 1
ATOM 3417 N N . THR B 1 203 ? 13.094 31.734 12.68 1 95.56 203 THR B N 1
ATOM 3418 C CA . THR B 1 203 ? 12.766 32.375 11.414 1 95.56 203 THR B CA 1
ATOM 3419 C C . THR B 1 203 ? 13.203 31.531 10.234 1 95.56 203 THR B C 1
ATOM 3421 O O . THR B 1 203 ? 12.469 31.406 9.25 1 95.56 203 THR B O 1
ATOM 3424 N N . THR B 1 204 ? 14.328 30.984 10.297 1 94.88 204 THR B N 1
ATOM 3425 C CA . THR B 1 204 ? 14.828 30.109 9.25 1 94.88 204 THR B CA 1
ATOM 3426 C C . THR B 1 204 ? 13.945 28.859 9.109 1 94.88 204 THR B C 1
ATOM 3428 O O . THR B 1 204 ? 13.602 28.453 7.996 1 94.88 204 THR B O 1
ATOM 3431 N N . ALA B 1 205 ? 13.633 28.297 10.227 1 94.81 205 ALA B N 1
ATOM 3432 C CA . ALA B 1 205 ? 12.734 27.141 10.203 1 94.81 205 ALA B CA 1
ATOM 3433 C C . ALA B 1 205 ? 11.422 27.484 9.508 1 94.81 205 ALA B C 1
ATOM 3435 O O . ALA B 1 205 ? 10.945 26.719 8.664 1 94.81 205 ALA B O 1
ATOM 3436 N N . ARG B 1 206 ? 10.867 28.609 9.828 1 95.06 206 ARG B N 1
ATOM 3437 C CA . ARG B 1 206 ? 9.609 29.062 9.234 1 95.06 206 ARG B CA 1
ATOM 3438 C C . ARG B 1 206 ? 9.758 29.25 7.727 1 95.06 206 ARG B C 1
ATOM 3440 O O . ARG B 1 206 ? 8.852 28.938 6.957 1 95.06 206 ARG B O 1
ATOM 3447 N N . THR B 1 207 ? 10.836 29.781 7.363 1 94.75 207 THR B N 1
ATOM 3448 C CA . THR B 1 207 ? 11.102 30 5.941 1 94.75 207 THR B CA 1
ATOM 3449 C C . THR B 1 207 ? 11.117 28.672 5.195 1 94.75 207 THR B C 1
ATOM 3451 O O . THR B 1 207 ? 10.531 28.547 4.117 1 94.75 207 THR B O 1
ATOM 3454 N N . HIS B 1 208 ? 11.781 27.656 5.707 1 93.25 208 HIS B N 1
ATOM 3455 C CA . HIS B 1 208 ? 11.828 26.344 5.09 1 93.25 208 HIS B CA 1
ATOM 3456 C C . HIS B 1 208 ? 10.43 25.734 4.961 1 93.25 208 HIS B C 1
ATOM 3458 O O . HIS B 1 208 ? 10.102 25.141 3.936 1 93.25 208 HIS B O 1
ATOM 3464 N N . ILE B 1 209 ? 9.664 25.891 5.977 1 92.81 209 ILE B N 1
ATOM 3465 C CA . ILE B 1 209 ? 8.32 25.344 5.988 1 92.81 209 ILE B CA 1
ATOM 3466 C C . ILE B 1 209 ? 7.461 26.047 4.938 1 92.81 209 ILE B C 1
ATOM 3468 O O . ILE B 1 209 ? 6.715 25.391 4.199 1 92.81 209 ILE B O 1
ATOM 3472 N N . ASP B 1 210 ? 7.598 27.359 4.875 1 94.06 210 ASP B N 1
ATOM 3473 C CA . ASP B 1 210 ? 6.832 28.141 3.908 1 94.06 210 ASP B CA 1
ATOM 3474 C C . ASP B 1 210 ? 7.238 27.797 2.477 1 94.06 210 ASP B C 1
ATOM 3476 O O . ASP B 1 210 ? 6.391 27.719 1.585 1 94.06 210 ASP B O 1
ATOM 3480 N N . GLN B 1 211 ? 8.453 27.641 2.279 1 92.38 211 GLN B N 1
ATOM 3481 C CA . GLN B 1 211 ? 8.93 27.25 0.957 1 92.38 211 GLN B CA 1
ATOM 3482 C C . GLN B 1 211 ? 8.406 25.875 0.572 1 92.38 211 GLN B C 1
ATOM 3484 O O . GLN B 1 211 ? 7.973 25.656 -0.563 1 92.38 211 GLN B O 1
ATOM 3489 N N . ALA B 1 212 ? 8.477 24.938 1.518 1 88 212 ALA B N 1
ATOM 3490 C CA . ALA B 1 212 ? 7.949 23.594 1.283 1 88 212 ALA B CA 1
ATOM 3491 C C . ALA B 1 212 ? 6.465 23.641 0.924 1 88 212 ALA B C 1
ATOM 3493 O O . ALA B 1 212 ? 6.023 22.969 -0.012 1 88 212 ALA B O 1
ATOM 3494 N N . ARG B 1 213 ? 5.773 24.422 1.718 1 89 213 ARG B N 1
ATOM 3495 C CA . ARG B 1 213 ? 4.34 24.578 1.488 1 89 213 ARG B CA 1
ATOM 3496 C C . ARG B 1 213 ? 4.062 25.078 0.074 1 89 213 ARG B C 1
ATOM 3498 O O . ARG B 1 213 ? 3.229 24.516 -0.636 1 89 213 ARG B O 1
ATOM 3505 N N . ARG B 1 214 ? 4.793 26.078 -0.399 1 89.06 214 ARG B N 1
ATOM 3506 C CA . ARG B 1 214 ? 4.625 26.656 -1.728 1 89.06 214 ARG B CA 1
ATOM 3507 C C . ARG B 1 214 ? 4.965 25.641 -2.814 1 89.06 214 ARG B C 1
ATOM 3509 O O . ARG B 1 214 ? 4.23 25.5 -3.797 1 89.06 214 ARG B O 1
ATOM 3516 N N . LYS B 1 215 ? 5.988 24.906 -2.584 1 84.94 215 LYS B N 1
ATOM 3517 C CA . LYS B 1 215 ? 6.426 23.922 -3.58 1 84.94 215 LYS B CA 1
ATOM 3518 C C . LYS B 1 215 ? 5.418 22.781 -3.713 1 84.94 215 LYS B C 1
ATOM 3520 O O . LYS B 1 215 ? 5.266 22.203 -4.793 1 84.94 215 LYS B O 1
ATOM 3525 N N . LEU B 1 216 ? 4.75 22.547 -2.643 1 79.88 216 LEU B N 1
ATOM 3526 C CA . LEU B 1 216 ? 3.754 21.469 -2.648 1 79.88 216 LEU B CA 1
ATOM 3527 C C . LEU B 1 216 ? 2.402 21.984 -3.125 1 79.88 216 LEU B C 1
ATOM 3529 O O . LEU B 1 216 ? 1.428 21.234 -3.178 1 79.88 216 LEU B O 1
ATOM 3533 N N . GLY B 1 217 ? 2.332 23.297 -3.367 1 82.81 217 GLY B N 1
ATOM 3534 C CA . GLY B 1 217 ? 1.083 23.891 -3.816 1 82.81 217 GLY B CA 1
ATOM 3535 C C . GLY B 1 217 ? 0.015 23.922 -2.74 1 82.81 217 GLY B C 1
ATOM 3536 O O . GLY B 1 217 ? -1.174 23.781 -3.031 1 82.81 217 GLY B O 1
ATOM 3537 N N . ALA B 1 218 ? 0.466 24.016 -1.53 1 87 218 ALA B N 1
ATOM 3538 C CA . ALA B 1 218 ? -0.477 24.031 -0.415 1 87 218 ALA B CA 1
ATOM 3539 C C . ALA B 1 218 ? -0.76 25.453 0.046 1 87 218 ALA B C 1
ATOM 3541 O O . ALA B 1 218 ? 0.13 26.312 0.028 1 87 218 ALA B O 1
ATOM 3542 N N . ARG B 1 219 ? -1.876 25.688 0.488 1 89.38 219 ARG B N 1
ATOM 3543 C CA . ARG B 1 219 ? -2.277 27 0.989 1 89.38 219 ARG B CA 1
ATOM 3544 C C . ARG B 1 219 ? -1.943 27.141 2.471 1 89.38 219 ARG B C 1
ATOM 3546 O O . ARG B 1 219 ? -1.697 28.25 2.951 1 89.38 219 ARG B O 1
ATOM 3553 N N . THR B 1 220 ? -2.006 26.062 3.168 1 89.75 220 THR B N 1
ATOM 3554 C CA . THR B 1 220 ? -1.768 26.078 4.609 1 89.75 220 THR B CA 1
ATOM 3555 C C . THR B 1 220 ? -0.717 25.047 4.988 1 89.75 220 THR B C 1
ATOM 3557 O O . THR B 1 220 ? -0.386 24.156 4.191 1 89.75 220 THR B O 1
ATOM 3560 N N . ARG B 1 221 ? -0.271 25.188 6.188 1 87.81 221 ARG B N 1
ATOM 3561 C CA . ARG B 1 221 ? 0.676 24.219 6.742 1 87.81 221 ARG B CA 1
ATOM 3562 C C . ARG B 1 221 ? 0.057 22.828 6.828 1 87.81 221 ARG B C 1
ATOM 3564 O O . ARG B 1 221 ? 0.714 21.844 6.52 1 87.81 221 ARG B O 1
ATOM 3571 N N . SER B 1 222 ? -1.172 22.844 7.223 1 86.56 222 SER B N 1
ATOM 3572 C CA . SER B 1 222 ? -1.87 21.578 7.363 1 86.56 222 SER B CA 1
ATOM 3573 C C . SER B 1 222 ? -2.033 20.875 6.016 1 86.56 222 SER B C 1
ATOM 3575 O O . SER B 1 222 ? -1.853 19.672 5.914 1 86.56 222 SER B O 1
ATOM 3577 N N . GLN B 1 223 ? -2.359 21.562 5.043 1 82.62 223 GLN B N 1
ATOM 3578 C CA . GLN B 1 223 ? -2.471 21 3.707 1 82.62 223 GLN B CA 1
ATOM 3579 C C . GLN B 1 223 ? -1.117 20.5 3.207 1 82.62 223 GLN B C 1
ATOM 3581 O O . GLN B 1 223 ? -1.038 19.453 2.555 1 82.62 223 GLN B O 1
ATOM 3586 N N . ALA B 1 224 ? -0.109 21.266 3.502 1 83.38 224 ALA B N 1
ATOM 3587 C CA . ALA B 1 224 ? 1.232 20.844 3.104 1 83.38 224 ALA B CA 1
ATOM 3588 C C . ALA B 1 224 ? 1.592 19.484 3.721 1 83.38 224 ALA B C 1
ATOM 3590 O O . ALA B 1 224 ? 2.127 18.609 3.039 1 83.38 224 ALA B O 1
ATOM 3591 N N . VAL B 1 225 ? 1.28 19.359 4.945 1 81.56 225 VAL B N 1
ATOM 3592 C CA . VAL B 1 225 ? 1.559 18.109 5.648 1 81.56 225 VAL B CA 1
ATOM 3593 C C . VAL B 1 225 ? 0.736 16.984 5.035 1 81.56 225 VAL B C 1
ATOM 3595 O O . VAL B 1 225 ? 1.238 15.875 4.852 1 81.56 225 VAL B O 1
ATOM 3598 N N . ALA B 1 226 ? -0.498 17.25 4.742 1 75 226 ALA B N 1
ATOM 3599 C CA . ALA B 1 226 ? -1.335 16.25 4.09 1 75 226 ALA B CA 1
ATOM 3600 C C . ALA B 1 226 ? -0.711 15.781 2.779 1 75 226 ALA B C 1
ATOM 3602 O O . ALA B 1 226 ? -0.616 14.578 2.525 1 75 226 ALA B O 1
ATOM 3603 N N . ARG B 1 227 ? -0.315 16.703 2.025 1 71.81 227 ARG B N 1
ATOM 3604 C CA . ARG B 1 227 ? 0.264 16.391 0.724 1 71.81 227 ARG B CA 1
ATOM 3605 C C . ARG B 1 227 ? 1.575 15.625 0.878 1 71.81 227 ARG B C 1
ATOM 3607 O O . ARG B 1 227 ? 1.866 14.711 0.1 1 71.81 227 ARG B O 1
ATOM 3614 N N . LEU B 1 228 ? 2.332 16.078 1.874 1 70.75 228 LEU B N 1
ATOM 3615 C CA . LEU B 1 228 ? 3.58 15.383 2.154 1 70.75 228 LEU B CA 1
ATOM 3616 C C . LEU B 1 228 ? 3.318 13.914 2.482 1 70.75 228 LEU B C 1
ATOM 3618 O O . LEU B 1 228 ? 3.949 13.023 1.908 1 70.75 228 LEU B O 1
ATOM 3622 N N . VAL B 1 229 ? 2.418 13.727 3.336 1 67.31 229 VAL B N 1
ATOM 3623 C CA . VAL B 1 229 ? 2.123 12.375 3.812 1 67.31 229 VAL B CA 1
ATOM 3624 C C . VAL B 1 229 ? 1.582 11.531 2.662 1 67.31 229 VAL B C 1
ATOM 3626 O O . VAL B 1 229 ? 1.938 10.359 2.527 1 67.31 229 VAL B O 1
ATOM 3629 N N . LEU B 1 230 ? 0.822 12.188 1.924 1 62.12 230 LEU B N 1
ATOM 3630 C CA . LEU B 1 230 ? 0.223 11.484 0.794 1 62.12 230 LEU B CA 1
ATOM 3631 C C . LEU B 1 230 ? 1.271 11.164 -0.266 1 62.12 230 LEU B C 1
ATOM 3633 O O . LEU B 1 230 ? 1.122 10.203 -1.023 1 62.12 230 LEU B O 1
ATOM 3637 N N . SER B 1 231 ? 2.248 12.062 -0.26 1 59.97 231 SER B N 1
ATOM 3638 C CA . SER B 1 231 ? 3.281 11.859 -1.271 1 59.97 231 SER B CA 1
ATOM 3639 C C . SER B 1 231 ? 4.199 10.703 -0.902 1 59.97 231 SER B C 1
ATOM 3641 O O . SER B 1 231 ? 4.988 10.242 -1.729 1 59.97 231 SER B O 1
ATOM 3643 N N . GLY B 1 232 ? 3.986 10.188 0.289 1 55.69 232 GLY B N 1
ATOM 3644 C CA . GLY B 1 232 ? 4.867 9.117 0.736 1 55.69 232 GLY B CA 1
ATOM 3645 C C . GLY B 1 232 ? 6.242 9.609 1.146 1 55.69 232 GLY B C 1
ATOM 3646 O O . GLY B 1 232 ? 7.141 8.812 1.41 1 55.69 232 GLY B O 1
ATOM 3647 N N . LEU B 1 233 ? 6.461 10.953 0.995 1 50.62 233 LEU B N 1
ATOM 3648 C CA . LEU B 1 233 ? 7.758 11.531 1.312 1 50.62 233 LEU B CA 1
ATOM 3649 C C . LEU B 1 233 ? 7.93 11.695 2.82 1 50.62 233 LEU B C 1
ATOM 3651 O O . LEU B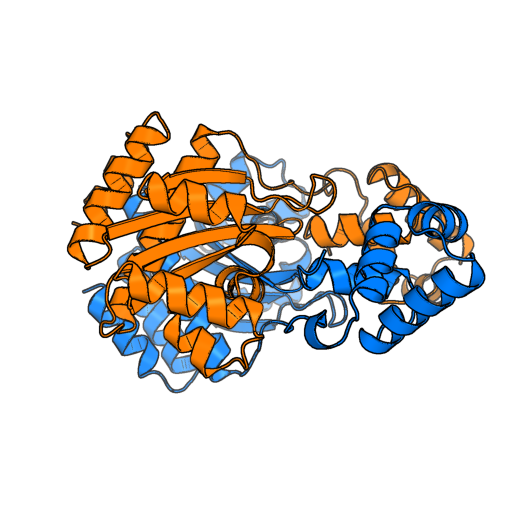 1 233 ? 8.992 12.109 3.287 1 50.62 233 LEU B O 1
ATOM 3655 N N . SER B 1 234 ? 6.895 11.297 3.529 1 47.97 234 SER B N 1
ATOM 3656 C CA . SER B 1 234 ? 6.984 11.555 4.961 1 47.97 234 SER B CA 1
ATOM 3657 C C . SER B 1 234 ? 7.898 10.547 5.652 1 47.97 234 SER B C 1
ATOM 3659 O O . SER B 1 234 ? 8.008 9.398 5.215 1 47.97 234 SER B O 1
#

Foldseek 3Di:
DLVVLLVLLVVDQALVSLLVSLQVVCVVVFFRWKWKWKQDPPVVPRDIGTLDTRDDPVVVVVCVVLVCVVQAVLVVVLLVDQAKDKPVRSPVVDDHDPSNVVVQVVLVVVVQPMKMKHWDADFLGMIMIMITTGHDDDDDPVNRVSVNVSSVSSNVSSCVSVVPDDPAALVVQADPLLLQLLVVVLVVDDLCRSCVVVVHDSVVSVVSPVVLCVSLVHPDSVVSSSRCVRRVVD/DLVVLLVLLVVDQALVSLLVSLQVVCVVVFFRWKWKWKQDPPVVPRDIGTLDTRDPPVVVVVCVVLVCVVQAVLVVVLLVDQAKDKPVRSPVVDDHDPSNVVVQVVLVVVVQPMKMKHWDADALGMIMIMITTGHDDDDDPVNRVSVNVSSVSSNVSSCVSVVPDQPAALVVPADPLLLQLLVVVLVVDDLCRSCVVVVHDSVVSVVSPVVQCVSLVHPDSVVSSSRCRRNVSD

Nearest PDB structures (foldseek):
  7r3i-assembly1_A  TM=7.895E-01  e=8.325E-14  Pseudomonas aeruginosa PAO1
  7r3g-assembly1_B  TM=7.469E-01  e=3.623E-14  Pseudomonas aeruginosa PAO1
  7r3e-assembly1_B  TM=6.768E-01  e=3.822E-12  Pseudomonas aeruginosa PAO1
  4lgw-assembly1_A  TM=6.310E-01  e=1.261E-12  Escherichia coli K-12
  3qp6-assembly1_A-2  TM=5.745E-01  e=8.309E-12  Chromobacterium violaceum

InterPro domains:
  IPR000792 Transcription regulator LuxR, C-terminal [PF00196] (173-225)
  IPR000792 Transcription regulator LuxR, C-terminal [PR00038] (174-188)
  IPR000792 Transcription regulator LuxR, C-terminal [PR00038] (188-204)
  IPR000792 Transcription regulator LuxR, C-terminal [PR00038] (204-216)
  IPR000792 Transcription regulator LuxR, C-terminal [PS50043] (167-232)
  IPR000792 Transcription regulator LuxR, C-terminal [SM00421] (171-228)
  IPR000792 Transcription regulator LuxR, C-terminal [cd06170] (174-227)
  IPR005143 Transcription factor LuxR-like, autoinducer-binding domain [PF03472] (15-157)
  IPR016032 Signal transduction response regulator, C-terminal effector [SSF46894] (159-232)
  IPR036388 Winged helix-like DNA-binding domain superfamily [G3DSA:1.10.10.10] (168-233)
  IPR036693 Transcription factor LuxR-like, autoinducer-binding domain superfamily [G3DSA:3.30.450.80] (2-161)
  IPR036693 Transcription factor LuxR-like, autoinducer-binding domain superfamily [SSF75516] (4-163)

Sequence (468 aa):
MEDEFAAALEACATIDAVKALFKRRIAAHGYTASACGAFLPADKGPEPHFFFQDWPPDWLELYVNRNFVAADYGVAEARRRIAPFTWREAKAERTLSRAEQDIWDTVVEWGWTDGLSVPIHGPGGYFAIVTMAGKEQPMPPALRGKLQQLAFLTHERCRALTGLAPVTDPQATLTHRELECLRWVAAGKTDLQIARLLGVSQTTARTHIDQARRKLGARTRSQAVARLVLSGLSMEDEFAAALEACATIDAVKALFKRRIAAHGYTASACGAFLPADKGPEPHFFFQDWPPDWLELYVNRNFVAADYGVAEARRRIAPFTWREAKAERTLSRAEQDIWDTVVEWGWTDGLSVPIHGPGGYFAIVTMAGKEQPMPPALRGKLQQLAFLTHERCRALTGLAPVTDPQATLTHRELECLRWVAAGKTDLQIARLLGVSQTTARTHIDQARRKLGARTRSQAVARLVLSGLS

pLDDT: mean 86.1, std 13.3, range [43.62, 98.31]

Solvent-accessible surface area (backbone atoms only — not comparable to full-atom values): 24116 Å² total; per-residue (Å²): 111,74,56,50,52,43,53,53,52,68,70,41,86,45,61,66,51,44,52,52,54,50,50,58,59,42,40,78,73,54,28,79,31,38,36,35,32,31,36,54,44,60,76,72,36,92,61,66,49,64,73,46,69,51,58,59,70,68,53,49,51,49,41,59,76,64,44,39,80,82,45,36,57,67,60,58,49,33,40,60,31,54,64,65,46,38,50,58,62,53,49,76,77,45,88,69,50,71,69,32,45,51,50,51,55,51,40,38,71,74,59,32,65,21,32,42,38,33,31,42,39,32,22,29,52,29,34,31,41,34,35,34,34,17,56,69,68,91,71,52,62,35,57,48,48,50,52,44,39,53,42,51,53,49,52,51,49,47,30,65,74,68,63,61,63,66,56,66,44,56,60,90,66,50,51,70,65,21,47,52,46,39,45,40,34,33,71,38,45,47,53,62,56,49,6,63,75,70,72,51,49,46,68,55,40,47,49,34,37,53,50,34,16,56,65,57,70,30,82,30,69,29,14,24,24,24,52,37,42,20,23,55,72,80,112,76,57,49,52,43,53,53,50,68,68,41,87,45,62,66,50,44,52,53,52,50,50,58,58,42,39,78,73,54,28,79,31,36,35,34,32,30,38,52,46,53,91,72,37,91,60,66,49,65,72,46,68,53,59,58,69,69,54,50,52,47,41,59,76,65,44,38,80,81,44,37,58,66,59,59,48,33,47,61,32,54,66,64,45,38,50,59,62,54,49,74,76,45,87,70,50,70,68,34,44,51,50,50,54,51,41,38,71,74,58,33,64,21,32,43,37,32,31,41,38,32,22,26,50,30,33,31,40,33,37,35,33,15,56,70,67,92,71,51,61,33,58,48,48,49,53,45,41,53,42,52,54,50,50,51,48,47,30,65,73,69,61,61,63,66,56,63,40,63,58,91,64,51,51,72,66,19,46,51,47,40,42,40,35,34,55,38,44,48,54,62,55,50,7,62,76,71,72,51,48,46,66,54,40,47,50,34,37,51,51,34,17,55,67,60,70,30,84,30,68,28,14,25,24,25,51,37,45,20,20,40,74,82

Radius of gyration: 22.58 Å; Cα contacts (8 Å, |Δi|>4): 792; chains: 2; bounding box: 61×58×45 Å

Secondary structure (DSSP, 8-state):
-HHHHHHHHHH--SHHHHHHHHHHHHHTTTEEEEEEEEE--GGG-S-EEEEEEE--HHHHHHHHHTTHHHH-HHHHHHTT-SS-EEHHHHHHTS---HHHHHHHHHHHHTT--EEEEEEEE-GGG-EEEEEEEE------HHHHHHHHHHHHHHHHHHHHHHT------GGGG--HHHHHHHHHHHTT--HHHHHHHHTS-HHHHHHHHHHHHHHTT-SSHHHHHHHHHHHT--/-HHHHHHHHHH--SHHHHHHHHHHHHHTTTEEEEEEEEE--GGG-SSEEEEEEE--HHHHHHHHHTTHHHH-HHHHHHTT-SS-EEHHHHHHTS---HHHHHHHHHHHHTT--EEEEEEEE-GGG-EEEEEEEE------HHHHHHHHHHHHHHHHHHHHHHT------GGGG--HHHHHHHHHHHTT--HHHHHHHHTS-HHHHHHHHHHHHHHTT-SSHHHHHHHHHHHT--